Protein AF-0000000073406165 (afdb_homodimer)

InterPro domains:
  IPR007404 YdjM inner membrane [PF04307] (1-106)

Foldseek 3Di:
DDLLLLLLLQLLVQCVPPVDLLLSNLLSLLLLPQQLQVQPLVDDLQVCQAVLRGLEVCLADVNLVVVCQQPVSSSNSNPSNSVVQLQEAQASHAHQHHPPVLVVAWAAQAFLVRDGDPPDLDEHEPAVDPLVRNQVRYDPSNRHPDRTRDRGRHHPHYVPPPVSVCSNVVSVVSLQVVCCVPVRNVVSVVVNCCSCCPVLNQLNLLSCQQVVLSVCVVPHPDDSVVSVVSNVSSVVSNCVVSNVNGDGDDCVVCVVVVVVVVCVVVVVVVVVVVCCVPVVHHYD/DDLLLLLLLQLLVQCVPPVDNLLSNLLSLLLLPLQLQVQPLVDDLVVCQAVLCRLEVCLADVNLVVVCQQPVSSSNSNPSNSVVQLQEAQASHAHQHHPPVLVVAWAEQAAPVRDGDDPDLDEHEYHFDVLVRNQVGYDPSNRHPDGTGDRGRHHPHYVPPPVSVCSNVVSVVSLQVVCCVPVRSVVSVVVNCCSCCPVLNQLNLLSCQQVVLSVCVVPHPDDSVVSVVSNVSSVVSNCVVSNVNGDGDDCVVCVVVVVVVVCVVVVVVVVVVVCCVPVVHHYD

Secondary structure (DSSP, 8-state):
--HHHHHHHHHHHHHHHH--HHHHHHHHHHHHSGGGGG--TTS-HHHHHHHT-TTTSSSSHHHHHHHHHHBHHHHHHHHHHHHHHHHB-TTT--B-TTTTGGGG--EEEE-TTSPBP---SS-EEE----HHHHHHHS-GGG--SS-----SBB-SBTT-HHHHHHHHHHHHHHHHHHHHHHT-HHHHHHHHHHIIIIITHHHHHHHHHHHHHHHHHHHS---HHHHHHHHHHHHHHHHHHHHTT-BPPPGGGTHHHHHHHHHHHHHHHHHHHHHHHHHS--B-/--HHHHHHHHHHHHHHHH--HHHHHHHHHHHHSGGGGG--TTS-HHHHHHHT-TTTTTSSHHHHHHHHHHBHHHHHHHHHHHHHHHHB-TTT--B-TTTTGGGG--EESB-TT--B----SS-EE-SB--HHHHHHHS-GGG--SS--B--SBB-SBTT-HHHHHHHHHHHHHHHHHHHHHHT-HHHHHHHHHHIIIIITHHHHHHHHHHHHHHHHHHHS---HHHHHHHHHHHHHHHHHHHHTT-BPPPGGGHHHHHHHHHHHHHHHHHHHHHHHHHHS--B-

Structure (mmCIF, N/CA/C/O backbone):
data_AF-0000000073406165-model_v1
#
loop_
_entity.id
_entity.type
_entity.pdbx_description
1 polymer 'Conserved membrane protein'
#
loop_
_atom_site.group_PDB
_atom_site.id
_atom_site.type_symbol
_atom_site.label_atom_id
_atom_site.label_alt_id
_atom_site.label_comp_id
_atom_site.label_asym_id
_atom_site.label_entity_id
_atom_site.label_seq_id
_atom_site.pdbx_PDB_ins_code
_atom_site.Cartn_x
_atom_site.Cartn_y
_atom_site.Cartn_z
_atom_site.occupancy
_atom_site.B_iso_or_equiv
_atom_site.auth_seq_id
_atom_site.auth_comp_id
_atom_site.auth_asym_id
_atom_site.auth_atom_id
_atom_site.pdbx_PDB_model_num
ATOM 1 N N . MET A 1 1 ? 14.305 7.582 0.751 1 77 1 MET A N 1
ATOM 2 C CA . MET A 1 1 ? 15.07 6.445 1.259 1 77 1 MET A CA 1
ATOM 3 C C . MET A 1 1 ? 16.266 6.156 0.364 1 77 1 MET A C 1
ATOM 5 O O . MET A 1 1 ? 16.312 6.602 -0.784 1 77 1 MET A O 1
ATOM 9 N N . ASN A 1 2 ? 17.125 5.363 1.019 1 84.56 2 ASN A N 1
ATOM 10 C CA . ASN A 1 2 ? 18.344 5.055 0.265 1 84.56 2 ASN A CA 1
ATOM 11 C C . ASN A 1 2 ? 18.078 4.012 -0.816 1 84.56 2 ASN A C 1
ATOM 13 O O . ASN A 1 2 ? 17.344 3.047 -0.59 1 84.56 2 ASN A O 1
ATOM 17 N N . LEU A 1 3 ? 18.656 4.258 -1.895 1 89.75 3 LEU A N 1
ATOM 18 C CA . LEU A 1 3 ? 18.5 3.373 -3.043 1 89.75 3 LEU A CA 1
ATOM 19 C C . LEU A 1 3 ? 18.953 1.956 -2.703 1 89.75 3 LEU A C 1
ATOM 21 O O . LEU A 1 3 ? 18.297 0.982 -3.098 1 89.75 3 LEU A O 1
ATOM 25 N N . ASN A 1 4 ? 19.984 1.859 -1.912 1 93 4 ASN A N 1
ATOM 26 C CA . ASN A 1 4 ? 20.516 0.549 -1.549 1 93 4 ASN A CA 1
ATOM 27 C C . ASN A 1 4 ? 19.516 -0.261 -0.744 1 93 4 ASN A C 1
ATOM 29 O O . ASN A 1 4 ? 19.438 -1.485 -0.873 1 93 4 ASN A O 1
ATOM 33 N N . SER A 1 5 ? 18.781 0.373 0.037 1 93.81 5 SER A N 1
ATOM 34 C CA . SER A 1 5 ? 17.75 -0.31 0.814 1 93.81 5 SER A CA 1
ATOM 35 C C . SER A 1 5 ? 16.656 -0.871 -0.088 1 93.81 5 SER A C 1
ATOM 37 O O . SER A 1 5 ? 16.203 -2.004 0.099 1 93.81 5 SER A O 1
ATOM 39 N N . HIS A 1 6 ? 16.25 -0.107 -1.062 1 95.25 6 HIS A N 1
ATOM 40 C CA . HIS A 1 6 ? 15.258 -0.573 -2.023 1 95.25 6 HIS A CA 1
ATOM 41 C C . HIS A 1 6 ? 15.75 -1.807 -2.771 1 95.25 6 HIS A C 1
ATOM 43 O O . HIS A 1 6 ? 15.023 -2.793 -2.902 1 95.25 6 HIS A O 1
ATOM 49 N N . ILE A 1 7 ? 16.953 -1.722 -3.232 1 96.88 7 ILE A N 1
ATOM 50 C CA . ILE A 1 7 ? 17.516 -2.793 -4.047 1 96.88 7 ILE A CA 1
ATOM 51 C C . ILE A 1 7 ? 17.672 -4.059 -3.205 1 96.88 7 ILE A C 1
ATOM 53 O O . ILE A 1 7 ? 17.281 -5.148 -3.643 1 96.88 7 ILE A O 1
ATOM 57 N N . LEU A 1 8 ? 18.203 -3.902 -2.018 1 97.38 8 LEU A N 1
ATOM 58 C CA . LEU A 1 8 ? 18.422 -5.062 -1.158 1 97.38 8 LEU A CA 1
ATOM 59 C C . LEU A 1 8 ? 17.094 -5.703 -0.772 1 97.38 8 LEU A C 1
ATOM 61 O O . LEU A 1 8 ? 16.984 -6.93 -0.718 1 97.38 8 LEU A O 1
ATOM 65 N N . LEU A 1 9 ? 16.141 -4.863 -0.473 1 96.81 9 LEU A N 1
ATOM 66 C CA . LEU A 1 9 ? 14.812 -5.387 -0.158 1 96.81 9 LEU A CA 1
ATOM 67 C C . LEU A 1 9 ? 14.227 -6.148 -1.345 1 96.81 9 LEU A C 1
ATOM 69 O O . LEU A 1 9 ? 13.664 -7.23 -1.175 1 96.81 9 LEU A O 1
ATOM 73 N N . ALA A 1 10 ? 14.336 -5.59 -2.461 1 97.88 10 ALA A N 1
ATOM 74 C CA . ALA A 1 10 ? 13.828 -6.223 -3.676 1 97.88 10 ALA A CA 1
ATOM 75 C C . ALA A 1 10 ? 14.539 -7.543 -3.949 1 97.88 10 ALA A C 1
ATOM 77 O O . ALA A 1 10 ? 13.914 -8.523 -4.355 1 97.88 10 ALA A O 1
ATOM 78 N N . LEU A 1 11 ? 15.859 -7.547 -3.754 1 97.31 11 LEU A N 1
ATOM 79 C CA . LEU A 1 11 ? 16.625 -8.773 -3.912 1 97.31 11 LEU A CA 1
ATOM 80 C C . LEU A 1 11 ? 16.141 -9.852 -2.951 1 97.31 11 LEU A C 1
ATOM 82 O O . LEU A 1 11 ? 15.922 -11 -3.354 1 97.31 11 LEU A O 1
ATOM 86 N N . ALA A 1 12 ? 15.945 -9.523 -1.74 1 96 12 ALA A N 1
ATOM 87 C CA . ALA A 1 12 ? 15.445 -10.453 -0.734 1 96 12 ALA A CA 1
ATOM 88 C C . ALA A 1 12 ? 14.07 -10.984 -1.11 1 96 12 ALA A C 1
ATOM 90 O O . ALA A 1 12 ? 13.805 -12.188 -1.002 1 96 12 ALA A O 1
ATOM 91 N N . LEU A 1 13 ? 13.266 -10.062 -1.538 1 93.5 13 LEU A N 1
ATOM 92 C CA . LEU A 1 13 ? 11.93 -10.453 -1.957 1 93.5 13 LEU A CA 1
ATOM 93 C C . LEU A 1 13 ? 11.984 -11.391 -3.154 1 93.5 13 LEU A C 1
ATOM 95 O O . LEU A 1 13 ? 11.258 -12.383 -3.203 1 93.5 13 LEU A O 1
ATOM 99 N N . GLY A 1 14 ? 12.781 -11.047 -4.102 1 93.75 14 GLY A N 1
ATOM 100 C CA . GLY A 1 14 ? 12.953 -11.898 -5.262 1 93.75 14 GLY A CA 1
ATOM 101 C C . GLY A 1 14 ? 13.422 -13.297 -4.902 1 93.75 14 GLY A C 1
ATOM 102 O O . GLY A 1 14 ? 12.93 -14.289 -5.457 1 93.75 14 GLY A O 1
ATOM 103 N N . LEU A 1 15 ? 14.328 -13.359 -3.967 1 93.19 15 LEU A N 1
ATOM 104 C CA . LEU A 1 15 ? 14.828 -14.656 -3.527 1 93.19 15 LEU A CA 1
ATOM 105 C C . LEU A 1 15 ? 13.742 -15.43 -2.787 1 93.19 15 LEU A C 1
ATOM 107 O O . LEU A 1 15 ? 13.625 -16.656 -2.943 1 93.19 15 LEU A O 1
ATOM 111 N N . ALA A 1 16 ? 13.008 -14.75 -2.039 1 88.19 16 ALA A N 1
ATOM 112 C CA . ALA A 1 16 ? 11.938 -15.391 -1.278 1 88.19 16 ALA A CA 1
ATOM 113 C C . ALA A 1 16 ? 10.844 -15.922 -2.205 1 88.19 16 ALA A C 1
ATOM 115 O O . ALA A 1 16 ? 10.281 -16.984 -1.963 1 88.19 16 ALA A O 1
ATOM 116 N N . LEU A 1 17 ? 10.594 -15.25 -3.266 1 85.69 17 LEU A N 1
ATOM 117 C CA . LEU A 1 17 ? 9.469 -15.578 -4.129 1 85.69 17 LEU A CA 1
ATOM 118 C C . LEU A 1 17 ? 9.875 -16.594 -5.199 1 85.69 17 LEU A C 1
ATOM 120 O O . LEU A 1 17 ? 9.094 -17.469 -5.57 1 85.69 17 LEU A O 1
ATOM 124 N N . PHE A 1 18 ? 11.094 -16.422 -5.703 1 89.38 18 PHE A N 1
ATOM 125 C CA . PHE A 1 18 ? 11.391 -17.156 -6.934 1 89.38 18 PHE A CA 1
ATOM 126 C C . PHE A 1 18 ? 12.516 -18.156 -6.711 1 89.38 18 PHE A C 1
ATOM 128 O O . PHE A 1 18 ? 12.766 -19.016 -7.555 1 89.38 18 PHE A O 1
ATOM 135 N N . HIS A 1 19 ? 13.312 -18.016 -5.699 1 89.31 19 HIS A N 1
ATOM 136 C CA . HIS A 1 19 ? 14.367 -18.953 -5.328 1 89.31 19 HIS A CA 1
ATOM 137 C C . HIS A 1 19 ? 15.398 -19.094 -6.441 1 89.31 19 HIS A C 1
ATOM 139 O O . HIS A 1 19 ? 15.93 -20.188 -6.668 1 89.31 19 HIS A O 1
ATOM 145 N N . ARG A 1 20 ? 15.508 -18.094 -7.246 1 94.31 20 ARG A N 1
ATOM 146 C CA . ARG A 1 20 ? 16.5 -18 -8.32 1 94.31 20 ARG A CA 1
ATOM 147 C C . ARG A 1 20 ? 17.25 -16.688 -8.258 1 94.31 20 ARG A C 1
ATOM 149 O O . ARG A 1 20 ? 16.641 -15.617 -8.18 1 94.31 20 ARG A O 1
ATOM 156 N N . VAL A 1 21 ? 18.5 -16.766 -8.367 1 96.12 21 VAL A N 1
ATOM 157 C CA . VAL A 1 21 ? 19.359 -15.602 -8.188 1 96.12 21 VAL A CA 1
ATOM 158 C C . VAL A 1 21 ? 19.156 -14.633 -9.352 1 96.12 21 VAL A C 1
ATOM 160 O O . VAL A 1 21 ? 19.094 -13.414 -9.148 1 96.12 21 VAL A O 1
ATOM 163 N N . ASP A 1 22 ? 19.078 -15.086 -10.586 1 96.31 22 ASP A N 1
ATOM 164 C CA . ASP A 1 22 ? 18.969 -14.219 -11.75 1 96.31 22 ASP A CA 1
ATOM 165 C C . ASP A 1 22 ? 17.641 -13.445 -11.727 1 96.31 22 ASP A C 1
ATOM 167 O O . ASP A 1 22 ? 17.609 -12.258 -12.047 1 96.31 22 ASP A O 1
ATOM 171 N N . LEU A 1 23 ? 16.625 -14.102 -11.32 1 96.38 23 LEU A N 1
ATOM 172 C CA . LEU A 1 23 ? 15.336 -13.43 -11.227 1 96.38 23 LEU A CA 1
ATOM 173 C C . LEU A 1 23 ? 15.336 -12.414 -10.086 1 96.38 23 LEU A C 1
ATOM 175 O O . LEU A 1 23 ? 14.766 -11.328 -10.219 1 96.38 23 LEU A O 1
ATOM 179 N N . ALA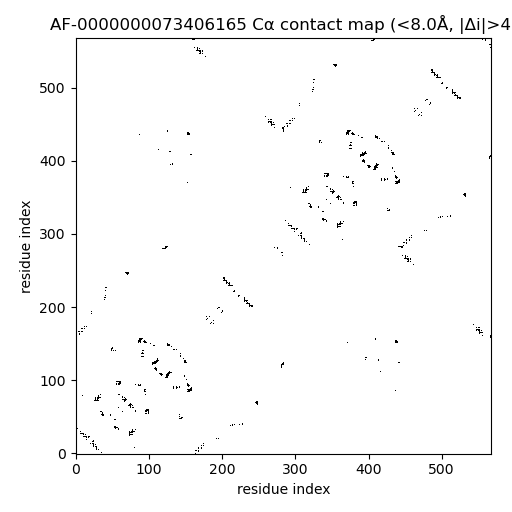 A 1 24 ? 15.961 -12.789 -9 1 97.31 24 ALA A N 1
ATOM 180 C CA . ALA A 1 24 ? 16.078 -11.859 -7.879 1 97.31 24 ALA A CA 1
ATOM 181 C C . ALA A 1 24 ? 16.844 -10.602 -8.281 1 97.31 24 ALA A C 1
ATOM 183 O O . ALA A 1 24 ? 16.484 -9.492 -7.875 1 97.31 24 ALA A O 1
ATOM 184 N N . VAL A 1 25 ? 17.844 -10.781 -9.039 1 97.75 25 VAL A N 1
ATOM 185 C CA . VAL A 1 25 ? 18.625 -9.648 -9.508 1 97.75 25 VAL A CA 1
ATOM 186 C C . VAL A 1 25 ? 17.781 -8.766 -10.414 1 97.75 25 VAL A C 1
ATOM 188 O O . VAL A 1 25 ? 17.859 -7.535 -10.352 1 97.75 25 VAL A O 1
ATOM 191 N N . LEU A 1 26 ? 16.953 -9.367 -11.211 1 97.56 26 LEU A N 1
ATOM 192 C CA . LEU A 1 26 ? 16.047 -8.586 -12.055 1 97.56 26 LEU A CA 1
ATOM 193 C C . LEU A 1 26 ? 15.086 -7.77 -11.195 1 97.56 26 LEU A C 1
ATOM 195 O O . LEU A 1 26 ? 14.812 -6.605 -11.508 1 97.56 26 LEU A O 1
ATOM 199 N N . VAL A 1 27 ? 14.609 -8.359 -10.156 1 97.5 27 VAL A N 1
ATOM 200 C CA . VAL A 1 27 ? 13.766 -7.633 -9.211 1 97.5 27 VAL A CA 1
ATOM 201 C C . VAL A 1 27 ? 14.547 -6.469 -8.609 1 97.5 27 VAL A C 1
ATOM 203 O O . VAL A 1 27 ? 14.023 -5.359 -8.484 1 97.5 27 VAL A O 1
ATOM 206 N N . GLY A 1 28 ? 15.781 -6.738 -8.289 1 97.62 28 GLY A N 1
ATOM 207 C CA . GLY A 1 28 ? 16.656 -5.688 -7.781 1 97.62 28 GLY A CA 1
ATOM 208 C C . GLY A 1 28 ? 16.859 -4.562 -8.773 1 97.62 28 GLY A C 1
ATOM 209 O O . GLY A 1 28 ? 16.828 -3.385 -8.406 1 97.62 28 GLY A O 1
ATOM 210 N N . ILE A 1 29 ? 17.062 -4.891 -9.984 1 96.81 29 ILE A N 1
ATOM 211 C CA . ILE A 1 29 ? 17.219 -3.904 -11.047 1 96.81 29 ILE A CA 1
ATOM 212 C C . ILE A 1 29 ? 15.93 -3.08 -11.164 1 96.81 29 ILE A C 1
ATOM 214 O O . ILE A 1 29 ? 15.984 -1.853 -11.273 1 96.81 29 ILE A O 1
ATOM 218 N N . GLY A 1 30 ? 14.836 -3.738 -11.117 1 97.19 30 GLY A N 1
ATOM 219 C CA . GLY A 1 30 ? 13.555 -3.047 -11.164 1 97.19 30 GLY A CA 1
ATOM 220 C C . GLY A 1 30 ? 13.391 -2.023 -10.055 1 97.19 30 GLY A C 1
ATOM 221 O O . GLY A 1 30 ? 12.797 -0.963 -10.266 1 97.19 30 GLY A O 1
ATOM 222 N N . ALA A 1 31 ? 13.922 -2.309 -8.922 1 97.75 31 ALA A N 1
ATOM 223 C CA . ALA A 1 31 ? 13.789 -1.432 -7.758 1 97.75 31 ALA A CA 1
ATOM 224 C C . ALA A 1 31 ? 14.641 -0.174 -7.922 1 97.75 31 ALA A C 1
ATOM 226 O O . ALA A 1 31 ? 14.438 0.815 -7.215 1 97.75 31 ALA A O 1
ATOM 227 N N . ALA A 1 32 ? 15.57 -0.194 -8.828 1 95.94 32 ALA A N 1
ATOM 228 C CA . ALA A 1 32 ? 16.438 0.965 -9.039 1 95.94 32 ALA A CA 1
ATOM 229 C C . ALA A 1 32 ? 15.797 1.95 -10.016 1 95.94 32 ALA A C 1
ATOM 231 O O . ALA A 1 32 ? 16.219 3.104 -10.117 1 95.94 32 ALA A O 1
ATOM 232 N N . ILE A 1 33 ? 14.75 1.593 -10.648 1 93.88 33 ILE A N 1
ATOM 233 C CA . ILE A 1 33 ? 14.281 2.32 -11.82 1 93.88 33 ILE A CA 1
ATOM 234 C C . ILE A 1 33 ? 13.461 3.529 -11.383 1 93.88 33 ILE A C 1
ATOM 236 O O . ILE A 1 33 ? 13.625 4.629 -11.914 1 93.88 33 ILE A O 1
ATOM 240 N N . PRO A 1 34 ? 12.688 3.414 -10.359 1 93.31 34 PRO A N 1
ATOM 241 C CA . PRO A 1 34 ? 11.82 4.551 -10.031 1 93.31 34 PRO A CA 1
ATOM 242 C C . PRO A 1 34 ? 12.609 5.789 -9.609 1 93.31 34 PRO A C 1
ATOM 244 O O . PRO A 1 34 ? 12.234 6.914 -9.953 1 93.31 34 PRO A O 1
ATOM 247 N N . ASP A 1 35 ? 13.688 5.66 -9.023 1 90.75 35 ASP A N 1
ATOM 248 C CA . ASP A 1 35 ? 14.453 6.793 -8.508 1 90.75 35 ASP A CA 1
ATOM 249 C C . ASP A 1 35 ? 15.188 7.52 -9.633 1 90.75 35 ASP A C 1
ATOM 251 O O . ASP A 1 35 ? 15.82 8.555 -9.406 1 90.75 35 ASP A O 1
ATOM 255 N N . LEU A 1 36 ? 15.062 7.066 -10.758 1 86.62 36 LEU A N 1
ATOM 256 C CA . LEU A 1 36 ? 15.594 7.82 -11.891 1 86.62 36 LEU A CA 1
ATOM 257 C C . LEU A 1 36 ? 14.938 9.195 -11.984 1 86.62 36 LEU A C 1
ATOM 259 O O . LEU A 1 36 ? 15.508 10.125 -12.555 1 86.62 36 LEU A O 1
ATOM 263 N N . ASP A 1 37 ? 13.812 9.359 -11.328 1 84.31 37 ASP A N 1
ATOM 264 C CA . ASP A 1 37 ? 13.109 10.633 -11.406 1 84.31 37 ASP A CA 1
ATOM 265 C C . ASP A 1 37 ? 13.703 11.648 -10.43 1 84.31 37 ASP A C 1
ATOM 267 O O . ASP A 1 37 ? 13.305 12.812 -10.422 1 84.31 37 ASP A O 1
ATOM 271 N N . ARG A 1 38 ? 14.539 11.164 -9.625 1 78.56 38 ARG A N 1
ATOM 272 C CA . ARG A 1 38 ? 15.195 12.086 -8.711 1 78.56 38 ARG A CA 1
ATOM 273 C C . ARG A 1 38 ? 16.219 12.953 -9.438 1 78.56 38 ARG A C 1
ATOM 275 O O . ARG A 1 38 ? 16.547 14.055 -8.992 1 78.56 38 ARG A O 1
ATOM 282 N N . GLU A 1 39 ? 16.703 12.352 -10.508 1 73.06 39 GLU A N 1
ATOM 283 C CA . GLU A 1 39 ? 17.844 12.984 -11.18 1 73.06 39 GLU A CA 1
ATOM 284 C C . GLU A 1 39 ? 17.359 13.906 -12.305 1 73.06 39 GLU A C 1
ATOM 286 O O . GLU A 1 39 ? 17.031 13.43 -13.398 1 73.06 39 GLU A O 1
ATOM 291 N N . TYR A 1 40 ? 17.078 15.117 -11.977 1 65.81 40 TYR A N 1
ATOM 292 C CA . TYR A 1 40 ? 16.5 16.125 -12.867 1 65.81 40 TYR A CA 1
ATOM 293 C C . TYR A 1 40 ? 17.594 17.016 -13.438 1 65.81 40 TYR A C 1
ATOM 295 O O . TYR A 1 40 ? 17.438 18.25 -13.484 1 65.81 40 TYR A O 1
ATOM 303 N N . THR A 1 41 ? 18.469 16.438 -13.93 1 66.44 41 THR A N 1
ATOM 304 C CA . THR A 1 41 ? 19.516 17.312 -14.445 1 66.44 41 THR A CA 1
ATOM 305 C C . THR A 1 41 ? 19.062 18.031 -15.703 1 66.44 41 THR A C 1
ATOM 307 O O . THR A 1 41 ? 19.562 19.109 -16.031 1 66.44 41 THR A O 1
ATOM 310 N N . LEU A 1 42 ? 18.094 17.359 -16.281 1 67.56 42 LEU A N 1
ATOM 311 C CA . LEU A 1 42 ? 17.625 17.953 -17.516 1 67.56 42 LEU A CA 1
ATOM 312 C C . LEU A 1 42 ? 16.594 19.047 -17.234 1 67.56 42 LEU A C 1
ATOM 314 O O . LEU A 1 42 ? 16.281 19.859 -18.125 1 67.56 42 LEU A O 1
ATOM 318 N N . LEU A 1 43 ? 16.188 19.047 -15.984 1 69.19 43 LEU A N 1
ATOM 319 C CA . LEU A 1 43 ? 15.172 20.031 -15.633 1 69.19 43 LEU A CA 1
ATOM 320 C C . LEU A 1 43 ? 15.742 21.078 -14.672 1 69.19 43 LEU A C 1
ATOM 322 O O . LEU A 1 43 ? 16.672 20.781 -13.922 1 69.19 43 LEU A O 1
ATOM 326 N N . LYS A 1 44 ? 15.227 22.266 -14.898 1 69.56 44 LYS A N 1
ATOM 327 C CA . LYS A 1 44 ? 15.562 23.281 -13.898 1 69.56 44 LYS A CA 1
ATOM 328 C C . LYS A 1 44 ? 15.047 22.875 -12.516 1 69.56 44 LYS A C 1
ATOM 330 O O . LYS A 1 44 ? 13.945 22.328 -12.391 1 69.56 44 LYS A O 1
ATOM 335 N N . ARG A 1 45 ? 15.859 22.984 -11.641 1 69.75 45 ARG A N 1
ATOM 336 C CA . ARG A 1 45 ? 15.555 22.641 -10.258 1 69.75 45 ARG A CA 1
ATOM 337 C C . ARG A 1 45 ? 14.242 23.266 -9.812 1 69.75 45 ARG A C 1
ATOM 339 O O . ARG A 1 45 ? 13.453 22.641 -9.102 1 69.75 45 ARG A O 1
ATOM 346 N N . ASP A 1 46 ? 14.023 24.422 -10.328 1 72.56 46 ASP A N 1
ATOM 347 C CA . ASP A 1 46 ? 12.82 25.156 -9.93 1 72.56 46 ASP A CA 1
ATOM 348 C C . ASP A 1 46 ? 11.562 24.484 -10.484 1 72.56 46 ASP A C 1
ATOM 350 O O . ASP A 1 46 ? 10.539 24.422 -9.805 1 72.56 46 ASP A O 1
ATOM 354 N N . ILE A 1 47 ? 11.789 24.031 -11.672 1 74.62 47 ILE A N 1
ATOM 355 C CA . ILE A 1 47 ? 10.648 23.359 -12.273 1 74.62 47 ILE A CA 1
ATOM 356 C C . ILE A 1 47 ? 10.391 22.031 -11.555 1 74.62 47 ILE A C 1
ATOM 358 O O . ILE A 1 47 ? 9.242 21.688 -11.266 1 74.62 47 ILE A O 1
ATOM 362 N N . PHE A 1 48 ? 11.438 21.391 -11.188 1 75.12 48 PHE A N 1
ATOM 363 C CA . PHE A 1 48 ? 11.352 20.109 -10.5 1 75.12 48 PHE A CA 1
ATOM 364 C C . PHE A 1 48 ? 10.695 20.266 -9.133 1 75.12 48 PHE A C 1
ATOM 366 O O . PHE A 1 48 ? 9.805 19.5 -8.766 1 75.12 48 PHE A O 1
ATOM 373 N N . ARG A 1 49 ? 11.039 21.328 -8.516 1 73.69 49 ARG A N 1
ATOM 374 C CA . ARG A 1 49 ? 10.492 21.625 -7.199 1 73.69 49 ARG A CA 1
ATOM 375 C C . ARG A 1 49 ? 9.039 22.062 -7.297 1 73.69 49 ARG A C 1
ATOM 377 O O . ARG A 1 49 ? 8.188 21.594 -6.531 1 73.69 49 ARG A O 1
ATOM 384 N N . ARG A 1 50 ? 8.836 22.875 -8.281 1 74.19 50 ARG A N 1
ATOM 385 C CA . ARG A 1 50 ? 7.496 23.438 -8.445 1 74.19 50 ARG A CA 1
ATOM 386 C C . ARG A 1 50 ? 6.496 22.344 -8.828 1 74.19 50 ARG A C 1
ATOM 388 O O . ARG A 1 50 ? 5.375 22.328 -8.32 1 74.19 50 ARG A O 1
ATOM 395 N N . MET A 1 51 ? 7.012 21.516 -9.641 1 77.94 51 MET A N 1
ATOM 396 C CA . MET A 1 51 ? 6.109 20.484 -10.141 1 77.94 51 MET A CA 1
ATOM 397 C C . MET A 1 51 ? 6.156 19.234 -9.258 1 77.94 51 MET A C 1
ATOM 399 O O . MET A 1 51 ? 5.367 18.312 -9.438 1 77.94 51 MET A O 1
ATOM 403 N N . GLN A 1 52 ? 7.043 19.234 -8.312 1 79.75 52 GLN A N 1
ATOM 404 C CA . GLN A 1 52 ? 7.18 18.125 -7.367 1 79.75 52 GLN A CA 1
ATOM 405 C C . GLN A 1 52 ? 7.23 16.781 -8.094 1 79.75 52 GLN A C 1
ATOM 407 O O . GLN A 1 52 ? 6.457 15.875 -7.785 1 79.75 52 GLN A O 1
ATOM 412 N N . LEU A 1 53 ? 8.18 16.625 -8.883 1 83.38 53 LEU A N 1
ATOM 413 C CA . LEU A 1 53 ? 8.211 15.5 -9.797 1 83.38 53 LEU A CA 1
ATOM 414 C C . LEU A 1 53 ? 8.906 14.297 -9.156 1 83.38 53 LEU A C 1
ATOM 416 O O . LEU A 1 53 ? 8.766 13.172 -9.625 1 83.38 53 LEU A O 1
ATOM 420 N N . HIS A 1 54 ? 9.688 14.562 -8.086 1 82.88 54 HIS A N 1
ATOM 421 C CA . HIS A 1 54 ? 10.281 13.445 -7.359 1 82.88 54 HIS A CA 1
ATOM 422 C C . HIS A 1 54 ? 9.203 12.609 -6.672 1 82.88 54 HIS A C 1
ATOM 424 O O . HIS A 1 54 ? 8.305 13.148 -6.035 1 82.88 54 HIS A O 1
ATOM 430 N N . ARG A 1 55 ? 9.266 11.336 -6.859 1 88.56 55 ARG A N 1
ATOM 431 C CA . ARG A 1 55 ? 8.305 10.383 -6.312 1 88.56 55 ARG A CA 1
ATOM 432 C C . ARG A 1 55 ? 6.922 10.578 -6.918 1 88.56 55 ARG A C 1
ATOM 434 O O . ARG A 1 55 ? 5.906 10.406 -6.238 1 88.56 55 ARG A O 1
ATOM 441 N N . ALA A 1 56 ? 6.953 11.094 -8.156 1 88.81 56 ALA A N 1
ATOM 442 C CA . ALA A 1 56 ? 5.727 11.227 -8.93 1 88.81 56 ALA A CA 1
ATOM 443 C C . ALA A 1 56 ? 5.902 10.656 -10.336 1 88.81 56 ALA A C 1
ATOM 445 O O . ALA A 1 56 ? 5.207 9.711 -10.719 1 88.81 56 ALA A O 1
ATOM 446 N N . LEU A 1 57 ? 6.922 10.945 -11.031 1 89.94 57 LEU A N 1
ATOM 447 C CA . LEU A 1 57 ? 7.098 10.625 -12.438 1 89.94 57 LEU A CA 1
ATOM 448 C C . LEU A 1 57 ? 7.199 9.117 -12.648 1 89.94 57 LEU A C 1
ATOM 450 O O . LEU A 1 57 ? 6.52 8.555 -13.508 1 89.94 57 LEU A O 1
ATOM 454 N N . PHE A 1 58 ? 8.031 8.531 -11.789 1 92.81 58 PHE A N 1
ATOM 455 C CA . PHE A 1 58 ? 8.258 7.102 -11.992 1 92.81 58 PHE A CA 1
ATOM 456 C C . PHE A 1 58 ? 7.793 6.305 -10.773 1 92.81 58 PHE A C 1
ATOM 458 O O . PHE A 1 58 ? 8.109 5.121 -10.641 1 92.81 58 PHE A O 1
ATOM 465 N N . HIS A 1 59 ? 7.07 7.004 -9.867 1 93.81 59 HIS A N 1
ATOM 466 C CA . HIS A 1 59 ? 6.523 6.359 -8.68 1 93.81 59 HIS A CA 1
ATOM 467 C C . HIS A 1 59 ? 5 6.289 -8.742 1 93.81 59 HIS A C 1
ATOM 469 O O . HIS A 1 59 ? 4.316 6.629 -7.773 1 93.81 59 HIS A O 1
ATOM 475 N N . ASN A 1 60 ? 4.523 5.836 -9.836 1 92.62 60 ASN A N 1
ATOM 476 C CA . ASN A 1 60 ? 3.074 5.777 -9.977 1 92.62 60 ASN A CA 1
ATOM 477 C C . ASN A 1 60 ? 2.617 4.445 -10.555 1 92.62 60 ASN A C 1
ATOM 479 O O . ASN A 1 60 ? 3.426 3.691 -11.102 1 92.62 60 ASN A O 1
ATOM 483 N N . ILE A 1 61 ? 1.345 4.219 -10.477 1 88.5 61 ILE A N 1
ATOM 484 C CA . ILE A 1 61 ? 0.79 2.912 -10.812 1 88.5 61 ILE A CA 1
ATOM 485 C C . ILE A 1 61 ? 0.92 2.666 -12.312 1 88.5 61 ILE A C 1
ATOM 487 O O . ILE A 1 61 ? 1.147 1.534 -12.742 1 88.5 61 ILE A O 1
ATOM 491 N N . PHE A 1 62 ? 0.781 3.637 -13.148 1 88.81 62 PHE A N 1
ATOM 492 C CA . PHE A 1 62 ? 0.856 3.48 -14.594 1 88.81 62 PHE A CA 1
ATOM 493 C C . PHE A 1 62 ? 2.258 3.064 -15.023 1 88.81 62 PHE A C 1
ATOM 495 O O . PHE A 1 62 ? 2.42 2.178 -15.867 1 88.81 62 PHE A O 1
ATOM 502 N N . PHE A 1 63 ? 3.252 3.652 -14.445 1 92.5 63 PHE A N 1
ATOM 503 C CA . PHE A 1 63 ? 4.633 3.291 -14.734 1 92.5 63 PHE A CA 1
ATOM 504 C C . PHE A 1 63 ? 4.93 1.872 -14.258 1 92.5 63 PHE A C 1
ATOM 506 O O . PHE A 1 63 ? 5.578 1.098 -14.969 1 92.5 63 PHE A O 1
ATOM 513 N N . ILE A 1 64 ? 4.441 1.53 -13.117 1 93.25 64 ILE A N 1
ATOM 514 C CA . ILE A 1 64 ? 4.629 0.193 -12.562 1 93.25 64 ILE A CA 1
ATOM 515 C C . ILE A 1 64 ? 3.979 -0.84 -13.484 1 93.25 64 ILE A C 1
ATOM 517 O O . ILE A 1 64 ? 4.582 -1.867 -13.797 1 93.25 64 ILE A O 1
ATOM 521 N N . ILE A 1 65 ? 2.797 -0.56 -13.898 1 86.56 65 ILE A N 1
ATOM 522 C CA . ILE A 1 65 ? 2.088 -1.465 -14.797 1 86.56 65 ILE A CA 1
ATOM 523 C C . ILE A 1 65 ? 2.871 -1.621 -16.094 1 86.56 65 ILE A C 1
ATOM 525 O O . ILE A 1 65 ? 3.023 -2.732 -16.609 1 86.56 65 ILE A O 1
ATOM 529 N N . ALA A 1 66 ? 3.344 -0.557 -16.625 1 89.5 66 ALA A N 1
ATOM 530 C CA . ALA A 1 66 ? 4.152 -0.614 -17.844 1 89.5 66 ALA A CA 1
ATOM 531 C C . ALA A 1 66 ? 5.359 -1.526 -17.656 1 89.5 66 ALA A C 1
ATOM 533 O O . ALA A 1 66 ? 5.684 -2.328 -18.531 1 89.5 66 ALA A O 1
ATOM 534 N N . LEU A 1 67 ? 6.016 -1.441 -16.547 1 91.56 67 LEU A N 1
ATOM 535 C CA . LEU A 1 67 ? 7.18 -2.279 -16.281 1 91.56 67 LEU A CA 1
ATOM 536 C C . LEU A 1 67 ? 6.777 -3.74 -16.125 1 91.56 67 LEU A C 1
ATOM 538 O O . LEU A 1 67 ? 7.508 -4.641 -16.547 1 91.56 67 LEU A O 1
ATOM 542 N N . PHE A 1 68 ? 5.574 -3.947 -15.547 1 87.75 68 PHE A N 1
ATOM 543 C CA . PHE A 1 68 ? 5.059 -5.305 -15.43 1 87.75 68 PHE A CA 1
ATOM 544 C C . PHE A 1 68 ? 4.797 -5.906 -16.812 1 87.75 68 PHE A C 1
ATOM 546 O O . PHE A 1 68 ? 5.062 -7.086 -17.031 1 87.75 68 PHE A O 1
ATOM 553 N N . LEU A 1 69 ? 4.262 -5.086 -17.609 1 84.75 69 LEU A N 1
ATOM 554 C CA . LEU A 1 69 ? 3.977 -5.547 -18.969 1 84.75 69 LEU A CA 1
ATOM 555 C C . LEU A 1 69 ? 5.266 -5.781 -19.734 1 84.75 69 LEU A C 1
ATOM 557 O O . LEU A 1 69 ? 5.301 -6.602 -20.656 1 84.75 69 LEU A O 1
ATOM 561 N N . PHE A 1 70 ? 6.285 -5.086 -19.375 1 90 70 PHE A N 1
ATOM 562 C CA . PHE A 1 70 ? 7.594 -5.242 -20 1 90 70 PHE A CA 1
ATOM 563 C C . PHE A 1 70 ? 8.297 -6.488 -19.484 1 90 70 PHE A C 1
ATOM 565 O O . PHE A 1 70 ? 8.797 -7.297 -20.281 1 90 70 PHE A O 1
ATOM 572 N N . ASN A 1 71 ? 8.375 -6.652 -18.25 1 93.31 71 ASN A N 1
ATOM 573 C CA . ASN A 1 71 ? 8.992 -7.766 -17.531 1 93.31 71 ASN A CA 1
ATOM 574 C C . ASN A 1 71 ? 8.477 -7.871 -16.109 1 93.31 71 ASN A C 1
ATOM 576 O O . ASN A 1 71 ? 8.703 -6.973 -15.289 1 93.31 71 ASN A O 1
ATOM 580 N N . LYS A 1 72 ? 7.84 -8.906 -15.82 1 90.94 72 LYS A N 1
ATOM 581 C CA . LYS A 1 72 ? 7.133 -9.047 -14.547 1 90.94 72 LYS A CA 1
ATOM 582 C C . LYS A 1 72 ? 8.094 -8.922 -13.367 1 90.94 72 LYS A C 1
ATOM 584 O O . LYS A 1 72 ? 7.723 -8.406 -12.312 1 90.94 72 LYS A O 1
ATOM 589 N N . TYR A 1 73 ? 9.336 -9.383 -13.461 1 94.62 73 TYR A N 1
ATOM 590 C CA . TYR A 1 73 ? 10.297 -9.32 -12.367 1 94.62 73 TYR A CA 1
ATOM 591 C C . TYR A 1 73 ? 10.758 -7.891 -12.125 1 94.62 73 TYR A C 1
ATOM 593 O O . TYR A 1 73 ? 10.836 -7.441 -10.977 1 94.62 73 TYR A O 1
ATOM 601 N N . ILE A 1 74 ? 10.969 -7.141 -13.188 1 96 74 ILE A N 1
ATOM 602 C CA . ILE A 1 74 ? 11.32 -5.727 -13.094 1 96 74 ILE A CA 1
ATOM 603 C C . ILE A 1 74 ? 10.156 -4.945 -12.492 1 96 74 ILE A C 1
ATOM 605 O O . ILE A 1 74 ? 10.359 -4.078 -11.641 1 96 74 ILE A O 1
ATOM 609 N N . GLY A 1 75 ? 9 -5.316 -12.914 1 94.5 75 GLY A N 1
ATOM 610 C CA . GLY A 1 75 ? 7.809 -4.691 -12.367 1 94.5 75 GLY A CA 1
ATOM 611 C C . GLY A 1 75 ? 7.652 -4.902 -10.875 1 94.5 75 GLY A C 1
ATOM 612 O O . GLY A 1 75 ? 7.297 -3.975 -10.148 1 94.5 75 GLY A O 1
ATOM 613 N N . ILE A 1 76 ? 7.949 -6.066 -10.398 1 94.25 76 ILE A N 1
ATOM 614 C CA . ILE A 1 76 ? 7.867 -6.379 -8.977 1 94.25 76 ILE A CA 1
ATOM 615 C C . ILE A 1 76 ? 8.875 -5.523 -8.203 1 94.25 76 ILE A C 1
ATOM 617 O O . ILE A 1 76 ? 8.555 -4.996 -7.137 1 94.25 76 ILE A O 1
ATOM 621 N N . GLY A 1 77 ? 10 -5.414 -8.758 1 97.62 77 GLY A N 1
ATOM 622 C CA . GLY A 1 77 ? 11.008 -4.566 -8.133 1 97.62 77 GLY A CA 1
ATOM 623 C C . GLY A 1 77 ? 10.562 -3.121 -8 1 97.62 77 GLY A C 1
ATOM 624 O O . GLY A 1 77 ? 10.688 -2.525 -6.93 1 97.62 77 GLY A O 1
ATOM 625 N N . ALA A 1 78 ? 10.047 -2.605 -9.047 1 97 78 ALA A N 1
ATOM 626 C CA . ALA A 1 78 ? 9.57 -1.224 -9.047 1 97 78 ALA A CA 1
ATOM 627 C C . ALA A 1 78 ? 8.414 -1.041 -8.062 1 97 78 ALA A C 1
ATOM 629 O O . ALA A 1 78 ? 8.367 -0.05 -7.332 1 97 78 ALA A O 1
ATOM 630 N N . LEU A 1 79 ? 7.547 -1.964 -8.062 1 95.25 79 LEU A N 1
ATOM 631 C CA . LEU A 1 79 ? 6.426 -1.923 -7.133 1 95.25 79 LEU A CA 1
ATOM 632 C C . LEU A 1 79 ? 6.914 -1.915 -5.688 1 95.25 79 LEU A C 1
ATOM 634 O O . LEU A 1 79 ? 6.434 -1.127 -4.871 1 95.25 79 LEU A O 1
ATOM 638 N N . THR A 1 80 ? 7.832 -2.762 -5.414 1 95.44 80 THR A N 1
ATOM 639 C CA . THR A 1 80 ? 8.391 -2.848 -4.07 1 95.44 80 THR A CA 1
ATOM 640 C C . THR A 1 80 ? 9.016 -1.515 -3.658 1 95.44 80 THR A C 1
ATOM 642 O O . THR A 1 80 ? 8.789 -1.042 -2.541 1 95.44 80 THR A O 1
ATOM 645 N N . HIS A 1 81 ? 9.695 -0.941 -4.516 1 95.38 81 HIS A N 1
ATOM 646 C CA . HIS A 1 81 ? 10.312 0.362 -4.289 1 95.38 81 HIS A CA 1
ATOM 647 C C . HIS A 1 81 ? 9.258 1.415 -3.953 1 95.38 81 HIS A C 1
ATOM 649 O O . HIS A 1 81 ? 9.383 2.121 -2.949 1 95.38 81 HIS A O 1
ATOM 655 N N . VAL A 1 82 ? 8.273 1.457 -4.699 1 93.25 82 VAL A N 1
ATOM 656 C CA . VAL A 1 82 ? 7.262 2.5 -4.574 1 93.25 82 VAL A CA 1
ATOM 657 C C . VAL A 1 82 ? 6.457 2.291 -3.293 1 93.25 82 VAL A C 1
ATOM 659 O O . VAL A 1 82 ? 6.148 3.25 -2.584 1 93.25 82 VAL A O 1
ATOM 662 N N . ILE A 1 83 ? 6.168 1.098 -3.016 1 89.38 83 ILE A N 1
ATOM 663 C CA . ILE A 1 83 ? 5.441 0.795 -1.788 1 89.38 83 ILE A CA 1
ATOM 664 C C . ILE A 1 83 ? 6.262 1.234 -0.578 1 89.38 83 ILE A C 1
ATOM 666 O O . ILE A 1 83 ? 5.734 1.858 0.345 1 89.38 83 ILE A O 1
ATOM 670 N N . PHE A 1 84 ? 7.461 0.944 -0.645 1 89.75 84 PHE A N 1
ATOM 671 C CA . PHE A 1 84 ? 8.312 1.295 0.485 1 89.75 84 PHE A CA 1
ATOM 672 C C . PHE A 1 84 ? 8.445 2.807 0.615 1 89.75 84 PHE A C 1
ATOM 674 O O . PHE A 1 84 ? 8.453 3.342 1.727 1 89.75 84 PHE A O 1
ATOM 681 N N . ASP A 1 85 ? 8.578 3.479 -0.476 1 89.69 85 ASP A N 1
ATOM 682 C CA . ASP A 1 85 ? 8.625 4.938 -0.449 1 89.69 85 ASP A CA 1
ATOM 683 C C . ASP A 1 85 ? 7.312 5.523 0.064 1 89.69 85 ASP A C 1
ATOM 685 O O . ASP A 1 85 ? 7.301 6.582 0.692 1 89.69 85 ASP A O 1
ATOM 689 N N . ALA A 1 86 ? 6.242 4.891 -0.18 1 85.56 86 ALA A N 1
ATOM 690 C CA . ALA A 1 86 ? 4.945 5.363 0.293 1 85.56 86 ALA A CA 1
ATOM 691 C C . ALA A 1 86 ? 4.859 5.301 1.815 1 85.56 86 ALA A C 1
ATOM 693 O O . ALA A 1 86 ? 4.102 6.051 2.434 1 85.56 86 ALA A O 1
ATOM 694 N N . PHE A 1 87 ? 5.703 4.484 2.359 1 81.88 87 PHE A N 1
ATOM 695 C CA . PHE A 1 87 ? 5.676 4.332 3.809 1 81.88 87 PHE A CA 1
ATOM 696 C C . PHE A 1 87 ? 6.594 5.348 4.477 1 81.88 87 PHE A C 1
ATOM 698 O O . PHE A 1 87 ? 6.504 5.574 5.684 1 81.88 87 PHE A O 1
ATOM 705 N N . THR A 1 88 ? 7.426 6.016 3.625 1 76.38 88 THR A N 1
ATOM 706 C CA . THR A 1 88 ? 8.359 6.992 4.176 1 76.38 88 THR A CA 1
ATOM 707 C C . THR A 1 88 ? 8.078 8.383 3.615 1 76.38 88 THR A C 1
ATOM 709 O O . THR A 1 88 ? 7.762 8.531 2.434 1 76.38 88 THR A O 1
ATOM 712 N N . SER A 1 89 ? 7.715 9.516 4.258 1 64.62 89 SER A N 1
ATOM 713 C CA . SER A 1 89 ? 7.113 10.719 3.684 1 64.62 89 SER A CA 1
ATOM 714 C C . SER A 1 89 ? 7.945 11.953 3.994 1 64.62 89 SER A C 1
ATOM 716 O O . SER A 1 89 ? 8.047 12.867 3.168 1 64.62 89 SER A O 1
ATOM 718 N N . PRO A 1 90 ? 8.438 12.383 5.188 1 59.06 90 PRO A N 1
ATOM 719 C CA . PRO A 1 90 ? 8.641 13.812 5.438 1 59.06 90 PRO A CA 1
ATOM 720 C C . PRO A 1 90 ? 9.633 14.445 4.469 1 59.06 90 PRO A C 1
ATOM 722 O O . PRO A 1 90 ? 9.328 15.469 3.85 1 59.06 90 PRO A O 1
ATOM 725 N N . SER A 1 91 ? 10.859 13.914 4.234 1 61.06 91 SER A N 1
ATOM 726 C CA . SER A 1 91 ? 11.914 14.617 3.508 1 61.06 91 SER A CA 1
ATOM 727 C C . SER A 1 91 ? 11.641 14.617 2.006 1 61.06 91 SER A C 1
ATOM 729 O O . SER A 1 91 ? 11.961 15.586 1.311 1 61.06 91 SER A O 1
ATOM 731 N N . ASP A 1 92 ? 11.086 13.508 1.582 1 63.5 92 ASP A N 1
ATOM 732 C CA . ASP A 1 92 ? 10.938 13.344 0.14 1 63.5 92 ASP A CA 1
ATOM 733 C C . ASP A 1 92 ? 9.469 13.438 -0.272 1 63.5 92 ASP A C 1
ATOM 735 O O . ASP A 1 92 ? 9.109 13.094 -1.402 1 63.5 92 ASP A O 1
ATOM 739 N N . ARG A 1 93 ? 8.859 13.852 0.631 1 71.25 93 ARG A N 1
ATOM 740 C CA . ARG A 1 93 ? 7.426 13.969 0.372 1 71.25 93 ARG A CA 1
ATOM 741 C C . ARG A 1 93 ? 6.812 12.602 0.084 1 71.25 93 ARG A C 1
ATOM 743 O O . ARG A 1 93 ? 7.527 11.602 -0.01 1 71.25 93 ARG A O 1
ATOM 750 N N . GLY A 1 94 ? 5.66 12.273 0.226 1 78.75 94 GLY A N 1
ATOM 751 C CA . GLY A 1 94 ? 4.938 11.047 -0.07 1 78.75 94 GLY A CA 1
ATOM 752 C C . GLY A 1 94 ? 4.961 10.688 -1.543 1 78.75 94 GLY A C 1
ATOM 753 O O . GLY A 1 94 ? 5.656 11.32 -2.336 1 78.75 94 GLY A O 1
ATOM 754 N N . VAL A 1 95 ? 4.457 9.711 -1.89 1 87.44 95 VAL A N 1
ATOM 755 C CA . VAL A 1 95 ? 4.418 9.211 -3.26 1 87.44 95 VAL A CA 1
ATOM 756 C C . VAL A 1 95 ? 3.109 9.633 -3.928 1 87.44 95 VAL A C 1
ATOM 758 O O . VAL A 1 95 ? 2.041 9.555 -3.316 1 87.44 95 VAL A O 1
ATOM 761 N N . GLU A 1 96 ? 3.236 10.125 -5.121 1 88.19 96 GLU A N 1
ATOM 762 C CA . GLU A 1 96 ? 2.045 10.43 -5.906 1 88.19 96 GLU A CA 1
ATOM 763 C C . GLU A 1 96 ? 1.669 9.266 -6.812 1 88.19 96 GLU A C 1
ATOM 765 O O . GLU A 1 96 ? 1.931 9.297 -8.016 1 88.19 96 GLU A O 1
ATOM 770 N N . LEU A 1 97 ? 0.95 8.414 -6.309 1 88.62 97 LEU A N 1
ATOM 771 C CA . LEU A 1 97 ? 0.712 7.098 -6.887 1 88.62 97 LEU A CA 1
ATOM 772 C C . LEU A 1 97 ? -0.108 7.203 -8.164 1 88.62 97 LEU A C 1
ATOM 774 O O . LEU A 1 97 ? -0.003 6.348 -9.047 1 88.62 97 LEU A O 1
ATOM 778 N N . PHE A 1 98 ? -0.899 8.227 -8.328 1 87.69 98 PHE A N 1
ATOM 779 C CA . PHE A 1 98 ? -1.796 8.312 -9.477 1 87.69 98 PHE A CA 1
ATOM 780 C C . PHE A 1 98 ? -1.392 9.453 -10.398 1 87.69 98 PHE A C 1
ATOM 782 O O . PHE A 1 98 ? -2.229 10 -11.117 1 87.69 98 PHE A O 1
ATOM 789 N N . PHE A 1 99 ? -0.156 9.828 -10.219 1 90 99 PHE A N 1
ATOM 790 C CA . PHE A 1 99 ? 0.39 10.75 -11.211 1 90 99 PHE A CA 1
ATOM 791 C C . PHE A 1 99 ? 0.273 10.164 -12.617 1 90 99 PHE A C 1
ATOM 793 O O . PHE A 1 99 ? 0.489 8.969 -12.812 1 90 99 PHE A O 1
ATOM 800 N N . PRO A 1 100 ? -0.115 10.859 -13.609 1 88.62 100 PRO A N 1
ATOM 801 C CA . PRO A 1 100 ? -0.371 12.305 -13.641 1 88.62 100 PRO A CA 1
ATOM 802 C C . PRO A 1 100 ? -1.845 12.648 -13.438 1 88.62 100 PRO A C 1
ATOM 804 O O . PRO A 1 100 ? -2.219 13.82 -13.461 1 88.62 100 PRO A O 1
ATOM 807 N N . LEU A 1 101 ? -2.715 11.727 -13.164 1 83.81 101 LEU A N 1
ATOM 808 C CA . LEU A 1 101 ? -4.156 11.953 -13.109 1 83.81 101 LEU A CA 1
ATOM 809 C C . LEU A 1 101 ? -4.504 12.93 -11.992 1 83.81 101 LEU A C 1
ATOM 811 O O . LEU A 1 101 ? -5.449 13.711 -12.109 1 83.81 101 LEU A O 1
ATOM 815 N N . THR A 1 102 ? -3.768 12.891 -10.977 1 83.06 102 THR A N 1
ATOM 816 C CA . THR A 1 102 ? -4.043 13.742 -9.828 1 83.06 102 THR A CA 1
ATOM 817 C C . THR A 1 102 ? -3.857 15.219 -10.195 1 83.06 102 THR A C 1
ATOM 819 O O . THR A 1 102 ? -4.371 16.094 -9.508 1 83.06 102 THR A O 1
ATOM 822 N N . ARG A 1 103 ? -3.143 15.391 -11.258 1 84.44 103 ARG A N 1
ATOM 823 C CA . ARG A 1 103 ? -2.854 16.766 -11.656 1 84.44 103 ARG A CA 1
ATOM 824 C C . ARG A 1 103 ? -4.035 17.375 -12.398 1 84.44 103 ARG A C 1
ATOM 826 O O . ARG A 1 103 ? -4.086 18.594 -12.602 1 84.44 103 ARG A O 1
ATOM 833 N N . LEU A 1 104 ? -4.941 16.578 -12.719 1 82.81 104 LEU A N 1
ATOM 834 C CA . LEU A 1 104 ? -6.137 17.078 -13.391 1 82.81 104 LEU A CA 1
ATOM 835 C C . LEU A 1 104 ? -6.996 17.906 -12.445 1 82.81 104 LEU A C 1
ATOM 837 O O . LEU A 1 104 ? -7.711 18.812 -12.875 1 82.81 104 LEU A O 1
ATOM 841 N N . ILE A 1 105 ? -6.855 17.562 -11.203 1 77.75 105 ILE A N 1
ATOM 842 C CA . ILE A 1 105 ? -7.637 18.281 -10.195 1 77.75 105 ILE A CA 1
ATOM 843 C C . ILE A 1 105 ? -6.746 19.281 -9.477 1 77.75 105 ILE A C 1
ATOM 845 O O . ILE A 1 105 ? -5.793 18.906 -8.789 1 77.75 105 ILE A O 1
ATOM 849 N N . LYS A 1 106 ? -7.09 20.438 -9.609 1 75.31 106 LYS A N 1
ATOM 850 C CA . LYS A 1 106 ? -6.227 21.484 -9.07 1 75.31 106 LYS A CA 1
ATOM 851 C C . LYS A 1 106 ? -6.875 22.156 -7.859 1 75.31 106 LYS A C 1
ATOM 853 O O . LYS A 1 106 ? -6.199 22.828 -7.078 1 75.31 106 LYS A O 1
ATOM 858 N N . GLU A 1 107 ? -8.164 21.906 -7.68 1 75.06 107 GLU A N 1
ATOM 859 C CA . GLU A 1 107 ? -8.891 22.578 -6.605 1 75.06 107 GLU A CA 1
ATOM 860 C C . GLU A 1 107 ? -8.836 21.781 -5.312 1 75.06 107 GLU A C 1
ATOM 862 O O . GLU A 1 107 ? -8.758 20.547 -5.344 1 75.06 107 GLU A O 1
ATOM 867 N N . TYR A 1 108 ? -8.727 22.531 -4.258 1 72 108 TYR A N 1
ATOM 868 C CA . TYR A 1 108 ? -8.836 21.859 -2.969 1 72 108 TYR A CA 1
ATOM 869 C C . TYR A 1 108 ? -10 22.422 -2.164 1 72 108 TYR A C 1
ATOM 871 O O . TYR A 1 108 ? -10.344 23.594 -2.281 1 72 108 TYR A O 1
ATOM 879 N N . LYS A 1 109 ? -10.664 21.547 -1.516 1 70.69 109 LYS A N 1
ATOM 880 C CA . LYS A 1 109 ? -11.812 21.938 -0.69 1 70.69 109 LYS A CA 1
ATOM 881 C C . LYS A 1 109 ? -11.352 22.578 0.618 1 70.69 109 LYS A C 1
ATOM 883 O O . LYS A 1 109 ? -11.867 23.609 1.021 1 70.69 109 LYS A O 1
ATOM 888 N N . LEU A 1 110 ? -10.453 21.969 1.32 1 64.5 110 LEU A N 1
ATOM 889 C CA . LEU A 1 110 ? -9.922 22.484 2.578 1 64.5 110 LEU A CA 1
ATOM 890 C C . LEU A 1 110 ? -8.43 22.766 2.469 1 64.5 110 LEU A C 1
ATOM 892 O O . LEU A 1 110 ? -7.691 21.969 1.888 1 64.5 110 LEU A O 1
ATOM 896 N N . ASN A 1 111 ? -8.219 24.016 2.793 1 57.84 111 ASN A N 1
ATOM 897 C CA . ASN A 1 111 ? -6.789 24.312 2.82 1 57.84 111 ASN A CA 1
ATOM 898 C C . ASN A 1 111 ? -6.121 23.734 4.066 1 57.84 111 ASN A C 1
ATOM 900 O O . ASN A 1 111 ? -6.762 23.031 4.855 1 57.84 111 ASN A O 1
ATOM 904 N N . TYR A 1 112 ? -4.906 24.047 4.211 1 53.94 112 TYR A N 1
ATOM 905 C CA . TYR A 1 112 ? -4.066 23.516 5.277 1 53.94 112 TYR A CA 1
ATOM 906 C C . TYR A 1 112 ? -4.59 23.953 6.645 1 53.94 112 TYR A C 1
ATOM 908 O O . TYR A 1 112 ? -4.367 23.266 7.645 1 53.94 112 TYR A O 1
ATOM 916 N N . GLU A 1 113 ? -5.266 25 6.625 1 54.5 113 GLU A N 1
ATOM 917 C CA . GLU A 1 113 ? -5.785 25.578 7.859 1 54.5 113 GLU A CA 1
ATOM 918 C C . GLU A 1 113 ? -7.211 25.109 8.133 1 54.5 113 GLU A C 1
ATOM 920 O O . GLU A 1 113 ? -7.797 25.453 9.164 1 54.5 113 GLU A O 1
ATOM 925 N N . GLY A 1 114 ? -7.598 24.125 7.305 1 57.38 114 GLY A N 1
ATOM 926 C CA . GLY A 1 114 ? -8.969 23.672 7.469 1 57.38 114 GLY A CA 1
ATOM 927 C C . GLY A 1 114 ? -9.992 24.656 6.91 1 57.38 114 GLY A C 1
ATOM 928 O O . GLY A 1 114 ? -11.188 24.531 7.191 1 57.38 114 GLY A O 1
ATOM 929 N N . LYS A 1 115 ? -9.383 25.656 6.363 1 61.5 115 LYS A N 1
ATOM 930 C CA . LYS A 1 115 ? -10.305 26.641 5.805 1 61.5 115 LYS A CA 1
ATOM 931 C C . LYS A 1 115 ? -10.82 26.203 4.438 1 61.5 115 LYS A C 1
ATOM 933 O O . LYS A 1 115 ? -10.062 25.688 3.621 1 61.5 115 LYS A O 1
ATOM 938 N N . GLU A 1 116 ? -12.078 26.031 4.297 1 65.12 116 GLU A N 1
ATOM 939 C CA . GLU A 1 116 ? -12.773 25.625 3.082 1 65.12 116 GLU A CA 1
ATOM 940 C C . GLU A 1 116 ? -12.461 26.562 1.923 1 65.12 116 GLU A C 1
ATOM 942 O O . GLU A 1 116 ? -12.438 27.781 2.096 1 65.12 116 GLU A O 1
ATOM 947 N N . SER A 1 117 ? -11.867 25.875 0.928 1 62.84 117 SER A N 1
ATOM 948 C CA . SER A 1 117 ? -11.805 26.672 -0.296 1 62.84 117 SER A CA 1
ATOM 949 C C . SER A 1 117 ? -13.156 26.688 -1.009 1 62.84 117 SER A C 1
ATOM 951 O O . SER A 1 117 ? -13.953 25.75 -0.867 1 62.84 117 SER A O 1
ATOM 953 N N . GLY A 1 118 ? -13.805 27.781 -1.347 1 58.06 118 GLY A N 1
ATOM 954 C CA . GLY A 1 118 ? -15.109 28.047 -1.947 1 58.06 118 GLY A CA 1
ATOM 955 C C . GLY A 1 118 ? -15.727 26.812 -2.58 1 58.06 118 GLY A C 1
ATOM 956 O O . GLY A 1 118 ? -15.047 25.812 -2.805 1 58.06 118 GLY A O 1
ATOM 957 N N . ARG A 1 119 ? -17.125 26.547 -2.365 1 60.22 119 ARG A N 1
ATOM 958 C CA . ARG A 1 119 ? -18 25.562 -3.004 1 60.22 119 ARG A CA 1
ATOM 959 C C . ARG A 1 119 ? -17.812 25.578 -4.52 1 60.22 119 ARG A C 1
ATOM 961 O O . ARG A 1 119 ? -18.125 26.562 -5.18 1 60.22 119 ARG A O 1
ATOM 968 N N . GLY A 1 120 ? -16.734 24.812 -5.027 1 63.16 120 GLY A N 1
ATOM 969 C CA . GLY A 1 120 ? -16.562 24.875 -6.469 1 63.16 120 GLY A CA 1
ATOM 970 C C . GLY A 1 120 ? -17.312 23.797 -7.223 1 63.16 120 GLY A C 1
ATOM 971 O O . GLY A 1 120 ? -17.797 22.844 -6.621 1 63.16 120 GLY A O 1
ATOM 972 N N . ARG A 1 121 ? -17.797 24.047 -8.414 1 70.81 121 ARG A N 1
ATOM 973 C CA . ARG A 1 121 ? -18.453 23.156 -9.367 1 70.81 121 ARG A CA 1
ATOM 974 C C . ARG A 1 121 ? -17.5 22.078 -9.867 1 70.81 121 ARG A C 1
ATOM 976 O O . ARG A 1 121 ? -17.922 21.047 -10.383 1 70.81 121 ARG A O 1
ATOM 983 N N . ARG A 1 122 ? -16.219 22.234 -9.516 1 78.31 122 ARG A N 1
ATOM 984 C CA . ARG A 1 122 ? -15.219 21.312 -10.016 1 78.31 122 ARG A CA 1
ATOM 985 C C . ARG A 1 122 ? -14.758 20.344 -8.922 1 78.31 122 ARG A C 1
ATOM 987 O O . ARG A 1 122 ? -14.844 20.672 -7.734 1 78.31 122 ARG A O 1
ATOM 994 N N . PRO A 1 123 ? -14.391 19.156 -9.367 1 78.12 123 PRO A N 1
ATOM 995 C CA . PRO A 1 123 ? -13.836 18.234 -8.375 1 78.12 123 PRO A CA 1
ATOM 996 C C . PRO A 1 123 ? -12.672 18.828 -7.594 1 78.12 123 PRO A C 1
ATOM 998 O O . PRO A 1 123 ? -11.859 19.562 -8.156 1 78.12 123 PRO A O 1
ATOM 1001 N N . ALA A 1 124 ? -12.617 18.594 -6.328 1 75.5 124 ALA A N 1
ATOM 1002 C CA . ALA A 1 124 ? -11.594 19.156 -5.457 1 75.5 124 ALA A CA 1
ATOM 1003 C C . ALA A 1 124 ? -10.984 18.078 -4.555 1 75.5 124 ALA A C 1
ATOM 1005 O O . ALA A 1 124 ? -11.625 17.062 -4.277 1 75.5 124 ALA A O 1
ATOM 1006 N N . TRP A 1 125 ? -9.742 18.328 -4.258 1 71.56 125 TRP A N 1
ATOM 1007 C CA . TRP A 1 125 ? -9.094 17.469 -3.273 1 71.56 125 TRP A CA 1
ATOM 1008 C C . TRP A 1 125 ? -9.227 18.047 -1.871 1 71.56 125 TRP A C 1
ATOM 1010 O O . TRP A 1 125 ? -9.383 19.266 -1.711 1 71.56 125 TRP A O 1
ATOM 1020 N N . TYR A 1 126 ? -9.211 17.172 -0.85 1 59.75 126 TYR A N 1
ATOM 1021 C CA . TYR A 1 126 ? -9.039 17.688 0.509 1 59.75 126 TYR A CA 1
ATOM 1022 C C . TYR A 1 126 ? -7.586 18.047 0.777 1 59.75 126 TYR A C 1
ATOM 1024 O O . TYR A 1 126 ? -6.672 17.359 0.301 1 59.75 126 TYR A O 1
ATOM 1032 N N . LEU A 1 127 ? -7.094 19.234 0.733 1 52.41 127 LEU A N 1
ATOM 1033 C CA . LEU A 1 127 ? -5.695 19.641 0.814 1 52.41 127 LEU A CA 1
ATOM 1034 C C . LEU A 1 127 ? -5.117 19.328 2.189 1 52.41 127 LEU A C 1
ATOM 1036 O O . LEU A 1 127 ? -4.035 19.812 2.539 1 52.41 127 LEU A O 1
ATOM 1040 N N . GLU A 1 128 ? -5.48 18.703 3.195 1 49.84 128 GLU A N 1
ATOM 1041 C CA . GLU A 1 128 ? -4.625 19.094 4.312 1 49.84 128 GLU A CA 1
ATOM 1042 C C . GLU A 1 128 ? -3.227 18.484 4.168 1 49.84 128 GLU A C 1
ATOM 1044 O O . GLU A 1 128 ? -3.029 17.297 4.402 1 49.84 128 GLU A O 1
ATOM 1049 N N . ASP A 1 129 ? -2.324 19.016 3.266 1 53.31 129 ASP A N 1
ATOM 1050 C CA . ASP A 1 129 ? -0.937 18.578 3.338 1 53.31 129 ASP A CA 1
ATOM 1051 C C . ASP A 1 129 ? -0.285 19.016 4.648 1 53.31 129 ASP A C 1
ATOM 1053 O O . ASP A 1 129 ? -0.581 20.094 5.16 1 53.31 129 ASP A O 1
ATOM 1057 N N . PRO A 1 130 ? 0.365 18.062 5.316 1 56.78 130 PRO A N 1
ATOM 1058 C CA . PRO A 1 130 ? 1.163 18.562 6.441 1 56.78 130 PRO A CA 1
ATOM 1059 C C . PRO A 1 130 ? 2.24 19.547 6.016 1 56.78 130 PRO A C 1
ATOM 1061 O O . PRO A 1 130 ? 3.43 19.312 6.234 1 56.78 130 PRO A O 1
ATOM 1064 N N . THR A 1 131 ? 1.803 20.562 5.352 1 59.41 131 THR A N 1
ATOM 1065 C CA . THR A 1 131 ? 2.707 21.516 4.699 1 59.41 131 THR A CA 1
ATOM 1066 C C . THR A 1 131 ? 3.791 21.984 5.664 1 59.41 131 THR A C 1
ATOM 1068 O O . THR A 1 131 ? 4.961 22.094 5.285 1 59.41 131 THR A O 1
ATOM 1071 N N . ARG A 1 132 ? 3.314 22.266 6.855 1 59.12 132 ARG A N 1
ATOM 1072 C CA . ARG A 1 132 ? 4.297 22.797 7.797 1 59.12 132 ARG A CA 1
ATOM 1073 C C . ARG A 1 132 ? 5.391 21.766 8.078 1 59.12 132 ARG A C 1
ATOM 1075 O O . ARG A 1 132 ? 6.57 22.125 8.18 1 59.12 132 ARG A O 1
ATOM 1082 N N . LEU A 1 133 ? 4.953 20.594 8.117 1 61.78 133 LEU A N 1
ATOM 1083 C CA . LEU A 1 133 ? 5.949 19.547 8.367 1 61.78 133 LEU A CA 1
ATOM 1084 C C . LEU A 1 133 ? 6.863 19.375 7.16 1 61.78 133 LEU A C 1
ATOM 1086 O O . LEU A 1 133 ? 8.078 19.25 7.312 1 61.78 133 LEU A O 1
ATOM 1090 N N . VAL A 1 134 ? 6.309 19.391 6.055 1 63.53 134 VAL A N 1
ATOM 1091 C CA . VAL A 1 134 ? 7.078 19.234 4.828 1 63.53 134 VAL A CA 1
ATOM 1092 C C . VAL A 1 134 ? 8.078 20.375 4.684 1 63.53 134 VAL A C 1
ATOM 1094 O O . VAL A 1 134 ? 9.234 20.156 4.324 1 63.53 134 VAL A O 1
ATOM 1097 N N . GLU A 1 135 ? 7.641 21.5 5.02 1 66.5 135 GLU A N 1
ATOM 1098 C CA . GLU A 1 135 ? 8.508 22.656 4.883 1 66.5 135 GLU A CA 1
ATOM 1099 C C . GLU A 1 135 ? 9.703 22.578 5.824 1 66.5 135 GLU A C 1
ATOM 1101 O O . GLU A 1 135 ? 10.797 23.031 5.496 1 66.5 135 GLU A O 1
ATOM 1106 N N . ARG A 1 136 ? 9.523 21.859 6.859 1 66.69 136 ARG A N 1
ATOM 1107 C CA . ARG A 1 136 ? 10.586 21.812 7.859 1 66.69 136 ARG A CA 1
ATOM 1108 C C . ARG A 1 136 ? 11.484 20.594 7.633 1 66.69 136 ARG A C 1
ATOM 1110 O O . ARG A 1 136 ? 12.656 20.609 8.016 1 66.69 136 ARG A O 1
ATOM 1117 N N . THR A 1 137 ? 10.906 19.578 7.023 1 65.38 137 THR A N 1
ATOM 1118 C CA . THR A 1 137 ? 11.656 18.328 7.016 1 65.38 137 THR A CA 1
ATOM 1119 C C . THR A 1 137 ? 12.117 17.984 5.602 1 65.38 137 THR A C 1
ATOM 1121 O O . THR A 1 137 ? 13.047 17.188 5.422 1 65.38 137 THR A O 1
ATOM 1124 N N . ALA A 1 138 ? 11.414 18.516 4.645 1 66.31 138 ALA A N 1
ATOM 1125 C CA . ALA A 1 138 ? 11.75 18.172 3.264 1 66.31 138 ALA A CA 1
ATOM 1126 C C . ALA A 1 138 ? 13.078 18.797 2.854 1 66.31 138 ALA A C 1
ATOM 1128 O O . ALA A 1 138 ? 13.461 19.859 3.354 1 66.31 138 ALA A O 1
ATOM 1129 N N . ASP A 1 139 ? 13.703 18.047 2.012 1 66.38 139 ASP A N 1
ATOM 1130 C CA . ASP A 1 139 ? 14.883 18.625 1.376 1 66.38 139 ASP A CA 1
ATOM 1131 C C . ASP A 1 139 ? 14.547 19.953 0.703 1 66.38 139 ASP A C 1
ATOM 1133 O O . ASP A 1 139 ? 13.438 20.141 0.197 1 66.38 139 ASP A O 1
ATOM 1137 N N . LYS A 1 140 ? 15.461 20.844 0.804 1 65.5 140 LYS A N 1
ATOM 1138 C CA . LYS A 1 140 ? 15.258 22.219 0.322 1 65.5 140 LYS A CA 1
ATOM 1139 C C . LYS A 1 140 ? 14.672 22.219 -1.088 1 65.5 140 LYS A C 1
ATOM 1141 O O . LYS A 1 140 ? 13.789 23.016 -1.4 1 65.5 140 LYS A O 1
ATOM 1146 N N . ASP A 1 141 ? 15.117 21.219 -1.829 1 65.12 141 ASP A N 1
ATOM 1147 C CA . ASP A 1 141 ? 14.719 21.203 -3.234 1 65.12 141 ASP A CA 1
ATOM 1148 C C . ASP A 1 141 ? 13.336 20.578 -3.404 1 65.12 141 ASP A C 1
ATOM 1150 O O . ASP A 1 141 ? 12.766 20.609 -4.496 1 65.12 141 ASP A O 1
ATOM 1154 N N . LEU A 1 142 ? 12.797 20.156 -2.232 1 68.06 142 LEU A N 1
ATOM 1155 C CA . LEU A 1 142 ? 11.5 19.484 -2.307 1 68.06 142 LEU A CA 1
ATOM 1156 C C . LEU A 1 142 ? 10.438 20.25 -1.526 1 68.06 142 LEU A C 1
ATOM 1158 O O . LEU A 1 142 ? 9.305 19.797 -1.403 1 68.06 142 LEU A O 1
ATOM 1162 N N . ARG A 1 143 ? 10.883 21.375 -1.057 1 67.06 143 ARG A N 1
ATOM 1163 C CA . ARG A 1 143 ? 9.93 22.203 -0.31 1 67.06 143 ARG A CA 1
ATOM 1164 C C . ARG A 1 143 ? 8.906 22.828 -1.241 1 67.06 143 ARG A C 1
ATOM 1166 O O . ARG A 1 143 ? 9.227 23.203 -2.371 1 67.06 143 ARG A O 1
ATOM 1173 N N . GLU A 1 144 ? 7.637 22.844 -0.753 1 65.06 144 GLU A N 1
ATOM 1174 C CA . GLU A 1 144 ? 6.527 23.328 -1.567 1 65.06 144 GLU A CA 1
ATOM 1175 C C . GLU A 1 144 ? 6.527 24.859 -1.642 1 65.06 144 GLU A C 1
ATOM 1177 O O . GLU A 1 144 ? 6.457 25.531 -0.613 1 65.06 144 GLU A O 1
ATOM 1182 N N . PRO A 1 145 ? 6.727 25.359 -2.883 1 62.38 145 PRO A N 1
ATOM 1183 C CA . PRO A 1 145 ? 6.676 26.812 -2.977 1 62.38 145 PRO A CA 1
ATOM 1184 C C . PRO A 1 145 ? 5.27 27.375 -2.775 1 62.38 145 PRO A C 1
ATOM 1186 O O . PRO A 1 145 ? 5.109 28.531 -2.369 1 62.38 145 PRO A O 1
ATOM 1189 N N . LYS A 1 146 ? 4.223 26.531 -3.227 1 63.88 146 LYS A N 1
ATOM 1190 C CA . LYS A 1 146 ? 2.834 26.969 -3.139 1 63.88 146 LYS A CA 1
ATOM 1191 C C . LYS A 1 146 ? 1.957 25.906 -2.486 1 63.88 146 LYS A C 1
ATOM 1193 O O . LYS A 1 146 ? 2.355 24.734 -2.387 1 63.88 146 LYS A O 1
ATOM 1198 N N . LYS A 1 147 ? 0.94 26.422 -1.979 1 63.31 147 LYS A N 1
ATOM 1199 C CA . LYS A 1 147 ? -0.072 25.531 -1.416 1 63.31 147 LYS A CA 1
ATOM 1200 C C . LYS A 1 147 ? -0.651 24.609 -2.486 1 63.31 147 LYS A C 1
ATOM 1202 O O . LYS A 1 147 ? -1.129 25.078 -3.521 1 63.31 147 LYS A O 1
ATOM 1207 N N . GLU A 1 148 ? -0.37 23.344 -2.426 1 67 148 GLU A N 1
ATOM 1208 C CA . GLU A 1 148 ? -0.869 22.375 -3.389 1 67 148 GLU A CA 1
ATOM 1209 C C . GLU A 1 148 ? -1.827 21.391 -2.729 1 67 148 GLU A C 1
ATOM 1211 O O . GLU A 1 148 ? -1.733 21.125 -1.526 1 67 148 GLU A O 1
ATOM 1216 N N . PRO A 1 149 ? -2.773 20.953 -3.617 1 67.94 149 PRO A N 1
ATOM 1217 C CA . PRO A 1 149 ? -3.662 19.922 -3.088 1 67.94 149 PRO A CA 1
ATOM 1218 C C . PRO A 1 149 ? -2.91 18.656 -2.65 1 67.94 149 PRO A C 1
ATOM 1220 O O . PRO A 1 149 ? -1.818 18.391 -3.154 1 67.94 149 PRO A O 1
ATOM 1223 N N . TRP A 1 150 ? -3.553 17.938 -1.73 1 70.19 150 TRP A N 1
ATOM 1224 C CA . TRP A 1 150 ? -2.971 16.688 -1.241 1 70.19 150 TRP A CA 1
ATOM 1225 C C . TRP A 1 150 ? -3.102 15.586 -2.283 1 70.19 150 TRP A C 1
ATOM 1227 O O . TRP A 1 150 ? -4.195 15.055 -2.5 1 70.19 150 TRP A O 1
ATOM 1237 N N . ARG A 1 151 ? -2.068 15.234 -2.887 1 77.69 151 ARG A N 1
ATOM 1238 C CA . ARG A 1 151 ? -2.084 14.273 -3.98 1 77.69 151 ARG A CA 1
ATOM 1239 C C . ARG A 1 151 ? -1.232 13.055 -3.648 1 77.69 151 ARG A C 1
ATOM 1241 O O . ARG A 1 151 ? -1.198 12.086 -4.41 1 77.69 151 ARG A O 1
ATOM 1248 N N . ARG A 1 152 ? -0.647 13.039 -2.48 1 79.62 152 ARG A N 1
ATOM 1249 C CA . ARG A 1 152 ? 0.381 12.039 -2.213 1 79.62 152 ARG A CA 1
ATOM 1250 C C . ARG A 1 152 ? -0.019 11.133 -1.05 1 79.62 152 ARG A C 1
ATOM 1252 O O . ARG A 1 152 ? -0.899 11.484 -0.26 1 79.62 152 ARG A O 1
ATOM 1259 N N . ILE A 1 153 ? 0.543 9.992 -1.089 1 78.19 153 ILE A N 1
ATOM 1260 C CA . ILE A 1 153 ? 0.428 9.062 0.027 1 78.19 153 ILE A CA 1
ATOM 1261 C C . ILE A 1 153 ? 1.554 9.32 1.028 1 78.19 153 ILE A C 1
ATOM 1263 O O . ILE A 1 153 ? 2.729 9.344 0.656 1 78.19 153 ILE A O 1
ATOM 1267 N N . TYR A 1 154 ? 1.056 9.516 2.281 1 77.06 154 TYR A N 1
ATOM 1268 C CA . TYR A 1 154 ? 2.023 9.734 3.35 1 77.06 154 TYR A CA 1
ATOM 1269 C C . TYR A 1 154 ? 2.029 8.57 4.328 1 77.06 154 TYR A C 1
ATOM 1271 O O . TYR A 1 154 ? 0.998 8.242 4.922 1 77.06 154 TYR A O 1
ATOM 1279 N N . GLY A 1 155 ? 3.148 7.973 4.438 1 76.75 155 GLY A N 1
ATOM 1280 C CA . GLY A 1 155 ? 3.299 6.859 5.359 1 76.75 155 GLY A CA 1
ATOM 1281 C C . GLY A 1 155 ? 3.633 7.293 6.773 1 76.75 155 GLY A C 1
ATOM 1282 O O . GLY A 1 155 ? 3.838 8.484 7.031 1 76.75 155 GLY A O 1
ATOM 1283 N N . PRO A 1 156 ? 3.633 6.41 7.688 1 73.81 156 PRO A N 1
ATOM 1284 C CA . PRO A 1 156 ? 3.836 6.758 9.094 1 73.81 156 PRO A CA 1
ATOM 1285 C C . PRO A 1 156 ? 5.297 7.047 9.43 1 73.81 156 PRO A C 1
ATOM 1287 O O . PRO A 1 156 ? 5.59 7.66 10.461 1 73.81 156 PRO A O 1
ATOM 1290 N N . PHE A 1 157 ? 6.18 6.586 8.578 1 76.88 157 PHE A N 1
ATOM 1291 C CA . PHE A 1 157 ? 7.594 6.73 8.906 1 76.88 157 PHE A CA 1
ATOM 1292 C C . PHE A 1 157 ? 8.203 7.914 8.164 1 76.88 157 PHE A C 1
ATOM 1294 O O . PHE A 1 157 ? 8.625 7.781 7.012 1 76.88 157 PHE A O 1
ATOM 1301 N N . LYS A 1 158 ? 8.156 8.945 8.82 1 63.84 158 LYS A N 1
ATOM 1302 C CA . LYS A 1 158 ? 8.625 10.188 8.203 1 63.84 158 LYS A CA 1
ATOM 1303 C C . LYS A 1 158 ? 10.133 10.344 8.359 1 63.84 158 LYS A C 1
ATOM 1305 O O . LYS A 1 158 ? 10.617 10.664 9.445 1 63.84 158 LYS A O 1
ATOM 1310 N N . ASN A 1 159 ? 10.789 10.258 7.227 1 58.06 159 ASN A N 1
ATOM 1311 C CA . ASN A 1 159 ? 12.234 10.352 7.133 1 58.06 159 ASN A CA 1
ATOM 1312 C C . ASN A 1 159 ? 12.93 9.453 8.156 1 58.06 159 ASN A C 1
ATOM 1314 O O . ASN A 1 159 ? 13.844 9.891 8.852 1 58.06 159 ASN A O 1
ATOM 1318 N N . SER A 1 160 ? 12.391 8.398 8.305 1 68.81 160 SER A N 1
ATOM 1319 C CA . SER A 1 160 ? 12.914 7.555 9.375 1 68.81 160 SER A CA 1
ATOM 1320 C C . SER A 1 160 ? 14.156 6.793 8.922 1 68.81 160 SER A C 1
ATOM 1322 O O . SER A 1 160 ? 14.055 5.852 8.133 1 68.81 160 SER A O 1
ATOM 1324 N N . MET A 1 161 ? 15.242 7.293 9.383 1 79.69 161 MET A N 1
ATOM 1325 C CA . MET A 1 161 ? 16.5 6.594 9.18 1 79.69 161 MET A CA 1
ATOM 1326 C C . MET A 1 161 ? 16.469 5.195 9.781 1 79.69 161 MET A C 1
ATOM 1328 O O . MET A 1 161 ? 17.062 4.262 9.242 1 79.69 161 MET A O 1
ATOM 1332 N N . LEU A 1 162 ? 15.719 5.156 10.773 1 83.94 162 LEU A N 1
ATOM 1333 C CA . LEU A 1 162 ? 15.617 3.855 11.422 1 83.94 162 LEU A CA 1
ATOM 1334 C C . LEU A 1 162 ? 14.984 2.826 10.492 1 83.94 162 LEU A C 1
ATOM 1336 O O . LEU A 1 162 ? 15.492 1.714 10.352 1 83.94 162 LEU A O 1
ATOM 1340 N N . VAL A 1 163 ? 13.852 3.203 9.914 1 85.88 163 VAL A N 1
ATOM 1341 C CA . VAL A 1 163 ? 13.148 2.271 9.039 1 85.88 163 VAL A CA 1
ATOM 1342 C C . VAL A 1 163 ? 14.016 1.949 7.824 1 85.88 163 VAL A C 1
ATOM 1344 O O . VAL A 1 163 ? 14.086 0.797 7.391 1 85.88 163 VAL A O 1
ATOM 1347 N N . ASP A 1 164 ? 14.609 2.885 7.301 1 88.69 164 ASP A N 1
ATOM 1348 C CA . ASP A 1 164 ? 15.492 2.699 6.152 1 88.69 164 ASP A CA 1
ATOM 1349 C C . ASP A 1 164 ? 16.594 1.694 6.469 1 88.69 164 ASP A C 1
ATOM 1351 O O . ASP A 1 164 ? 16.75 0.694 5.766 1 88.69 164 ASP A O 1
ATOM 1355 N N . TRP A 1 165 ? 17.266 1.929 7.531 1 91.69 165 TRP A N 1
ATOM 1356 C CA . TRP A 1 165 ? 18.375 1.058 7.91 1 91.69 165 TRP A CA 1
ATOM 1357 C C . TRP A 1 165 ? 17.859 -0.297 8.391 1 91.69 165 TRP A C 1
ATOM 1359 O O . TRP A 1 165 ? 18.531 -1.321 8.188 1 91.69 165 TRP A O 1
ATOM 1369 N N . ALA A 1 166 ? 16.766 -0.303 9.039 1 92 166 ALA A N 1
ATOM 1370 C CA . ALA A 1 166 ? 16.172 -1.578 9.438 1 92 166 ALA A CA 1
ATOM 1371 C C . ALA A 1 166 ? 15.898 -2.463 8.227 1 92 166 ALA A C 1
ATOM 1373 O O . ALA A 1 166 ? 16.188 -3.66 8.242 1 92 166 ALA A O 1
ATOM 1374 N N . VAL A 1 167 ? 15.32 -1.838 7.207 1 92.62 167 VAL A N 1
ATOM 1375 C CA . VAL A 1 167 ? 15.039 -2.582 5.98 1 92.62 167 VAL A CA 1
ATOM 1376 C C . VAL A 1 167 ? 16.344 -3.045 5.344 1 92.62 167 VAL A C 1
ATOM 1378 O O . VAL A 1 167 ? 16.453 -4.184 4.887 1 92.62 167 VAL A O 1
ATOM 1381 N N . PHE A 1 168 ? 17.328 -2.234 5.336 1 95.56 168 PHE A N 1
ATOM 1382 C CA . PHE A 1 168 ? 18.625 -2.568 4.777 1 95.56 168 PHE A CA 1
ATOM 1383 C C . PHE A 1 168 ? 19.234 -3.775 5.484 1 95.56 168 PHE A C 1
ATOM 1385 O O . PHE A 1 168 ? 19.547 -4.781 4.848 1 95.56 168 PHE A O 1
ATOM 1392 N N . TYR A 1 169 ? 19.297 -3.689 6.766 1 96.81 169 TYR A N 1
ATOM 1393 C CA . TYR A 1 169 ? 19.938 -4.75 7.539 1 96.81 169 TYR A CA 1
ATOM 1394 C C . TYR A 1 169 ? 19.094 -6.02 7.523 1 96.81 169 TYR A C 1
ATOM 1396 O O . TYR A 1 169 ? 19.609 -7.121 7.367 1 96.81 169 TYR A O 1
ATOM 1404 N N . ALA A 1 170 ? 17.844 -5.883 7.703 1 95.56 170 ALA A N 1
ATOM 1405 C CA . ALA A 1 170 ? 16.969 -7.055 7.707 1 95.56 170 ALA A CA 1
ATOM 1406 C C . ALA A 1 170 ? 17.047 -7.801 6.379 1 95.56 170 ALA A C 1
ATOM 1408 O O . ALA A 1 170 ? 17.094 -9.031 6.355 1 95.56 170 ALA A O 1
ATOM 1409 N N . SER A 1 171 ? 17.016 -7.078 5.32 1 96.44 171 SER A N 1
ATOM 1410 C CA . SER A 1 171 ? 17.109 -7.695 4 1 96.44 171 SER A CA 1
ATOM 1411 C C . SER A 1 171 ? 18.438 -8.422 3.824 1 96.44 171 SER A C 1
ATOM 1413 O O . SER A 1 171 ? 18.469 -9.547 3.314 1 96.44 171 SER A O 1
ATOM 1415 N N . GLY A 1 172 ? 19.516 -7.73 4.238 1 97.25 172 GLY A N 1
ATOM 1416 C CA . GLY A 1 172 ? 20.812 -8.375 4.164 1 97.25 172 GLY A CA 1
ATOM 1417 C C . GLY A 1 172 ? 20.891 -9.656 4.977 1 97.25 172 GLY A C 1
ATOM 1418 O O . GLY A 1 172 ? 21.375 -10.68 4.488 1 97.25 172 GLY A O 1
ATOM 1419 N N . ILE A 1 173 ? 20.375 -9.625 6.137 1 96.5 173 ILE A N 1
ATOM 1420 C CA . ILE A 1 173 ? 20.391 -10.781 7.023 1 96.5 173 ILE A CA 1
ATOM 1421 C C . ILE A 1 173 ? 19.516 -11.898 6.438 1 96.5 173 ILE A C 1
ATOM 1423 O O . ILE A 1 173 ? 19.906 -13.07 6.473 1 96.5 173 ILE A O 1
ATOM 1427 N N . TYR A 1 174 ? 18.375 -11.531 5.949 1 95.25 174 TYR A N 1
ATOM 1428 C CA . TYR A 1 174 ? 17.516 -12.523 5.328 1 95.25 174 TYR A CA 1
ATOM 1429 C C . TYR A 1 174 ? 18.234 -13.25 4.195 1 95.25 174 TYR A C 1
ATOM 1431 O O . TYR A 1 174 ? 18.156 -14.477 4.086 1 95.25 174 TYR A O 1
ATOM 1439 N N . ILE A 1 175 ? 18.844 -12.492 3.348 1 96.06 175 ILE A N 1
ATOM 1440 C CA . ILE A 1 175 ? 19.562 -13.07 2.213 1 96.06 175 ILE A CA 1
ATOM 1441 C C . ILE A 1 175 ? 20.641 -14.039 2.713 1 96.06 175 ILE A C 1
ATOM 1443 O O . ILE A 1 175 ? 20.734 -15.164 2.229 1 96.06 175 ILE A O 1
ATOM 1447 N N . ILE A 1 176 ? 21.375 -13.633 3.678 1 96.25 176 ILE A N 1
ATOM 1448 C CA . ILE A 1 176 ? 22.438 -14.461 4.227 1 96.25 176 ILE A CA 1
ATOM 1449 C C . ILE A 1 176 ? 21.859 -15.758 4.789 1 96.25 176 ILE A C 1
ATOM 1451 O O . ILE A 1 176 ? 22.312 -16.844 4.449 1 96.25 176 ILE A O 1
ATOM 1455 N N . LEU A 1 177 ? 20.844 -15.703 5.57 1 94.06 177 LEU A N 1
ATOM 1456 C CA . LEU A 1 177 ? 20.25 -16.859 6.23 1 94.06 177 LEU A CA 1
ATOM 1457 C C . LEU A 1 177 ? 19.562 -17.781 5.223 1 94.06 177 LEU A C 1
ATOM 1459 O O . LEU A 1 177 ? 19.766 -19 5.246 1 94.06 177 LEU A O 1
ATOM 1463 N N . ASN A 1 178 ? 18.781 -17.125 4.371 1 91.56 178 ASN A N 1
ATOM 1464 C CA . ASN A 1 178 ? 18.047 -17.906 3.375 1 91.56 178 ASN A CA 1
ATOM 1465 C C . ASN A 1 178 ? 18.984 -18.672 2.451 1 91.56 178 ASN A C 1
ATOM 1467 O O . ASN A 1 178 ? 18.781 -19.859 2.184 1 91.56 178 ASN A O 1
ATOM 1471 N N . GLU A 1 179 ? 19.953 -18.016 2.016 1 93.62 179 GLU A N 1
ATOM 1472 C CA . GLU A 1 179 ? 20.844 -18.625 1.031 1 93.62 179 GLU A CA 1
ATOM 1473 C C . GLU A 1 179 ? 21.812 -19.578 1.696 1 93.62 179 GLU A C 1
ATOM 1475 O O . GLU A 1 179 ? 22.234 -20.562 1.085 1 93.62 179 GLU A O 1
ATOM 1480 N N . GLN A 1 180 ? 22.141 -19.344 2.904 1 93.38 180 GLN A N 1
ATOM 1481 C CA . GLN A 1 180 ? 22.938 -20.312 3.643 1 93.38 180 GLN A CA 1
ATOM 1482 C C . GLN A 1 180 ? 22.219 -21.656 3.76 1 93.38 180 GLN A C 1
ATOM 1484 O O . GLN A 1 180 ? 22.844 -22.719 3.699 1 93.38 180 GLN A O 1
ATOM 1489 N N . LEU A 1 181 ? 20.953 -21.625 3.855 1 89.44 181 LEU A N 1
ATOM 1490 C CA . LEU A 1 181 ? 20.141 -22.812 4.027 1 89.44 181 LEU A CA 1
ATOM 1491 C C . LEU A 1 181 ? 19.844 -23.469 2.684 1 89.44 181 LEU A C 1
ATOM 1493 O O . LEU A 1 181 ? 19.469 -24.641 2.629 1 89.44 181 LEU A O 1
ATOM 1497 N N . THR A 1 182 ? 20.016 -22.703 1.666 1 88.88 182 THR A N 1
ATOM 1498 C CA . THR A 1 182 ? 19.625 -23.234 0.362 1 88.88 182 THR A CA 1
ATOM 1499 C C . THR A 1 182 ? 20.859 -23.688 -0.418 1 88.88 182 THR A C 1
ATOM 1501 O O . THR A 1 182 ? 21.203 -24.875 -0.438 1 88.88 182 THR A O 1
ATOM 1504 N N . ILE A 1 183 ? 21.75 -22.844 -0.899 1 93.25 183 ILE A N 1
ATOM 1505 C CA . ILE A 1 183 ? 22.859 -23.219 -1.769 1 93.25 183 ILE A CA 1
ATOM 1506 C C . ILE A 1 183 ? 24.188 -22.828 -1.104 1 93.25 183 ILE A C 1
ATOM 1508 O O . ILE A 1 183 ? 25.266 -23.109 -1.64 1 93.25 183 ILE A O 1
ATOM 1512 N N . GLY A 1 184 ? 24.109 -22.344 0.137 1 95.5 184 GLY A N 1
ATOM 1513 C CA . GLY A 1 184 ? 25.297 -21.781 0.754 1 95.5 184 GLY A CA 1
ATOM 1514 C C . GLY A 1 184 ? 25.547 -20.344 0.371 1 95.5 184 GLY A C 1
ATOM 1515 O O . GLY A 1 184 ? 25.5 -19.984 -0.809 1 95.5 184 GLY A O 1
ATOM 1516 N N . PHE A 1 185 ? 25.812 -19.5 1.269 1 95.94 185 PHE A N 1
ATOM 1517 C CA . PHE A 1 185 ? 25.906 -18.062 1.045 1 95.94 185 PHE A CA 1
ATOM 1518 C C . PHE A 1 185 ? 27.031 -17.734 0.075 1 95.94 185 PHE A C 1
ATOM 1520 O O . PHE A 1 185 ? 26.891 -16.859 -0.788 1 95.94 185 PHE A O 1
ATOM 1527 N N . LEU A 1 186 ? 28.188 -18.391 0.225 1 96.69 186 LEU A N 1
ATOM 1528 C CA . LEU A 1 186 ? 29.312 -18.125 -0.66 1 96.69 186 LEU A CA 1
ATOM 1529 C C . LEU A 1 186 ? 28.969 -18.469 -2.105 1 96.69 186 LEU A C 1
ATOM 1531 O O . LEU A 1 186 ? 29.328 -17.719 -3.025 1 96.69 186 LEU A O 1
ATOM 1535 N N . ASN A 1 187 ? 28.312 -19.562 -2.297 1 96.88 187 ASN A N 1
ATOM 1536 C CA . ASN A 1 187 ? 27.875 -19.922 -3.637 1 96.88 187 ASN A CA 1
ATOM 1537 C C . ASN A 1 187 ? 26.875 -18.922 -4.199 1 96.88 187 ASN A C 1
ATOM 1539 O O . ASN A 1 187 ? 26.922 -18.578 -5.379 1 96.88 187 ASN A O 1
ATOM 1543 N N . TRP A 1 188 ? 25.984 -18.469 -3.373 1 96.19 188 TRP A N 1
ATOM 1544 C CA . TRP A 1 188 ? 25.031 -17.453 -3.783 1 96.19 188 TRP A CA 1
ATOM 1545 C C . TRP A 1 188 ? 25.766 -16.172 -4.207 1 96.19 188 TRP A C 1
ATOM 1547 O O . TRP A 1 188 ? 25.422 -15.562 -5.223 1 96.19 188 TRP A O 1
ATOM 1557 N N . LEU A 1 189 ? 26.766 -15.828 -3.357 1 97.06 189 LEU A N 1
ATOM 1558 C CA . LEU A 1 189 ? 27.516 -14.602 -3.633 1 97.06 189 LEU A CA 1
ATOM 1559 C C . LEU A 1 189 ? 28.219 -14.688 -4.984 1 97.06 189 LEU A C 1
ATOM 1561 O O . LEU A 1 189 ? 28.219 -13.711 -5.742 1 97.06 189 LEU A O 1
ATOM 1565 N N . ILE A 1 190 ? 28.766 -15.812 -5.301 1 97.38 190 ILE A N 1
ATOM 1566 C CA . ILE A 1 190 ? 29.438 -16.016 -6.574 1 97.38 190 ILE A CA 1
ATOM 1567 C C . ILE A 1 190 ? 28.438 -15.906 -7.719 1 97.38 190 ILE A C 1
ATOM 1569 O O . ILE A 1 190 ? 28.703 -15.227 -8.711 1 97.38 190 ILE A O 1
ATOM 1573 N N . GLN A 1 191 ? 27.344 -16.516 -7.555 1 97.62 191 GLN A N 1
ATOM 1574 C CA . GLN A 1 191 ? 26.297 -16.453 -8.578 1 97.62 191 GLN A CA 1
ATOM 1575 C C . GLN A 1 191 ? 25.766 -15.039 -8.742 1 97.62 191 GLN A C 1
ATOM 1577 O O . GLN A 1 191 ? 25.547 -14.578 -9.867 1 97.62 191 GLN A O 1
ATOM 1582 N N . PHE A 1 192 ? 25.547 -14.469 -7.633 1 97.38 192 PHE A N 1
ATOM 1583 C CA . PHE A 1 192 ? 25.062 -13.102 -7.633 1 97.38 192 PHE A CA 1
ATOM 1584 C C . PHE A 1 192 ? 26.016 -12.188 -8.398 1 97.38 192 PHE A C 1
ATOM 1586 O O . PHE A 1 192 ? 25.578 -11.414 -9.258 1 97.38 192 PHE A O 1
ATOM 1593 N N . LEU A 1 193 ? 27.281 -12.258 -8.094 1 97.38 193 LEU A N 1
ATOM 1594 C CA . LEU A 1 193 ? 28.297 -11.43 -8.75 1 97.38 193 LEU A CA 1
ATOM 1595 C C . LEU A 1 193 ? 28.359 -11.75 -10.242 1 97.38 193 LEU A C 1
ATOM 1597 O O . LEU A 1 193 ? 28.516 -10.852 -11.07 1 97.38 193 LEU A O 1
ATOM 1601 N N . TYR A 1 194 ? 28.219 -12.977 -10.594 1 97.75 194 TYR A N 1
ATOM 1602 C CA . TYR A 1 194 ? 28.203 -13.375 -12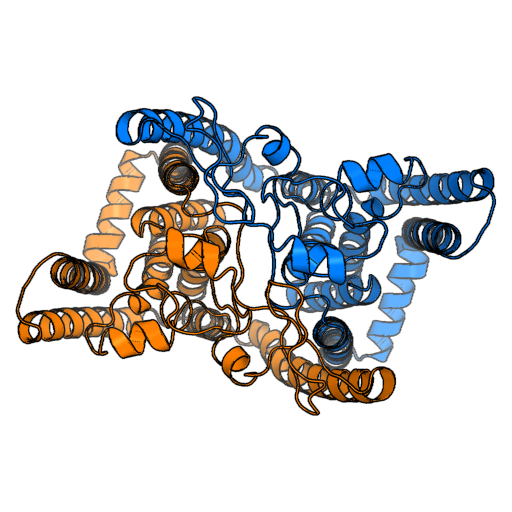 1 97.75 194 TYR A CA 1
ATOM 1603 C C . TYR A 1 194 ? 27.031 -12.75 -12.734 1 97.75 194 TYR A C 1
ATOM 1605 O O . TYR A 1 194 ? 27.188 -12.203 -13.828 1 97.75 194 TYR A O 1
ATOM 1613 N N . VAL A 1 195 ? 25.906 -12.805 -12.109 1 97.5 195 VAL A N 1
ATOM 1614 C CA . VAL A 1 195 ? 24.688 -12.305 -12.766 1 97.5 195 VAL A CA 1
ATOM 1615 C C . VAL A 1 195 ? 24.766 -10.789 -12.922 1 97.5 195 VAL A C 1
ATOM 1617 O O . VAL A 1 195 ? 24.484 -10.258 -13.992 1 97.5 195 VAL A O 1
ATOM 1620 N N . VAL A 1 196 ? 25.25 -10.109 -11.914 1 96.56 196 VAL A N 1
ATOM 1621 C CA . VAL A 1 196 ? 25.281 -8.648 -11.914 1 96.56 196 VAL A CA 1
ATOM 1622 C C . VAL A 1 196 ? 26.391 -8.156 -12.836 1 96.56 196 VAL A C 1
ATOM 1624 O O . VAL A 1 196 ? 26.203 -7.223 -13.617 1 96.56 196 VAL A O 1
ATOM 1627 N N . PHE A 1 197 ? 27.562 -8.875 -12.836 1 95.94 197 PHE A N 1
ATOM 1628 C CA . PHE A 1 197 ? 28.734 -8.297 -13.461 1 95.94 197 PHE A CA 1
ATOM 1629 C C . PHE A 1 197 ? 29.062 -9.008 -14.766 1 95.94 197 PHE A C 1
ATOM 1631 O O . PHE A 1 197 ? 29.969 -8.594 -15.5 1 95.94 197 PHE A O 1
ATOM 1638 N N . VAL A 1 198 ? 28.359 -10.031 -15.117 1 96.38 198 VAL A N 1
ATOM 1639 C CA . VAL A 1 198 ? 28.594 -10.703 -16.391 1 96.38 198 VAL A CA 1
ATOM 1640 C C . VAL A 1 198 ? 27.297 -10.758 -17.188 1 96.38 198 VAL A C 1
ATOM 1642 O O . VAL A 1 198 ? 27.203 -10.188 -18.281 1 96.38 198 VAL A O 1
ATOM 1645 N N . LYS A 1 199 ? 26.297 -11.312 -16.641 1 96.38 199 LYS A N 1
ATOM 1646 C CA . LYS A 1 199 ? 25.047 -11.508 -17.359 1 96.38 199 LYS A CA 1
ATOM 1647 C C . LYS A 1 199 ? 24.359 -10.172 -17.625 1 96.38 199 LYS A C 1
ATOM 1649 O O . LYS A 1 199 ? 23.859 -9.93 -18.719 1 96.38 199 LYS A O 1
ATOM 1654 N N . TYR A 1 200 ? 24.359 -9.305 -16.562 1 96.75 200 TYR A N 1
ATOM 1655 C CA . TYR A 1 200 ? 23.641 -8.039 -16.688 1 96.75 200 TYR A CA 1
ATOM 1656 C C . TYR A 1 200 ? 24.578 -6.859 -16.516 1 96.75 200 TYR A C 1
ATOM 1658 O O . TYR A 1 200 ? 24.219 -5.836 -15.938 1 96.75 200 TYR A O 1
ATOM 1666 N N . ILE A 1 201 ? 25.781 -6.977 -16.984 1 96.25 201 ILE A N 1
ATOM 1667 C CA . ILE A 1 201 ? 26.844 -6.004 -16.75 1 96.25 201 ILE A CA 1
ATOM 1668 C C . ILE A 1 201 ? 26.469 -4.676 -17.406 1 96.25 201 ILE A C 1
ATOM 1670 O O . ILE A 1 201 ? 26.734 -3.607 -16.844 1 96.25 201 ILE A O 1
ATOM 1674 N N . ILE A 1 202 ? 25.906 -4.648 -18.547 1 97.19 202 ILE A N 1
ATOM 1675 C CA . ILE A 1 202 ? 25.656 -3.426 -19.297 1 97.19 202 ILE A CA 1
ATOM 1676 C C . ILE A 1 202 ? 24.609 -2.574 -18.578 1 97.19 202 ILE A C 1
ATOM 1678 O O . ILE A 1 202 ? 24.828 -1.382 -18.344 1 97.19 202 ILE A O 1
ATOM 1682 N N . ILE A 1 203 ? 23.578 -3.172 -18.156 1 96.44 203 ILE A N 1
ATOM 1683 C CA . ILE A 1 203 ? 22.531 -2.428 -17.453 1 96.44 203 ILE A CA 1
ATOM 1684 C C . ILE A 1 203 ? 23.047 -2.016 -16.078 1 96.44 203 ILE A C 1
ATOM 1686 O O . ILE A 1 203 ? 22.719 -0.933 -15.586 1 96.44 203 ILE A O 1
ATOM 1690 N N . SER A 1 204 ? 23.859 -2.857 -15.43 1 96.19 204 SER A N 1
ATOM 1691 C CA . SER A 1 204 ? 24.422 -2.529 -14.125 1 96.19 204 SER A CA 1
ATOM 1692 C C . SER A 1 204 ? 25.328 -1.308 -14.211 1 96.19 204 SER A C 1
ATOM 1694 O O . SER A 1 204 ? 25.219 -0.397 -13.383 1 96.19 204 SER A O 1
ATOM 1696 N N . ILE A 1 205 ? 26.141 -1.269 -15.172 1 96.5 205 ILE A N 1
ATOM 1697 C CA . ILE A 1 205 ? 27.016 -0.118 -15.383 1 96.5 205 ILE A CA 1
ATOM 1698 C C . ILE A 1 205 ? 26.172 1.124 -15.664 1 96.5 205 ILE A C 1
ATOM 1700 O O . ILE A 1 205 ? 26.469 2.207 -15.148 1 96.5 205 ILE A O 1
ATOM 1704 N N . GLY A 1 206 ? 25.188 0.956 -16.469 1 95.88 206 GLY A N 1
ATOM 1705 C CA . GLY A 1 206 ? 24.312 2.07 -16.781 1 95.88 206 GLY A CA 1
ATOM 1706 C C . GLY A 1 206 ? 23.656 2.674 -15.547 1 95.88 206 GLY A C 1
ATOM 1707 O O . GLY A 1 206 ? 23.641 3.896 -15.383 1 95.88 206 GLY A O 1
ATOM 1708 N N . ILE A 1 207 ? 23.172 1.819 -14.695 1 93.69 207 ILE A N 1
ATOM 1709 C CA . ILE A 1 207 ? 22.516 2.252 -13.461 1 93.69 207 ILE A CA 1
ATOM 1710 C C . ILE A 1 207 ? 23.516 2.99 -12.578 1 93.69 207 ILE A C 1
ATOM 1712 O O . ILE A 1 207 ? 23.234 4.09 -12.094 1 93.69 207 ILE A O 1
ATOM 1716 N N . VAL A 1 208 ? 24.656 2.424 -12.414 1 93.81 208 VAL A N 1
ATOM 1717 C CA . VAL A 1 208 ? 25.688 3.018 -11.555 1 93.81 208 VAL A CA 1
ATOM 1718 C C . VAL A 1 208 ? 26.109 4.371 -12.125 1 93.81 208 VAL A C 1
ATOM 1720 O O . VAL A 1 208 ? 26.219 5.355 -11.383 1 93.81 208 VAL A O 1
ATOM 1723 N N . MET A 1 209 ? 26.312 4.465 -13.383 1 94.56 209 MET A N 1
ATOM 1724 C CA . MET A 1 209 ? 26.719 5.707 -14.031 1 94.56 209 MET A CA 1
ATOM 1725 C C . MET A 1 209 ? 25.656 6.781 -13.859 1 94.56 209 MET A C 1
ATOM 1727 O O . MET A 1 209 ? 25.969 7.926 -13.523 1 94.56 209 MET A O 1
ATOM 1731 N N . PHE A 1 210 ? 24.5 6.398 -14.086 1 92.88 210 PHE A N 1
ATOM 1732 C CA . PHE A 1 210 ? 23.391 7.344 -14.016 1 92.88 210 PHE A CA 1
ATOM 1733 C C . PHE A 1 210 ? 23.266 7.918 -12.609 1 92.88 210 PHE A C 1
ATOM 1735 O O . PHE A 1 210 ? 23.219 9.133 -12.43 1 92.88 210 PHE A O 1
ATOM 1742 N N . TYR A 1 211 ? 23.266 7.078 -11.594 1 91.56 211 TYR A N 1
ATOM 1743 C CA . TYR A 1 211 ? 23.062 7.516 -10.219 1 91.56 211 TYR A CA 1
ATOM 1744 C C . TYR A 1 211 ? 24.312 8.227 -9.695 1 91.56 211 TYR A C 1
ATOM 1746 O O . TYR A 1 211 ? 24.203 9.188 -8.93 1 91.56 211 TYR A O 1
ATOM 1754 N N . ALA A 1 212 ? 25.484 7.742 -10.055 1 91.06 212 ALA A N 1
ATOM 1755 C CA . ALA A 1 212 ? 26.719 8.398 -9.625 1 91.06 212 ALA A CA 1
ATOM 1756 C C . ALA A 1 212 ? 26.797 9.828 -10.164 1 91.06 212 ALA A C 1
ATOM 1758 O O . ALA A 1 212 ? 27.156 10.75 -9.438 1 91.06 212 ALA A O 1
ATOM 1759 N N . ALA A 1 213 ? 26.422 9.992 -11.414 1 90.5 213 ALA A N 1
ATOM 1760 C CA . ALA A 1 213 ? 26.406 11.32 -12.016 1 90.5 213 ALA A CA 1
ATOM 1761 C C . ALA A 1 213 ? 25.406 12.234 -11.312 1 90.5 213 ALA A C 1
ATOM 1763 O O . ALA A 1 213 ? 25.688 13.406 -11.062 1 90.5 213 ALA A O 1
ATOM 1764 N N . GLY A 1 214 ? 24.266 11.703 -11.016 1 85.31 214 GLY A N 1
ATOM 1765 C CA . GLY A 1 214 ? 23.266 12.461 -10.289 1 85.31 214 GLY A CA 1
ATOM 1766 C C . GLY A 1 214 ? 23.75 12.906 -8.914 1 85.31 214 GLY A C 1
ATOM 1767 O O . GLY A 1 214 ? 23.5 14.047 -8.516 1 85.31 214 GLY A O 1
ATOM 1768 N N . GLU A 1 215 ? 24.422 12.039 -8.258 1 84 215 GLU A N 1
ATOM 1769 C CA . GLU A 1 215 ? 24.953 12.359 -6.934 1 84 215 GLU A CA 1
ATOM 1770 C C . GLU A 1 215 ? 26.016 13.453 -7.02 1 84 215 GLU A C 1
ATOM 1772 O O . GLU A 1 215 ? 26.031 14.367 -6.188 1 84 215 GLU A O 1
ATOM 1777 N N . VAL A 1 216 ? 26.828 13.344 -7.992 1 85.25 216 VAL A N 1
ATOM 1778 C CA . VAL A 1 216 ? 27.859 14.352 -8.195 1 85.25 216 VAL A CA 1
ATOM 1779 C C . VAL A 1 216 ? 27.219 15.703 -8.492 1 85.25 216 VAL A C 1
ATOM 1781 O O . VAL A 1 216 ? 27.641 16.734 -7.969 1 85.25 216 VAL A O 1
ATOM 1784 N N . TRP A 1 217 ? 26.188 15.68 -9.258 1 82.19 217 TRP A N 1
ATOM 1785 C CA . TRP A 1 217 ? 25.469 16.906 -9.609 1 82.19 217 TRP A CA 1
ATOM 1786 C C . TRP A 1 217 ? 24.875 17.562 -8.375 1 82.19 217 TRP A C 1
ATOM 1788 O O . TRP A 1 217 ? 24.922 18.781 -8.227 1 82.19 217 TRP A O 1
ATOM 1798 N N . ARG A 1 218 ? 24.359 16.875 -7.445 1 77.19 218 ARG A N 1
ATOM 1799 C CA . ARG A 1 218 ? 23.672 17.391 -6.27 1 77.19 218 ARG A CA 1
ATOM 1800 C C . ARG A 1 218 ? 24.672 17.859 -5.219 1 77.19 218 ARG A C 1
ATOM 1802 O O . ARG A 1 218 ? 24.391 18.812 -4.473 1 77.19 218 ARG A O 1
ATOM 1809 N N . ARG A 1 219 ? 25.781 17.25 -5.262 1 77.88 219 ARG A N 1
ATOM 1810 C CA . ARG A 1 219 ? 26.703 17.531 -4.164 1 77.88 219 ARG A CA 1
ATOM 1811 C C . ARG A 1 219 ? 27.797 18.5 -4.605 1 77.88 219 ARG A C 1
ATOM 1813 O O . ARG A 1 219 ? 28.359 19.234 -3.781 1 77.88 219 ARG A O 1
ATOM 1820 N N . ARG A 1 220 ? 28.062 18.297 -5.906 1 76.25 220 ARG A N 1
ATOM 1821 C CA . ARG A 1 220 ? 29.25 19.047 -6.324 1 76.25 220 ARG A CA 1
ATOM 1822 C C . ARG A 1 220 ? 28.875 20.125 -7.336 1 76.25 220 ARG A C 1
ATOM 1824 O O . ARG A 1 220 ? 27.797 20.094 -7.918 1 76.25 220 ARG A O 1
ATOM 1831 N N . ASN A 1 221 ? 29.594 21.141 -7.348 1 73.25 221 ASN A N 1
ATOM 1832 C CA . ASN A 1 221 ? 29.438 22.219 -8.32 1 73.25 221 ASN A CA 1
ATOM 1833 C C . ASN A 1 221 ? 30.125 21.891 -9.641 1 73.25 221 ASN A C 1
ATOM 1835 O O . ASN A 1 221 ? 31.109 22.547 -10.008 1 73.25 221 ASN A O 1
ATOM 1839 N N . VAL A 1 222 ? 29.75 20.828 -10.195 1 78.94 222 VAL A N 1
ATOM 1840 C CA . VAL A 1 222 ? 30.297 20.453 -11.492 1 78.94 222 VAL A CA 1
ATOM 1841 C C . VAL A 1 222 ? 29.406 20.984 -12.617 1 78.94 222 VAL A C 1
ATOM 1843 O O . VAL A 1 222 ? 28.219 21.234 -12.406 1 78.94 222 VAL A O 1
ATOM 1846 N N . GLY A 1 223 ? 30.094 21.234 -13.781 1 80.19 223 GLY A N 1
ATOM 1847 C CA . GLY A 1 223 ? 29.328 21.719 -14.93 1 80.19 223 GLY A CA 1
ATOM 1848 C C . GLY A 1 223 ? 28.219 20.781 -15.352 1 80.19 223 GLY A C 1
ATOM 1849 O O . GLY A 1 223 ? 28.375 19.547 -15.266 1 80.19 223 GLY A O 1
ATOM 1850 N N . ARG A 1 224 ? 27.281 21.234 -15.844 1 83.44 224 ARG A N 1
ATOM 1851 C CA . ARG A 1 224 ? 26.062 20.5 -16.188 1 83.44 224 ARG A CA 1
ATOM 1852 C C . ARG A 1 224 ? 26.297 19.594 -17.391 1 83.44 224 ARG A C 1
ATOM 1854 O O . ARG A 1 224 ? 25.703 18.516 -17.469 1 83.44 224 ARG A O 1
ATOM 1861 N N . ARG A 1 225 ? 27.141 20.031 -18.25 1 88.06 225 ARG A N 1
ATOM 1862 C CA . ARG A 1 225 ? 27.281 19.328 -19.531 1 88.06 225 ARG A CA 1
ATOM 1863 C C . ARG A 1 225 ? 27.859 17.922 -19.312 1 88.06 225 ARG A C 1
ATOM 1865 O O . ARG A 1 225 ? 27.281 16.938 -19.766 1 88.06 225 ARG A O 1
ATOM 1872 N N . PRO A 1 226 ? 28.938 17.766 -18.594 1 89.62 226 PRO A N 1
ATOM 1873 C CA . PRO A 1 226 ? 29.469 16.422 -18.359 1 89.62 226 PRO A CA 1
ATOM 1874 C C . PRO A 1 226 ? 28.484 15.516 -17.609 1 89.62 226 PRO A C 1
ATOM 1876 O O . PRO A 1 226 ? 28.469 14.305 -17.844 1 89.62 226 PRO A O 1
ATOM 1879 N N . ILE A 1 227 ? 27.75 16.031 -16.844 1 90 227 ILE A N 1
ATOM 1880 C CA . ILE A 1 227 ? 26.781 15.273 -16.062 1 90 227 ILE A CA 1
ATOM 1881 C C . ILE A 1 227 ? 25.688 14.734 -16.984 1 90 227 ILE A C 1
ATOM 1883 O O . ILE A 1 227 ? 25.359 13.547 -16.938 1 90 227 ILE A O 1
ATOM 1887 N N . ILE A 1 228 ? 25.25 15.555 -17.828 1 89.69 228 ILE A N 1
ATOM 1888 C CA . ILE A 1 228 ? 24.188 15.164 -18.75 1 89.69 228 ILE A CA 1
ATOM 1889 C C . ILE A 1 228 ? 24.688 14.07 -19.672 1 89.69 228 ILE A C 1
ATOM 1891 O O . ILE A 1 228 ? 23.969 13.102 -19.938 1 89.69 228 ILE A O 1
ATOM 1895 N N . VAL A 1 229 ? 25.844 14.297 -20.141 1 92.81 229 VAL A N 1
ATOM 1896 C CA . VAL A 1 229 ? 26.422 13.32 -21.062 1 92.81 229 VAL A CA 1
ATOM 1897 C C . VAL A 1 229 ? 26.562 11.969 -20.359 1 92.81 229 VAL A C 1
ATOM 1899 O O . VAL A 1 229 ? 26.188 10.938 -20.906 1 92.81 229 VAL A O 1
ATOM 1902 N N . THR A 1 230 ? 27.094 11.992 -19.156 1 92.94 230 THR A N 1
ATOM 1903 C CA . THR A 1 230 ? 27.281 10.766 -18.406 1 92.94 230 THR A CA 1
ATOM 1904 C C . THR A 1 230 ? 25.938 10.094 -18.109 1 92.94 230 THR A C 1
ATOM 1906 O O . THR A 1 230 ? 25.797 8.883 -18.25 1 92.94 230 THR A O 1
ATOM 1909 N N . MET A 1 231 ? 24.984 10.797 -17.766 1 91.94 231 MET A N 1
ATOM 1910 C CA . MET A 1 231 ? 23.656 10.273 -17.484 1 91.94 231 MET A CA 1
ATOM 1911 C C . MET A 1 231 ? 23.016 9.695 -18.734 1 91.94 231 MET A C 1
ATOM 1913 O O . MET A 1 231 ? 22.359 8.656 -18.688 1 91.94 231 MET A O 1
ATOM 1917 N N . ALA A 1 232 ? 23.234 10.414 -19.844 1 92.88 232 ALA A N 1
ATOM 1918 C CA . ALA A 1 232 ? 22.688 9.938 -21.109 1 92.88 232 ALA A CA 1
ATOM 1919 C C . ALA A 1 232 ? 23.312 8.602 -21.516 1 92.88 232 ALA A C 1
ATOM 1921 O O . ALA A 1 232 ? 22.609 7.691 -21.953 1 92.88 232 ALA A O 1
ATOM 1922 N N . ILE A 1 233 ? 24.609 8.523 -21.375 1 95.38 233 ILE A N 1
ATOM 1923 C CA . ILE A 1 233 ? 25.297 7.27 -21.672 1 95.38 233 ILE A CA 1
ATOM 1924 C C . ILE A 1 233 ? 24.766 6.16 -20.766 1 95.38 233 ILE A C 1
ATOM 1926 O O . ILE A 1 233 ? 24.438 5.062 -21.234 1 95.38 233 ILE A O 1
ATOM 1930 N N . GLY A 1 234 ? 24.656 6.465 -19.484 1 94.31 234 GLY A N 1
ATOM 1931 C CA . GLY A 1 234 ? 24.078 5.5 -18.562 1 94.31 234 GLY A CA 1
ATOM 1932 C C . GLY A 1 234 ? 22.688 5.055 -18.953 1 94.31 234 GLY A C 1
ATOM 1933 O O . GLY A 1 234 ? 22.375 3.859 -18.938 1 94.31 234 GLY A O 1
ATOM 1934 N N . PHE A 1 235 ? 21.938 5.938 -19.344 1 93.12 235 PHE A N 1
ATOM 1935 C CA . PHE A 1 235 ? 20.547 5.656 -19.734 1 93.12 235 PHE A CA 1
ATOM 1936 C C . PHE A 1 235 ? 20.516 4.797 -20.984 1 93.12 235 PHE A C 1
ATOM 1938 O O . PHE A 1 235 ? 19.703 3.875 -21.094 1 93.12 235 PHE A O 1
ATOM 1945 N N . ILE A 1 236 ? 21.328 5.09 -21.922 1 95.12 236 ILE A N 1
ATOM 1946 C CA . ILE A 1 236 ? 21.406 4.324 -23.156 1 95.12 236 ILE A CA 1
ATOM 1947 C C . ILE A 1 236 ? 21.797 2.877 -22.844 1 95.12 236 ILE A C 1
ATOM 1949 O O . ILE A 1 236 ? 21.234 1.942 -23.438 1 95.12 236 ILE A O 1
ATOM 1953 N N . LEU A 1 237 ? 22.688 2.672 -21.938 1 95.75 237 LEU A N 1
ATOM 1954 C CA . LEU A 1 237 ? 23.078 1.326 -21.547 1 95.75 237 LEU A CA 1
ATOM 1955 C C . LEU A 1 237 ? 21.922 0.588 -20.891 1 95.75 237 LEU A C 1
ATOM 1957 O O . LEU A 1 237 ? 21.703 -0.599 -21.141 1 95.75 237 LEU A O 1
ATOM 1961 N N . ILE A 1 238 ? 21.188 1.242 -20.078 1 93.62 238 ILE A N 1
ATOM 1962 C CA . ILE A 1 238 ? 20.016 0.669 -19.422 1 93.62 238 ILE A CA 1
ATOM 1963 C C . ILE A 1 238 ? 19 0.239 -20.484 1 93.62 238 ILE A C 1
ATOM 1965 O O . ILE A 1 238 ? 18.484 -0.882 -20.438 1 93.62 238 ILE A O 1
ATOM 1969 N N . LEU A 1 239 ? 18.781 1.098 -21.453 1 93.62 239 LEU A N 1
ATOM 1970 C CA . LEU A 1 239 ? 17.812 0.801 -22.484 1 93.62 239 LEU A CA 1
ATOM 1971 C C . LEU A 1 239 ? 18.281 -0.345 -23.375 1 93.62 239 LEU A C 1
ATOM 1973 O O . LEU A 1 239 ? 17.484 -1.203 -23.766 1 93.62 239 LEU A O 1
ATOM 1977 N N . TYR A 1 240 ? 19.547 -0.305 -23.672 1 94.56 240 TYR A N 1
ATOM 1978 C CA . TYR A 1 240 ? 20.109 -1.326 -24.547 1 94.56 240 TYR A CA 1
ATOM 1979 C C . TYR A 1 240 ? 19.938 -2.717 -23.953 1 94.56 240 TYR A C 1
ATOM 1981 O O . TYR A 1 240 ? 19.297 -3.58 -24.547 1 94.56 240 TYR A O 1
ATOM 1989 N N . GLN A 1 241 ? 20.406 -2.975 -22.797 1 95.19 241 GLN A N 1
ATOM 1990 C CA . GLN A 1 241 ? 20.266 -4.297 -22.188 1 95.19 241 GLN A CA 1
ATOM 1991 C C . GLN A 1 241 ? 18.844 -4.527 -21.703 1 95.19 241 GLN A C 1
ATOM 1993 O O . GLN A 1 241 ? 18.359 -5.66 -21.688 1 95.19 241 GLN A O 1
ATOM 1998 N N . GLY A 1 242 ? 18.156 -3.479 -21.266 1 92.62 242 GLY A N 1
ATOM 1999 C CA . GLY A 1 242 ? 16.75 -3.58 -20.891 1 92.62 242 GLY A CA 1
ATOM 2000 C C . GLY A 1 242 ? 15.875 -4.125 -22 1 92.62 242 GLY A C 1
ATOM 2001 O O . GLY A 1 242 ? 14.961 -4.914 -21.75 1 92.62 242 GLY A O 1
ATOM 2002 N N . SER A 1 243 ? 16.203 -3.705 -23.219 1 92.5 243 SER A N 1
ATOM 2003 C CA . SER A 1 243 ? 15.406 -4.168 -24.344 1 92.5 243 SER A CA 1
ATOM 2004 C C . SER A 1 243 ? 15.531 -5.676 -24.531 1 92.5 243 SER A C 1
ATOM 2006 O O . SER A 1 243 ? 14.617 -6.324 -25.031 1 92.5 243 SER A O 1
ATOM 2008 N N . GLN A 1 244 ? 16.609 -6.242 -24.062 1 93.75 244 GLN A N 1
ATOM 2009 C CA . GLN A 1 244 ? 16.844 -7.676 -24.188 1 93.75 244 GLN A CA 1
ATOM 2010 C C . GLN A 1 244 ? 16.125 -8.453 -23.094 1 93.75 244 GLN A C 1
ATOM 2012 O O . GLN A 1 244 ? 16.016 -9.68 -23.172 1 93.75 244 GLN A O 1
ATOM 2017 N N . LEU A 1 245 ? 15.625 -7.723 -22.172 1 93.19 245 LEU A N 1
ATOM 2018 C CA . LEU A 1 245 ? 14.961 -8.359 -21.047 1 93.19 245 LEU A CA 1
ATOM 2019 C C . LEU A 1 245 ? 13.445 -8.336 -21.234 1 93.19 245 LEU A C 1
ATOM 2021 O O . LEU A 1 245 ? 12.703 -8.664 -20.297 1 93.19 245 LEU A O 1
ATOM 2025 N N . PHE A 1 246 ? 12.992 -7.914 -22.391 1 90.44 246 PHE A N 1
ATOM 2026 C CA . PHE A 1 246 ? 11.562 -7.859 -22.688 1 90.44 246 PHE A CA 1
ATOM 2027 C C . PHE A 1 246 ? 10.938 -9.25 -22.609 1 90.44 246 PHE A C 1
ATOM 2029 O O . PHE A 1 246 ? 11.344 -10.156 -23.328 1 90.44 246 PHE A O 1
ATOM 2036 N N . SER A 1 247 ? 10.094 -9.484 -21.656 1 88.81 247 SER A N 1
ATOM 2037 C CA . SER A 1 247 ? 9.344 -10.711 -21.422 1 88.81 247 SER A CA 1
ATOM 2038 C C . SER A 1 247 ? 7.945 -10.414 -20.891 1 88.81 247 SER A C 1
ATOM 2040 O O . SER A 1 247 ? 7.695 -10.523 -19.688 1 88.81 247 SER A O 1
ATOM 2042 N N . PRO A 1 248 ? 7.105 -10.102 -21.859 1 80.25 248 PRO A N 1
ATOM 2043 C CA . PRO A 1 248 ? 5.777 -9.648 -21.438 1 80.25 248 PRO A CA 1
ATOM 2044 C C . PRO A 1 248 ? 4.945 -10.766 -20.812 1 80.25 248 PRO A C 1
ATOM 2046 O O . PRO A 1 248 ? 5.184 -11.945 -21.094 1 80.25 248 PRO A O 1
ATOM 2049 N N . LEU A 1 249 ? 4.191 -10.406 -19.844 1 72.06 249 LEU A N 1
ATOM 2050 C CA . LEU A 1 249 ? 3.229 -11.336 -19.266 1 72.06 249 LEU A CA 1
ATOM 2051 C C . LEU A 1 249 ? 2.363 -11.977 -20.344 1 72.06 249 LEU A C 1
ATOM 2053 O O . LEU A 1 249 ? 2.016 -11.328 -21.328 1 72.06 249 LEU A O 1
ATOM 2057 N N . SER A 1 250 ? 2.234 -13.32 -20.312 1 64 250 SER A N 1
ATOM 2058 C CA . SER A 1 250 ? 1.396 -14 -21.297 1 64 250 SER A CA 1
ATOM 2059 C C . SER A 1 250 ? -0.022 -13.445 -21.297 1 64 250 SER A C 1
ATOM 2061 O O . SER A 1 250 ? -0.538 -13.047 -20.25 1 64 250 SER A O 1
ATOM 2063 N N . ILE A 1 251 ? -0.588 -13.18 -22.484 1 53.53 251 ILE A N 1
ATOM 2064 C CA . ILE A 1 251 ? -1.87 -12.57 -22.812 1 53.53 251 ILE A CA 1
ATOM 2065 C C . ILE A 1 251 ? -2.98 -13.203 -21.984 1 53.53 251 ILE A C 1
ATOM 2067 O O . ILE A 1 251 ? -3.904 -12.523 -21.547 1 53.53 251 ILE A O 1
ATOM 2071 N N . GLY A 1 252 ? -3.154 -14.539 -21.984 1 53.81 252 GLY A N 1
ATOM 2072 C CA . GLY A 1 252 ? -4.23 -15.133 -21.203 1 53.81 252 GLY A CA 1
ATOM 2073 C C . GLY A 1 252 ? -4.398 -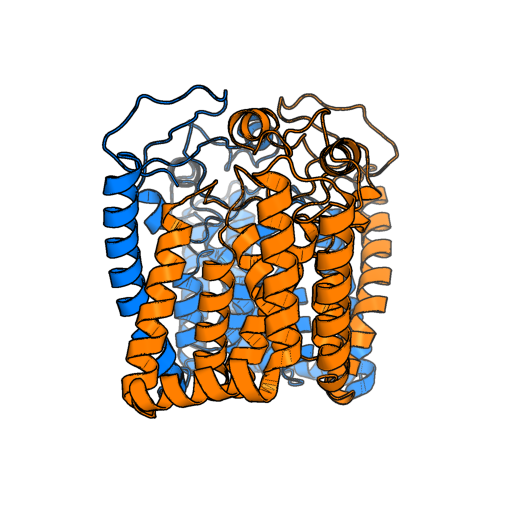14.5 -19.844 1 53.81 252 GLY A C 1
ATOM 2074 O O . GLY A 1 252 ? -5.523 -14.328 -19.359 1 53.81 252 GLY A O 1
ATOM 2075 N N . SER A 1 253 ? -3.359 -14.07 -19.344 1 57.16 253 SER A N 1
ATOM 2076 C CA . SER A 1 253 ? -3.307 -13.422 -18.031 1 57.16 253 SER A CA 1
ATOM 2077 C C . SER A 1 253 ? -3.654 -11.945 -18.125 1 57.16 253 SER A C 1
ATOM 2079 O O . SER A 1 253 ? -4.145 -11.352 -17.172 1 57.16 253 SER A O 1
ATOM 2081 N N . LEU A 1 254 ? -3.627 -11.531 -19.469 1 57.62 254 LEU A N 1
ATOM 2082 C CA . LEU A 1 254 ? -3.812 -10.117 -19.766 1 57.62 254 LEU A CA 1
ATOM 2083 C C . LEU A 1 254 ? -5.289 -9.797 -19.969 1 57.62 254 LEU A C 1
ATOM 2085 O O . LEU A 1 254 ? -5.695 -8.633 -19.859 1 57.62 254 LEU A O 1
ATOM 2089 N N . GLU A 1 255 ? -6.016 -10.875 -20.328 1 64 255 GLU A N 1
ATOM 2090 C CA . GLU A 1 255 ? -7.43 -10.578 -20.516 1 64 255 GLU A CA 1
ATOM 2091 C C . GLU A 1 255 ? -8.031 -9.906 -19.297 1 64 255 GLU A C 1
ATOM 2093 O O . GLU A 1 255 ? -8.805 -8.953 -19.422 1 64 255 GLU A O 1
ATOM 2098 N N . ALA A 1 256 ? -7.547 -10.422 -18.219 1 66.12 256 ALA A N 1
ATOM 2099 C CA . ALA A 1 256 ? -8.023 -9.812 -16.984 1 66.12 256 ALA A CA 1
ATOM 2100 C C . ALA A 1 256 ? -7.605 -8.344 -16.891 1 66.12 256 ALA A C 1
ATOM 2102 O O . ALA A 1 256 ? -8.383 -7.492 -16.453 1 66.12 256 ALA A O 1
ATOM 2103 N N . VAL A 1 257 ? -6.527 -8.078 -17.469 1 67.88 257 VAL A N 1
ATOM 2104 C CA . VAL A 1 257 ? -5.992 -6.723 -17.391 1 67.88 257 VAL A CA 1
ATOM 2105 C C . VAL A 1 257 ? -6.715 -5.816 -18.391 1 67.88 257 VAL A C 1
ATOM 2107 O O . VAL A 1 257 ? -7.004 -4.656 -18.078 1 67.88 257 VAL A O 1
ATOM 2110 N N . TYR A 1 258 ? -7.133 -6.395 -19.469 1 77.88 258 TYR A N 1
ATOM 2111 C CA . TYR A 1 258 ? -7.797 -5.586 -20.484 1 77.88 258 TYR A CA 1
ATOM 2112 C C . TYR A 1 258 ? -9.188 -5.164 -20.031 1 77.88 258 TYR A C 1
ATOM 2114 O O . TYR A 1 258 ? -9.68 -4.098 -20.406 1 77.88 258 TYR A O 1
ATOM 2122 N N . LEU A 1 259 ? -9.773 -5.961 -19.234 1 87.62 259 LEU A N 1
ATOM 2123 C CA . LEU A 1 259 ? -11.125 -5.66 -18.781 1 87.62 259 LEU A CA 1
ATOM 2124 C C . LEU A 1 259 ? -11.102 -4.648 -17.641 1 87.62 259 LEU A C 1
ATOM 2126 O O . LEU A 1 259 ? -12.117 -4.012 -17.359 1 87.62 259 LEU A O 1
ATOM 2130 N N . VAL A 1 260 ? -9.953 -4.465 -17.062 1 85.31 260 VAL A N 1
ATOM 2131 C CA . VAL A 1 260 ? -9.844 -3.564 -15.914 1 85.31 260 VAL A CA 1
ATOM 2132 C C . VAL A 1 260 ? -10.008 -2.119 -16.375 1 85.31 260 VAL A C 1
ATOM 2134 O O . VAL A 1 260 ? -10.703 -1.327 -15.734 1 85.31 260 VAL A O 1
ATOM 2137 N N . ILE A 1 261 ? -9.492 -1.818 -17.547 1 83.31 261 ILE A N 1
ATOM 2138 C CA . ILE A 1 261 ? -9.461 -0.44 -18.031 1 83.31 261 ILE A CA 1
ATOM 2139 C C . ILE A 1 261 ? -10.875 0.032 -18.344 1 83.31 261 ILE A C 1
ATOM 2141 O O . ILE A 1 261 ? -11.344 1.028 -17.781 1 83.31 261 ILE A O 1
ATOM 2145 N N . PRO A 1 262 ? -11.57 -0.688 -19.156 1 89.19 262 PRO A N 1
ATOM 2146 C CA . PRO A 1 262 ? -12.945 -0.236 -19.406 1 89.19 262 PRO A CA 1
ATOM 2147 C C . PRO A 1 262 ? -13.805 -0.282 -18.141 1 89.19 262 PRO A C 1
ATOM 2149 O O . PRO A 1 262 ? -14.695 0.56 -17.969 1 89.19 262 PRO A O 1
ATOM 2152 N N . SER A 1 263 ? -13.633 -1.234 -17.266 1 92.94 263 SER A N 1
ATOM 2153 C CA . SER A 1 263 ? -14.398 -1.312 -16.031 1 92.94 263 SER A CA 1
ATOM 2154 C C . SER A 1 263 ? -14.141 -0.095 -15.141 1 92.94 263 SER A C 1
ATOM 2156 O O . SER A 1 263 ? -15.078 0.464 -14.562 1 92.94 263 SER A O 1
ATOM 2158 N N . LEU A 1 264 ? -12.922 0.317 -15.102 1 90.5 264 LEU A N 1
ATOM 2159 C CA . LEU A 1 264 ? -12.57 1.496 -14.312 1 90.5 264 LEU A CA 1
ATOM 2160 C C . LEU A 1 264 ? -13.172 2.756 -14.93 1 90.5 264 LEU A C 1
ATOM 2162 O O . LEU A 1 264 ? -13.711 3.604 -14.219 1 90.5 264 LEU A O 1
ATOM 2166 N N . ALA A 1 265 ? -13.07 2.855 -16.219 1 90.25 265 ALA A N 1
ATOM 2167 C CA . ALA A 1 265 ? -13.594 4.031 -16.906 1 90.25 265 ALA A CA 1
ATOM 2168 C C . ALA A 1 265 ? -15.094 4.176 -16.688 1 90.25 265 ALA A C 1
ATOM 2170 O O . ALA A 1 265 ? -15.562 5.23 -16.234 1 90.25 265 ALA A O 1
ATOM 2171 N N . VAL A 1 266 ? -15.805 3.096 -16.922 1 94.62 266 VAL A N 1
ATOM 2172 C CA . VAL A 1 266 ? -17.25 3.123 -16.75 1 94.62 266 VAL A CA 1
ATOM 2173 C C . VAL A 1 266 ? -17.609 3.311 -15.281 1 94.62 266 VAL A C 1
ATOM 2175 O O . VAL A 1 266 ? -18.516 4.07 -14.945 1 94.62 266 VAL A O 1
ATOM 2178 N N . GLY A 1 267 ? -16.844 2.643 -14.43 1 94.5 267 GLY A N 1
ATOM 2179 C CA . GLY A 1 267 ? -17.078 2.773 -13 1 94.5 267 GLY A CA 1
ATOM 2180 C C . GLY A 1 267 ? -16.891 4.191 -12.492 1 94.5 267 GLY A C 1
ATOM 2181 O O . GLY A 1 267 ? -17.703 4.684 -11.703 1 94.5 267 GLY A O 1
ATOM 2182 N N . ILE A 1 268 ? -15.922 4.867 -12.93 1 90.56 268 ILE A N 1
ATOM 2183 C CA . ILE A 1 268 ? -15.633 6.234 -12.508 1 90.56 268 ILE A CA 1
ATOM 2184 C C . ILE A 1 268 ? -16.719 7.172 -13.023 1 90.56 268 ILE A C 1
ATOM 2186 O O . ILE A 1 268 ? -17.172 8.07 -12.305 1 90.56 268 ILE A O 1
ATOM 2190 N N . ILE A 1 269 ? -17.172 6.965 -14.227 1 93.56 269 ILE A N 1
ATOM 2191 C CA . ILE A 1 269 ? -18.219 7.793 -14.812 1 93.56 269 ILE A CA 1
ATOM 2192 C C . ILE A 1 269 ? -19.516 7.625 -14.016 1 93.56 269 ILE A C 1
ATOM 2194 O O . ILE A 1 269 ? -20.156 8.609 -13.633 1 93.56 269 ILE A O 1
ATOM 2198 N N . LEU A 1 270 ? -19.859 6.398 -13.711 1 95.88 270 LEU A N 1
ATOM 2199 C CA . LEU A 1 270 ? -21.078 6.133 -12.938 1 95.88 270 LEU A CA 1
ATOM 2200 C C . LEU A 1 270 ? -20.953 6.715 -11.539 1 95.88 270 LEU A C 1
ATOM 2202 O O . LEU A 1 270 ? -21.922 7.289 -11.016 1 95.88 270 LEU A O 1
ATOM 2206 N N . ALA A 1 271 ? -19.812 6.57 -10.977 1 93.19 271 ALA A N 1
ATOM 2207 C CA . ALA A 1 271 ? -19.578 7.113 -9.641 1 93.19 271 ALA A CA 1
ATOM 2208 C C . ALA A 1 271 ? -19.703 8.633 -9.633 1 93.19 271 ALA A C 1
ATOM 2210 O O . ALA A 1 271 ? -20.297 9.211 -8.727 1 93.19 271 ALA A O 1
ATOM 2211 N N . TYR A 1 272 ? -19.141 9.211 -10.617 1 89.62 272 TYR A N 1
ATOM 2212 C CA . TYR A 1 272 ? -19.203 10.664 -10.727 1 89.62 272 TYR A CA 1
ATOM 2213 C C . TYR A 1 272 ? -20.641 11.148 -10.812 1 89.62 272 TYR A C 1
ATOM 2215 O O . TYR A 1 272 ? -21.047 12.07 -10.094 1 89.62 272 TYR A O 1
ATOM 2223 N N . LEU A 1 273 ? -21.406 10.539 -11.703 1 93.56 273 LEU A N 1
ATOM 2224 C CA . LEU A 1 273 ? -22.812 10.891 -11.867 1 93.56 273 LEU A CA 1
ATOM 2225 C C . LEU A 1 273 ? -23.578 10.648 -10.57 1 93.56 273 LEU A C 1
ATOM 2227 O O . LEU A 1 273 ? -24.359 11.508 -10.141 1 93.56 273 LEU A O 1
ATOM 2231 N N . HIS A 1 274 ? -23.297 9.562 -9.969 1 93.62 274 HIS A N 1
ATOM 2232 C CA . HIS A 1 274 ? -23.953 9.188 -8.719 1 93.62 274 HIS A CA 1
ATOM 2233 C C . HIS A 1 274 ? -23.656 10.203 -7.617 1 93.62 274 HIS A C 1
ATOM 2235 O O . HIS A 1 274 ? -24.578 10.688 -6.957 1 93.62 274 HIS A O 1
ATOM 2241 N N . VAL A 1 275 ? -22.406 10.539 -7.43 1 88.75 275 VAL A N 1
ATOM 2242 C CA . VAL A 1 275 ? -22 11.445 -6.359 1 88.75 275 VAL A CA 1
ATOM 2243 C C . VAL A 1 275 ? -22.484 12.859 -6.664 1 88.75 275 VAL A C 1
ATOM 2245 O O . VAL A 1 275 ? -22.953 13.57 -5.77 1 88.75 275 VAL A O 1
ATOM 2248 N N . LYS A 1 276 ? -22.391 13.195 -7.875 1 87.5 276 LYS A N 1
ATOM 2249 C CA . LYS A 1 276 ? -22.844 14.523 -8.258 1 87.5 276 LYS A CA 1
ATOM 2250 C C . LYS A 1 276 ? -24.344 14.68 -8.031 1 87.5 276 LYS A C 1
ATOM 2252 O O . LYS A 1 276 ? -24.812 15.734 -7.598 1 87.5 276 LYS A O 1
ATOM 2257 N N . MET A 1 277 ? -25.047 13.734 -8.32 1 91.19 277 MET A N 1
ATOM 2258 C CA . MET A 1 277 ? -26.5 13.773 -8.148 1 91.19 277 MET A CA 1
ATOM 2259 C C . MET A 1 277 ? -26.875 13.797 -6.668 1 91.19 277 MET A C 1
ATOM 2261 O O . MET A 1 277 ? -27.797 14.508 -6.266 1 91.19 277 MET A O 1
ATOM 2265 N N . ARG A 1 278 ? -26.141 13.164 -5.828 1 88.06 278 ARG A N 1
ATOM 2266 C CA . ARG A 1 278 ? -26.5 13.023 -4.418 1 88.06 278 ARG A CA 1
ATOM 2267 C C . ARG A 1 278 ? -25.922 14.164 -3.59 1 88.06 278 ARG A C 1
ATOM 2269 O O . ARG A 1 278 ? -26.578 14.664 -2.672 1 88.06 278 ARG A O 1
ATOM 2276 N N . LYS A 1 279 ? -24.703 14.578 -3.816 1 82.88 279 LYS A N 1
ATOM 2277 C CA . LYS A 1 279 ? -24.016 15.531 -2.951 1 82.88 279 LYS A CA 1
ATOM 2278 C C . LYS A 1 279 ? -23.797 16.859 -3.66 1 82.88 279 LYS A C 1
ATOM 2280 O O . LYS A 1 279 ? -23.406 17.844 -3.035 1 82.88 279 LYS A O 1
ATOM 2285 N N . LYS A 1 280 ? -23.969 16.891 -4.949 1 81 280 LYS A N 1
ATOM 2286 C CA . LYS A 1 280 ? -23.844 18.094 -5.77 1 81 280 LYS A CA 1
ATOM 2287 C C . LYS A 1 280 ? -22.391 18.516 -5.93 1 81 280 LYS A C 1
ATOM 2289 O O . LYS A 1 280 ? -22.062 19.344 -6.781 1 81 280 LYS A O 1
ATOM 2294 N N . GLU A 1 281 ? -21.562 17.969 -4.973 1 80.88 281 GLU A N 1
ATOM 2295 C CA . GLU A 1 281 ? -20.125 18.234 -5.078 1 80.88 281 GLU A CA 1
ATOM 2296 C C . GLU A 1 281 ? -19.328 16.922 -5.066 1 80.88 281 GLU A C 1
ATOM 2298 O O . GLU A 1 281 ? -19.75 15.945 -4.441 1 80.88 281 GLU A O 1
ATOM 2303 N N . VAL A 1 282 ? -18.234 17.047 -5.844 1 82.19 282 VAL A N 1
ATOM 2304 C CA . VAL A 1 282 ? -17.344 15.898 -5.891 1 82.19 282 VAL A CA 1
ATOM 2305 C C . VAL A 1 282 ? -16.016 16.25 -5.234 1 82.19 282 VAL A C 1
ATOM 2307 O O . VAL A 1 282 ? -15.25 17.062 -5.758 1 82.19 282 VAL A O 1
ATOM 2310 N N . VAL A 1 283 ? -15.797 15.633 -4.117 1 76.5 283 VAL A N 1
ATOM 2311 C CA . VAL A 1 283 ? -14.562 15.852 -3.371 1 76.5 283 VAL A CA 1
ATOM 2312 C C . VAL A 1 283 ? -13.805 14.539 -3.232 1 76.5 283 VAL A C 1
ATOM 2314 O O . VAL A 1 283 ? -14.398 13.492 -2.969 1 76.5 283 VAL A O 1
ATOM 2317 N N . LEU A 1 284 ? -12.492 14.688 -3.428 1 77 284 LEU A N 1
ATOM 2318 C CA . LEU A 1 284 ? -11.617 13.523 -3.33 1 77 284 LEU A CA 1
ATOM 2319 C C . LEU A 1 284 ? -10.742 13.594 -2.084 1 77 284 LEU A C 1
ATOM 2321 O O . LEU A 1 284 ? -10.234 14.664 -1.744 1 77 284 LEU A O 1
ATOM 2325 N N . MET B 1 1 ? -14.695 3.523 4.238 1 77.62 1 MET B N 1
ATOM 2326 C CA . MET B 1 1 ? -15.352 3.1 3.004 1 77.62 1 MET B CA 1
ATOM 2327 C C . MET B 1 1 ? -16.438 2.076 3.287 1 77.62 1 MET B C 1
ATOM 2329 O O . MET B 1 1 ? -16.469 1.474 4.363 1 77.62 1 MET B O 1
ATOM 2333 N N . ASN B 1 2 ? -17.234 1.973 2.219 1 84.62 2 ASN B N 1
ATOM 2334 C CA . ASN B 1 2 ? -18.344 1.04 2.396 1 84.62 2 ASN B CA 1
ATOM 2335 C C . ASN B 1 2 ? -17.875 -0.41 2.311 1 84.62 2 ASN B C 1
ATOM 2337 O O . ASN B 1 2 ? -17.031 -0.746 1.478 1 84.62 2 ASN B O 1
ATOM 2341 N N . LEU B 1 3 ? -18.422 -1.152 3.164 1 89.75 3 LEU B N 1
ATOM 2342 C CA . LEU B 1 3 ? -18.078 -2.566 3.238 1 89.75 3 LEU B CA 1
ATOM 2343 C C . LEU B 1 3 ? -18.359 -3.266 1.912 1 89.75 3 LEU B C 1
ATOM 2345 O O . LEU B 1 3 ? -17.578 -4.098 1.462 1 89.75 3 LEU B O 1
ATOM 2349 N N . ASN B 1 4 ? -19.422 -2.869 1.273 1 93 4 ASN B N 1
ATOM 2350 C CA . ASN B 1 4 ? -19.797 -3.492 0.008 1 93 4 ASN B CA 1
ATOM 2351 C C . ASN B 1 4 ? -18.734 -3.254 -1.067 1 93 4 ASN B C 1
ATOM 2353 O O . ASN B 1 4 ? -18.5 -4.117 -1.913 1 93 4 ASN B O 1
ATOM 2357 N N . SER B 1 5 ? -18.156 -2.152 -1.059 1 93.75 5 SER B N 1
ATOM 2358 C CA . SER B 1 5 ? -17.094 -1.85 -2.018 1 93.75 5 SER B CA 1
ATOM 2359 C C . SER B 1 5 ? -15.883 -2.742 -1.797 1 93.75 5 SER B C 1
ATOM 2361 O O . SER B 1 5 ? -15.305 -3.258 -2.756 1 93.75 5 SER B O 1
ATOM 2363 N N . HIS B 1 6 ? -15.531 -2.945 -0.551 1 95.06 6 HIS B N 1
ATOM 2364 C CA . HIS B 1 6 ? -14.422 -3.838 -0.225 1 95.06 6 HIS B CA 1
ATOM 2365 C C . HIS B 1 6 ? -14.695 -5.258 -0.713 1 95.06 6 HIS B C 1
ATOM 2367 O O . HIS B 1 6 ? -13.836 -5.879 -1.342 1 95.06 6 HIS B O 1
ATOM 2373 N N . ILE B 1 7 ? -15.859 -5.715 -0.434 1 96.88 7 ILE B N 1
ATOM 2374 C CA . ILE B 1 7 ? -16.219 -7.094 -0.756 1 96.88 7 ILE B CA 1
ATOM 2375 C C . ILE B 1 7 ? -16.25 -7.277 -2.271 1 96.88 7 ILE B C 1
ATOM 2377 O O . ILE B 1 7 ? -15.703 -8.25 -2.799 1 96.88 7 ILE B O 1
ATOM 2381 N N . LEU B 1 8 ? -16.875 -6.344 -2.951 1 97.44 8 LEU B N 1
ATOM 2382 C CA . LEU B 1 8 ? -17 -6.457 -4.402 1 97.44 8 LEU B CA 1
ATOM 2383 C C . LEU B 1 8 ? -15.625 -6.383 -5.062 1 97.44 8 LEU B C 1
ATOM 2385 O O . LEU B 1 8 ? -15.359 -7.102 -6.027 1 97.44 8 LEU B O 1
ATOM 2389 N N . LEU B 1 9 ? -14.812 -5.504 -4.555 1 96.81 9 LEU B N 1
ATOM 2390 C CA . LEU B 1 9 ? -13.453 -5.414 -5.078 1 96.81 9 LEU B CA 1
ATOM 2391 C C . LEU B 1 9 ? -12.703 -6.723 -4.863 1 96.81 9 LEU B C 1
ATOM 2393 O O . LEU B 1 9 ? -12.008 -7.203 -5.762 1 96.81 9 LEU B O 1
ATOM 2397 N N . ALA B 1 10 ? -12.812 -7.219 -3.713 1 97.94 10 ALA B N 1
ATOM 2398 C CA . ALA B 1 10 ? -12.141 -8.477 -3.379 1 97.94 10 ALA B CA 1
ATOM 2399 C C . ALA B 1 10 ? -12.656 -9.617 -4.25 1 97.94 10 ALA B C 1
ATOM 2401 O O . ALA B 1 10 ? -11.875 -10.461 -4.699 1 97.94 10 ALA B O 1
ATOM 2402 N N . LEU B 1 11 ? -13.9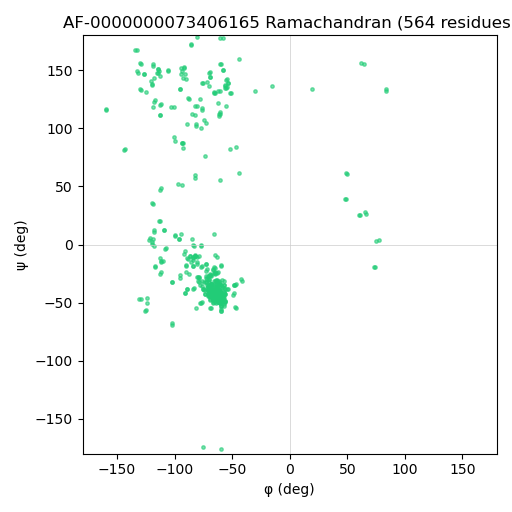53 -9.648 -4.461 1 97.44 11 LEU B N 1
ATOM 2403 C CA . LEU B 1 11 ? -14.547 -10.648 -5.34 1 97.44 11 LEU B CA 1
ATOM 2404 C C . LEU B 1 11 ? -13.977 -10.539 -6.75 1 97.44 11 LEU B C 1
ATOM 2406 O O . LEU B 1 11 ? -13.586 -11.547 -7.348 1 97.44 11 LEU B O 1
ATOM 2410 N N . ALA B 1 12 ? -13.922 -9.383 -7.277 1 96 12 ALA B N 1
ATOM 2411 C CA . ALA B 1 12 ? -13.375 -9.141 -8.609 1 96 12 ALA B CA 1
ATOM 2412 C C . ALA B 1 12 ? -11.914 -9.578 -8.688 1 96 12 ALA B C 1
ATOM 2414 O O . ALA B 1 12 ? -11.5 -10.219 -9.656 1 96 12 ALA B O 1
ATOM 2415 N N . LEU B 1 13 ? -11.227 -9.219 -7.652 1 93.5 13 LEU B N 1
ATOM 2416 C CA . LEU B 1 13 ? -9.812 -9.594 -7.602 1 93.5 13 LEU B CA 1
ATOM 2417 C C . LEU B 1 13 ? -9.664 -11.117 -7.547 1 93.5 13 LEU B C 1
ATOM 2419 O O . LEU B 1 13 ? -8.805 -11.68 -8.227 1 93.5 13 LEU B O 1
ATOM 2423 N N . GLY B 1 14 ? -10.438 -11.719 -6.715 1 93.88 14 GLY B N 1
ATOM 2424 C CA . GLY B 1 14 ? -10.422 -13.172 -6.633 1 93.88 14 GLY B CA 1
ATOM 2425 C C . GLY B 1 14 ? -10.719 -13.852 -7.953 1 93.88 14 GLY B C 1
ATOM 2426 O O . GLY B 1 14 ? -10.062 -14.828 -8.32 1 93.88 14 GLY B O 1
ATOM 2427 N N . LEU B 1 15 ? -11.664 -13.297 -8.656 1 93.25 15 LEU B N 1
ATOM 2428 C CA . LEU B 1 15 ? -12.016 -13.852 -9.961 1 93.25 15 LEU B CA 1
ATOM 2429 C C . LEU B 1 15 ? -10.891 -13.641 -10.969 1 93.25 15 LEU B C 1
ATOM 2431 O O . LEU B 1 15 ? -10.602 -14.516 -11.781 1 93.25 15 LEU B O 1
ATOM 2435 N N . ALA B 1 16 ? -10.297 -12.539 -10.891 1 88.38 16 ALA B N 1
ATOM 2436 C CA . ALA B 1 16 ? -9.195 -12.219 -11.797 1 88.38 16 ALA B CA 1
ATOM 2437 C C . ALA B 1 16 ? -7.992 -13.117 -11.539 1 88.38 16 ALA B C 1
ATOM 2439 O O . ALA B 1 16 ? -7.312 -13.547 -12.477 1 88.38 16 ALA B O 1
ATOM 2440 N N . LEU B 1 17 ? -7.77 -13.461 -10.32 1 85.88 17 LEU B N 1
ATOM 2441 C CA . LEU B 1 17 ? -6.555 -14.172 -9.945 1 85.88 17 LEU B CA 1
ATOM 2442 C C . LEU B 1 17 ? -6.75 -15.68 -10.047 1 85.88 17 LEU B C 1
ATOM 2444 O O . LEU B 1 17 ? -5.828 -16.406 -10.414 1 85.88 17 LEU B O 1
ATOM 2448 N N . PHE B 1 18 ? -7.934 -16.125 -9.672 1 89.44 18 PHE B N 1
ATOM 2449 C CA . PHE B 1 18 ? -8.047 -17.562 -9.453 1 89.44 18 PHE B CA 1
ATOM 2450 C C . PHE B 1 18 ? -9.039 -18.188 -10.43 1 89.44 18 PHE B C 1
ATOM 2452 O O . PHE B 1 18 ? -9.109 -19.406 -10.555 1 89.44 18 PHE B O 1
ATOM 2459 N N . HIS B 1 19 ? -9.891 -17.438 -11.039 1 89.44 19 HIS B N 1
ATOM 2460 C CA . HIS B 1 19 ? -10.828 -17.891 -12.062 1 89.44 19 HIS B CA 1
ATOM 2461 C C . HIS B 1 19 ? -11.758 -18.969 -11.516 1 89.44 19 HIS B C 1
ATOM 2463 O O . HIS B 1 19 ? -12.109 -19.906 -12.227 1 89.44 19 HIS B O 1
ATOM 2469 N N . ARG B 1 20 ? -11.961 -18.953 -10.227 1 94.38 20 ARG B N 1
ATOM 2470 C CA . ARG B 1 20 ? -12.875 -19.844 -9.523 1 94.38 20 ARG B CA 1
ATOM 2471 C C . ARG B 1 20 ? -13.805 -19.062 -8.602 1 94.38 20 ARG B C 1
ATOM 2473 O O . ARG B 1 20 ? -13.352 -18.25 -7.805 1 94.38 20 ARG B O 1
ATOM 2480 N N . VAL B 1 21 ? -15.023 -19.391 -8.672 1 96.19 21 VAL B N 1
ATOM 2481 C CA . VAL B 1 21 ? -16.031 -18.625 -7.949 1 96.19 21 VAL B CA 1
ATOM 2482 C C . VAL B 1 21 ? -15.898 -18.875 -6.449 1 96.19 21 VAL B C 1
ATOM 2484 O O . VAL B 1 21 ? -16 -17.938 -5.652 1 96.19 21 VAL B O 1
ATOM 2487 N N . ASP B 1 22 ? -15.68 -20.094 -5.988 1 96.44 22 ASP B N 1
ATOM 2488 C CA . ASP B 1 22 ? -15.594 -20.422 -4.566 1 96.44 22 ASP B CA 1
ATOM 2489 C C . ASP B 1 22 ? -14.398 -19.734 -3.914 1 96.44 22 ASP B C 1
ATOM 2491 O O . ASP B 1 22 ? -14.508 -19.203 -2.803 1 96.44 22 ASP B O 1
ATOM 2495 N N . LEU B 1 23 ? -13.328 -19.688 -4.617 1 96.44 23 LEU B N 1
ATOM 2496 C CA . LEU B 1 23 ? -12.148 -19.016 -4.086 1 96.44 23 LEU B CA 1
ATOM 2497 C C . LEU B 1 23 ? -12.359 -17.5 -4.047 1 96.44 23 LEU B C 1
ATOM 2499 O O . LEU B 1 23 ? -11.938 -16.844 -3.102 1 96.44 23 LEU B O 1
ATOM 2503 N N . ALA B 1 24 ? -13.008 -17 -5.074 1 97.44 24 ALA B N 1
ATOM 2504 C CA . ALA B 1 24 ? -13.32 -15.57 -5.094 1 97.44 24 ALA B CA 1
ATOM 2505 C C . ALA B 1 24 ? -14.219 -15.188 -3.92 1 97.44 24 ALA B C 1
ATOM 2507 O O . ALA B 1 24 ? -14.039 -14.125 -3.311 1 97.44 24 ALA B O 1
ATOM 2508 N N . VAL B 1 25 ? -15.125 -16.031 -3.635 1 97.88 25 VAL B N 1
ATOM 2509 C CA . VAL B 1 25 ? -16.031 -15.773 -2.514 1 97.88 25 VAL B CA 1
ATOM 2510 C C . VAL B 1 25 ? -15.242 -15.789 -1.206 1 97.88 25 VAL B C 1
ATOM 2512 O O . VAL B 1 25 ? -15.484 -14.969 -0.315 1 97.88 25 VAL B O 1
ATOM 2515 N N . LEU B 1 26 ? -14.289 -16.672 -1.104 1 97.62 26 LEU B N 1
ATOM 2516 C CA . LEU B 1 26 ? -13.445 -16.688 0.084 1 97.62 26 LEU B CA 1
ATOM 2517 C C . LEU B 1 26 ? -12.656 -15.391 0.215 1 97.62 26 LEU B C 1
ATOM 2519 O O . LEU B 1 26 ? -12.523 -14.852 1.315 1 97.62 26 LEU B O 1
ATOM 2523 N N . VAL B 1 27 ? -12.18 -14.906 -0.875 1 97.56 27 VAL B N 1
ATOM 2524 C CA . VAL B 1 27 ? -11.5 -13.609 -0.877 1 97.56 27 VAL B CA 1
ATOM 2525 C C . VAL B 1 27 ? -12.469 -12.516 -0.426 1 97.56 27 VAL B C 1
ATOM 2527 O O . VAL B 1 27 ? -12.109 -11.648 0.373 1 97.56 27 VAL B O 1
ATOM 2530 N N . GLY B 1 28 ? -13.688 -12.609 -0.909 1 97.75 28 GLY B N 1
ATOM 2531 C CA . GLY B 1 28 ? -14.719 -11.68 -0.482 1 97.75 28 GLY B CA 1
ATOM 2532 C C . GLY B 1 28 ? -15.008 -11.75 1.004 1 97.75 28 GLY B C 1
ATOM 2533 O O . GLY B 1 28 ? -15.156 -10.719 1.666 1 97.75 28 GLY B O 1
ATOM 2534 N N . ILE B 1 29 ? -15.086 -12.906 1.508 1 96.94 29 ILE B N 1
ATOM 2535 C CA . ILE B 1 29 ? -15.297 -13.117 2.938 1 96.94 29 ILE B CA 1
ATOM 2536 C C . ILE B 1 29 ? -14.133 -12.508 3.719 1 96.94 29 ILE B C 1
ATOM 2538 O O . ILE B 1 29 ? -14.344 -11.82 4.719 1 96.94 29 ILE B O 1
ATOM 2542 N N . GLY B 1 30 ? -12.953 -12.742 3.264 1 97.31 30 GLY B N 1
ATOM 2543 C CA . GLY B 1 30 ? -11.781 -12.156 3.898 1 97.31 30 GLY B CA 1
ATOM 2544 C C . GLY B 1 30 ? -11.828 -10.648 3.969 1 97.31 30 GLY B C 1
ATOM 2545 O O . GLY B 1 30 ? -11.367 -10.047 4.945 1 97.31 30 GLY B O 1
ATOM 2546 N N . ALA B 1 31 ? -12.391 -10.031 2.982 1 97.81 31 ALA B N 1
ATOM 2547 C CA . ALA B 1 31 ? -12.453 -8.57 2.906 1 97.81 31 ALA B CA 1
ATOM 2548 C C . ALA B 1 31 ? -13.453 -8.016 3.918 1 97.81 31 ALA B C 1
ATOM 2550 O O . ALA B 1 31 ? -13.438 -6.82 4.223 1 97.81 31 ALA B O 1
ATOM 2551 N N . ALA B 1 32 ? -14.312 -8.844 4.43 1 96.12 32 ALA B N 1
ATOM 2552 C CA . ALA B 1 32 ? -15.305 -8.391 5.398 1 96.12 32 ALA B CA 1
ATOM 2553 C C . ALA B 1 32 ? -14.742 -8.422 6.816 1 96.12 32 ALA B C 1
ATOM 2555 O O . ALA B 1 32 ? -15.312 -7.824 7.73 1 96.12 32 ALA B O 1
ATOM 2556 N N . ILE B 1 33 ? -13.617 -8.984 7.016 1 93.94 33 ILE B N 1
ATOM 2557 C CA . ILE B 1 33 ? -13.18 -9.359 8.359 1 93.94 33 ILE B CA 1
ATOM 2558 C C . ILE B 1 33 ? -12.547 -8.148 9.047 1 93.94 33 ILE B C 1
ATOM 2560 O O . ILE B 1 33 ? -12.828 -7.887 10.219 1 93.94 33 ILE B O 1
ATOM 2564 N N . PRO B 1 34 ? -11.828 -7.352 8.352 1 93.25 34 PRO B N 1
ATOM 2565 C CA . PRO B 1 34 ? -11.148 -6.262 9.062 1 93.25 34 PRO B CA 1
ATOM 2566 C C . PRO B 1 34 ? -12.125 -5.27 9.688 1 93.25 34 PRO B C 1
ATOM 2568 O O . PRO B 1 34 ? -11.875 -4.766 10.789 1 93.25 34 PRO B O 1
ATOM 2571 N N . ASP B 1 35 ? -13.227 -5.051 9.141 1 90.62 35 ASP B N 1
ATOM 2572 C CA . ASP B 1 35 ? -14.164 -4.043 9.633 1 90.62 35 ASP B CA 1
ATOM 2573 C C . ASP B 1 35 ? -14.914 -4.539 10.859 1 90.62 35 ASP B C 1
ATOM 2575 O O . ASP B 1 35 ? -15.703 -3.799 11.453 1 90.62 35 ASP B O 1
ATOM 2579 N N . LEU B 1 36 ? -14.656 -5.66 11.25 1 86.56 36 LEU B N 1
ATOM 2580 C CA . LEU B 1 36 ? -15.211 -6.117 12.516 1 86.56 36 LEU B CA 1
ATOM 2581 C C . LEU B 1 36 ? -14.75 -5.223 13.664 1 86.56 36 LEU B C 1
ATOM 2583 O O . LEU B 1 36 ? -15.406 -5.148 14.703 1 86.56 36 LEU B O 1
ATOM 2587 N N . ASP B 1 37 ? -13.703 -4.469 13.445 1 83.62 37 ASP B N 1
ATOM 2588 C CA . ASP B 1 37 ? -13.188 -3.619 14.508 1 83.62 37 ASP B CA 1
ATOM 2589 C C . ASP B 1 37 ? -13.977 -2.314 14.609 1 83.62 37 ASP B C 1
ATOM 2591 O O . ASP B 1 37 ? -13.75 -1.517 15.523 1 83.62 37 ASP B O 1
ATOM 2595 N N . ARG B 1 38 ? -14.773 -2.123 13.672 1 78.06 38 ARG B N 1
ATOM 2596 C CA . ARG B 1 38 ? -15.617 -0.933 13.727 1 78.06 38 ARG B CA 1
ATOM 2597 C C . ARG B 1 38 ? -16.703 -1.077 14.781 1 78.06 38 ARG B C 1
ATOM 2599 O O . ARG B 1 38 ? -17.203 -0.08 15.32 1 78.06 38 ARG B O 1
ATOM 2606 N N . GLU B 1 39 ? -17.047 -2.326 14.969 1 73.06 39 GLU B N 1
ATOM 2607 C CA . GLU B 1 39 ? -18.219 -2.578 15.805 1 73.06 39 GLU B CA 1
ATOM 2608 C C . GLU B 1 39 ? -17.828 -2.799 17.266 1 73.06 39 GLU B C 1
ATOM 2610 O O . GLU B 1 39 ? -17.453 -3.91 17.641 1 73.06 39 GLU B O 1
ATOM 2615 N N . TYR B 1 40 ? -17.641 -1.769 18 1 65.19 40 TYR B N 1
ATOM 2616 C CA . TYR B 1 40 ? -17.156 -1.743 19.375 1 65.19 40 TYR B CA 1
ATOM 2617 C C . TYR B 1 40 ? -18.312 -1.736 20.359 1 65.19 40 TYR B C 1
ATOM 2619 O O . TYR B 1 40 ? -18.297 -0.983 21.328 1 65.19 40 TYR B O 1
ATOM 2627 N N . THR B 1 41 ? -19.094 -2.561 20.172 1 65.56 41 THR B N 1
ATOM 2628 C CA . THR B 1 41 ? -20.219 -2.525 21.109 1 65.56 41 THR B CA 1
ATOM 2629 C C . THR B 1 41 ? -19.781 -2.998 22.5 1 65.56 41 THR B C 1
ATOM 2631 O O . THR B 1 41 ? -20.406 -2.648 23.5 1 65.56 41 THR B O 1
ATOM 2634 N N . LEU B 1 42 ? -18.672 -3.725 22.375 1 65.81 42 LEU B N 1
ATOM 2635 C CA . LEU B 1 42 ? -18.219 -4.258 23.656 1 65.81 42 LEU B CA 1
ATOM 2636 C C . LEU B 1 42 ? -17.375 -3.225 24.406 1 65.81 42 LEU B C 1
ATOM 2638 O O . LEU B 1 42 ? -17.125 -3.379 25.594 1 65.81 42 LEU B O 1
ATOM 2642 N N . LEU B 1 43 ? -17.062 -2.201 23.641 1 67.25 43 LEU B N 1
ATOM 2643 C CA . LEU B 1 43 ? -16.234 -1.171 24.266 1 67.25 43 LEU B CA 1
ATOM 2644 C C . LEU B 1 43 ? -17.016 0.14 24.391 1 67.25 43 LEU B C 1
ATOM 2646 O O . LEU B 1 43 ? -17.938 0.394 23.625 1 67.25 43 LEU B O 1
ATOM 2650 N N . LYS B 1 44 ? -16.641 0.809 25.484 1 68.12 44 LYS B N 1
ATOM 2651 C CA . LYS B 1 44 ? -17.188 2.164 25.578 1 68.12 44 LYS B CA 1
ATOM 2652 C C . LYS B 1 44 ? -16.703 3.025 24.406 1 68.12 44 LYS B C 1
ATOM 2654 O O . LYS B 1 44 ? -15.547 2.932 24 1 68.12 44 LYS B O 1
ATOM 2659 N N . ARG B 1 45 ? -17.578 3.629 23.875 1 68.88 45 ARG B N 1
ATOM 2660 C CA . ARG B 1 45 ? -17.312 4.508 22.734 1 68.88 45 ARG B CA 1
ATOM 2661 C C . ARG B 1 45 ? -16.125 5.43 23.031 1 68.88 45 ARG B C 1
ATOM 2663 O O . ARG B 1 45 ? -15.312 5.68 22.141 1 68.88 45 ARG B O 1
ATOM 2670 N N . ASP B 1 46 ? -16.047 5.805 24.25 1 71.44 46 ASP B N 1
ATOM 2671 C CA . ASP B 1 46 ? -14.984 6.738 24.625 1 71.44 46 ASP B CA 1
ATOM 2672 C C . ASP B 1 46 ? -13.617 6.066 24.547 1 71.44 46 ASP B C 1
ATOM 2674 O O . ASP B 1 46 ? -12.641 6.688 24.141 1 71.44 46 ASP B O 1
ATOM 2678 N N . ILE B 1 47 ? -13.695 4.844 24.969 1 73.38 47 ILE B N 1
ATOM 2679 C CA . ILE B 1 47 ? -12.43 4.121 24.922 1 73.38 47 ILE B CA 1
ATOM 2680 C C . ILE B 1 47 ? -12.031 3.861 23.469 1 73.38 47 ILE B C 1
ATOM 2682 O O . ILE B 1 47 ? -10.867 4.031 23.109 1 73.38 47 ILE B O 1
ATOM 2686 N N . PHE B 1 48 ? -12.984 3.58 22.688 1 74.25 48 PHE B N 1
ATOM 2687 C CA . PHE B 1 48 ? -12.758 3.299 21.266 1 74.25 48 PHE B CA 1
ATOM 2688 C C . PHE B 1 48 ? -12.227 4.531 20.547 1 74.25 48 PHE B C 1
ATOM 2690 O O . PHE B 1 48 ? -11.258 4.445 19.781 1 74.25 48 PHE B O 1
ATOM 2697 N N . ARG B 1 49 ? -12.75 5.613 20.922 1 72.69 49 ARG B N 1
ATOM 2698 C CA . ARG B 1 49 ? -12.336 6.883 20.328 1 72.69 49 ARG B CA 1
ATOM 2699 C C . ARG B 1 49 ? -10.953 7.293 20.828 1 72.69 49 ARG B C 1
ATOM 2701 O O . ARG B 1 49 ? -10.102 7.691 20.031 1 72.69 49 ARG B O 1
ATOM 2708 N N . ARG B 1 50 ? -10.82 7.094 22.094 1 73.5 50 ARG B N 1
ATOM 2709 C CA . ARG B 1 50 ? -9.562 7.516 22.688 1 73.5 50 ARG B CA 1
ATOM 2710 C C . ARG B 1 50 ? -8.398 6.672 22.188 1 73.5 50 ARG B C 1
ATOM 2712 O O . ARG B 1 50 ? -7.316 7.195 21.906 1 73.5 50 ARG B O 1
ATOM 2719 N N . MET B 1 51 ? -8.742 5.453 22.031 1 77.25 51 MET B N 1
ATOM 2720 C CA . MET B 1 51 ? -7.676 4.543 21.625 1 77.25 51 MET B CA 1
ATOM 2721 C C . MET B 1 51 ? -7.605 4.434 20.109 1 77.25 51 MET B C 1
ATOM 2723 O O . MET B 1 51 ? -6.684 3.818 19.562 1 77.25 51 MET B O 1
ATOM 2727 N N . GLN B 1 52 ? -8.555 5.004 19.438 1 79 52 GLN B N 1
ATOM 2728 C CA . GLN B 1 52 ? -8.594 5.008 17.969 1 79 52 GLN B CA 1
ATOM 2729 C C . GLN B 1 52 ? -8.398 3.604 17.406 1 79 52 GLN B C 1
ATOM 2731 O O . GLN B 1 52 ? -7.535 3.387 16.562 1 79 52 GLN B O 1
ATOM 2736 N N . LEU B 1 53 ? -9.266 2.762 17.75 1 82.44 53 LEU B N 1
ATOM 2737 C CA . LEU B 1 53 ? -9.055 1.346 17.453 1 82.44 53 LEU B CA 1
ATOM 2738 C C . LEU B 1 53 ? -9.625 0.981 16.094 1 82.44 53 LEU B C 1
ATOM 2740 O O . LEU B 1 53 ? -9.289 -0.066 15.531 1 82.44 53 LEU B O 1
ATOM 2744 N N . HIS B 1 54 ? -10.523 1.837 15.562 1 82.31 54 HIS B N 1
ATOM 2745 C CA . HIS B 1 54 ? -11 1.588 14.211 1 82.31 54 HIS B CA 1
ATOM 2746 C C . HIS B 1 54 ? -9.883 1.744 13.188 1 82.31 54 HIS B C 1
ATOM 2748 O O . HIS B 1 54 ? -9.117 2.713 13.242 1 82.31 54 HIS B O 1
ATOM 2754 N N . ARG B 1 55 ? -9.742 0.797 12.336 1 88.12 55 ARG B N 1
ATOM 2755 C CA . ARG B 1 55 ? -8.703 0.753 11.312 1 88.12 55 ARG B CA 1
ATOM 2756 C C . ARG B 1 55 ? -7.324 0.612 11.938 1 88.12 55 ARG B C 1
ATOM 2758 O O . ARG B 1 55 ? -6.344 1.154 11.422 1 88.12 55 ARG B O 1
ATOM 2765 N N . ALA B 1 56 ? -7.344 0.015 13.125 1 88.44 56 ALA B N 1
ATOM 2766 C CA . ALA B 1 56 ? -6.094 -0.326 13.797 1 88.44 56 ALA B CA 1
ATOM 2767 C C . ALA B 1 56 ? -6.094 -1.782 14.25 1 88.44 56 ALA B C 1
ATOM 2769 O O . ALA B 1 56 ? -5.254 -2.576 13.82 1 88.44 56 ALA B O 1
ATOM 2770 N N . LEU B 1 57 ? -7.082 -2.271 14.859 1 89.62 57 LEU B N 1
ATOM 2771 C CA . LEU B 1 57 ? -7.117 -3.576 15.516 1 89.62 57 LEU B CA 1
ATOM 2772 C C . LEU B 1 57 ? -7.004 -4.699 14.492 1 89.62 57 LEU B C 1
ATOM 2774 O O . LEU B 1 57 ? -6.188 -5.609 14.648 1 89.62 57 LEU B O 1
ATOM 2778 N N . PHE B 1 58 ? -7.824 -4.543 13.445 1 92.56 58 PHE B N 1
ATOM 2779 C CA . PHE B 1 58 ? -7.84 -5.629 12.477 1 92.56 58 PHE B CA 1
ATOM 2780 C C . PHE B 1 58 ? -7.363 -5.141 11.109 1 92.56 58 PHE B C 1
ATOM 2782 O O . PHE B 1 58 ? -7.539 -5.828 10.102 1 92.56 58 PHE B O 1
ATOM 2789 N N . HIS B 1 59 ? -6.785 -3.926 11.094 1 93.69 59 HIS B N 1
ATOM 2790 C CA . HIS B 1 59 ? -6.242 -3.354 9.867 1 93.69 59 HIS B CA 1
ATOM 2791 C C . HIS B 1 59 ? -4.723 -3.238 9.938 1 93.69 59 HIS B C 1
ATOM 2793 O O . HIS B 1 59 ? -4.156 -2.199 9.594 1 93.69 59 HIS B O 1
ATOM 2799 N N . ASN B 1 60 ? -4.113 -4.285 10.359 1 92.5 60 ASN B N 1
ATOM 2800 C CA . ASN B 1 60 ? -2.662 -4.227 10.484 1 92.5 60 ASN B CA 1
ATOM 2801 C C . ASN B 1 60 ? -1.995 -5.453 9.875 1 92.5 60 ASN B C 1
ATOM 2803 O O . ASN B 1 60 ? -2.658 -6.453 9.602 1 92.5 60 ASN B O 1
ATOM 2807 N N . ILE B 1 61 ? -0.714 -5.355 9.727 1 88.31 61 ILE B N 1
ATOM 2808 C CA . ILE B 1 61 ? 0.03 -6.367 8.984 1 88.31 61 ILE B CA 1
ATOM 2809 C C . ILE B 1 61 ? 0.03 -7.684 9.758 1 88.31 61 ILE B C 1
ATOM 2811 O O . ILE B 1 61 ? -0.017 -8.766 9.164 1 88.31 61 ILE B O 1
ATOM 2815 N N . PHE B 1 62 ? 0.093 -7.688 11.047 1 88.56 62 PHE B N 1
ATOM 2816 C CA . PHE B 1 62 ? 0.13 -8.898 11.852 1 88.56 62 PHE B CA 1
ATOM 2817 C C . PHE B 1 62 ? -1.174 -9.68 11.727 1 88.56 62 PHE B C 1
ATOM 2819 O O . PHE B 1 62 ? -1.161 -10.906 11.578 1 88.56 62 PHE B O 1
ATOM 2826 N N . PHE B 1 63 ? -2.264 -9 11.734 1 92.5 63 PHE B N 1
ATOM 2827 C CA . PHE B 1 63 ? -3.564 -9.633 11.555 1 92.5 63 PHE B CA 1
ATOM 2828 C C . PHE B 1 63 ? -3.693 -10.211 10.148 1 92.5 63 PHE B C 1
ATOM 2830 O O . PHE B 1 63 ? -4.18 -11.328 9.977 1 92.5 63 PHE B O 1
ATOM 2837 N N . ILE B 1 64 ? -3.236 -9.484 9.18 1 93.06 64 ILE B N 1
ATOM 2838 C CA . ILE B 1 64 ? -3.273 -9.938 7.797 1 93.06 64 ILE B CA 1
ATOM 2839 C C . ILE B 1 64 ? -2.434 -11.203 7.645 1 93.06 64 ILE B C 1
ATOM 2841 O O . ILE B 1 64 ? -2.873 -12.18 7.027 1 93.06 64 ILE B O 1
ATOM 2845 N N . ILE B 1 65 ? -1.27 -11.18 8.195 1 86.31 65 ILE B N 1
ATOM 2846 C CA . ILE B 1 65 ? -0.389 -12.336 8.133 1 86.31 65 ILE B CA 1
ATOM 2847 C C . ILE B 1 65 ? -1.06 -13.531 8.805 1 86.31 65 ILE B C 1
ATOM 2849 O O . ILE B 1 65 ? -1.024 -14.648 8.281 1 86.31 65 ILE B O 1
ATOM 2853 N N . ALA B 1 66 ? -1.641 -13.336 9.922 1 89.44 66 ALA B N 1
ATOM 2854 C CA . ALA B 1 66 ? -2.352 -14.406 10.617 1 89.44 66 ALA B CA 1
ATOM 2855 C C . ALA B 1 66 ? -3.438 -15.008 9.727 1 89.44 66 ALA B C 1
ATOM 2857 O O . ALA B 1 66 ? -3.592 -16.234 9.664 1 89.44 66 ALA B O 1
ATOM 2858 N N . LEU B 1 67 ? -4.172 -14.203 9.039 1 91.75 67 LEU B N 1
ATOM 2859 C CA . LEU B 1 67 ? -5.23 -14.688 8.164 1 91.75 67 LEU B CA 1
ATOM 2860 C C . LEU B 1 67 ? -4.641 -15.438 6.969 1 91.75 67 LEU B C 1
ATOM 2862 O O . LEU B 1 67 ? -5.215 -16.438 6.512 1 91.75 67 LEU B O 1
ATOM 2866 N N . PHE B 1 68 ? -3.469 -14.969 6.512 1 87.88 68 PHE B N 1
ATOM 2867 C CA . PHE B 1 68 ? -2.781 -15.672 5.434 1 87.88 68 PHE B CA 1
ATOM 2868 C C . PHE B 1 68 ? -2.354 -17.062 5.883 1 87.88 68 PHE B C 1
ATOM 2870 O O . PHE B 1 68 ? -2.441 -18.031 5.113 1 87.88 68 PHE B O 1
ATOM 2877 N N . LEU B 1 69 ? -1.871 -17.078 7.059 1 84.94 69 LEU B N 1
ATOM 2878 C CA . LEU B 1 69 ? -1.436 -18.359 7.598 1 84.94 69 LEU B CA 1
ATOM 2879 C C . LEU B 1 69 ? -2.627 -19.281 7.848 1 84.94 69 LEU B C 1
ATOM 2881 O O . LEU B 1 69 ? -2.488 -20.5 7.812 1 84.94 69 LEU B O 1
ATOM 2885 N N . PHE B 1 70 ? -3.758 -18.703 8.078 1 90.31 70 PHE B N 1
ATOM 2886 C CA . PHE B 1 70 ? -4.984 -19.453 8.297 1 90.31 70 PHE B CA 1
ATOM 2887 C C . PHE B 1 70 ? -5.555 -19.953 6.969 1 90.31 70 PHE B C 1
ATOM 2889 O O . PHE B 1 70 ? -5.887 -21.125 6.832 1 90.31 70 PHE B O 1
ATOM 2896 N N . ASN B 1 71 ? -5.695 -19.109 6.027 1 93.5 71 ASN B N 1
ATOM 2897 C CA . ASN B 1 71 ? -6.207 -19.359 4.684 1 93.5 71 ASN B CA 1
ATOM 2898 C C . ASN B 1 71 ? -5.777 -18.266 3.711 1 93.5 71 ASN B C 1
ATOM 2900 O O . ASN B 1 71 ? -6.168 -17.109 3.859 1 93.5 71 ASN B O 1
ATOM 2904 N N . LYS B 1 72 ? -5.031 -18.625 2.771 1 91 72 LYS B N 1
ATOM 2905 C CA . LYS B 1 72 ? -4.398 -17.641 1.888 1 91 72 LYS B CA 1
ATOM 2906 C C . LYS B 1 72 ? -5.441 -16.797 1.165 1 91 72 LYS B C 1
ATOM 2908 O O . LYS B 1 72 ? -5.215 -15.617 0.898 1 91 72 LYS B O 1
ATOM 2913 N N . TYR B 1 73 ? -6.605 -17.344 0.797 1 94.88 73 TYR B N 1
ATOM 2914 C CA . TYR B 1 73 ? -7.641 -16.594 0.08 1 94.88 73 TYR B CA 1
ATOM 2915 C C . TYR B 1 73 ? -8.305 -15.57 0.984 1 94.88 73 TYR B C 1
ATOM 2917 O O . TYR B 1 73 ? -8.508 -14.422 0.581 1 94.88 73 TYR B O 1
ATOM 2925 N N . ILE B 1 74 ? -8.531 -15.93 2.227 1 96.19 74 ILE B N 1
ATOM 2926 C CA . ILE B 1 74 ? -9.078 -15.008 3.221 1 96.19 74 ILE B CA 1
ATOM 2927 C C . ILE B 1 74 ? -8.07 -13.898 3.5 1 96.19 74 ILE B C 1
ATOM 2929 O O . ILE B 1 74 ? -8.438 -12.727 3.602 1 96.19 74 ILE B O 1
ATOM 2933 N N . GLY B 1 75 ? -6.855 -14.305 3.553 1 94.62 75 GLY B N 1
ATOM 2934 C CA . GLY B 1 75 ? -5.789 -13.336 3.748 1 94.62 75 GLY B CA 1
ATOM 2935 C C . GLY B 1 75 ? -5.707 -12.305 2.635 1 94.62 75 GLY B C 1
ATOM 2936 O O . GLY B 1 75 ? -5.52 -11.117 2.893 1 94.62 75 GLY B O 1
ATOM 2937 N N . ILE B 1 76 ? -5.895 -12.711 1.419 1 94.5 76 ILE B N 1
ATOM 2938 C CA . ILE B 1 76 ? -5.863 -11.812 0.27 1 94.5 76 ILE B CA 1
ATOM 2939 C C . ILE B 1 76 ? -7.02 -10.82 0.364 1 94.5 76 ILE B C 1
ATOM 2941 O O . ILE B 1 76 ? -6.844 -9.633 0.098 1 94.5 76 ILE B O 1
ATOM 2945 N N . GLY B 1 77 ? -8.117 -11.328 0.737 1 97.75 77 GLY B N 1
ATOM 2946 C CA . GLY B 1 77 ? -9.258 -10.453 0.925 1 97.75 77 GLY B CA 1
ATOM 2947 C C . GLY B 1 77 ? -9.023 -9.375 1.971 1 97.75 77 GLY B C 1
ATOM 2948 O O . GLY B 1 77 ? -9.297 -8.203 1.73 1 97.75 77 GLY B O 1
ATOM 2949 N N . ALA B 1 78 ? -8.5 -9.789 3.062 1 97.12 78 ALA B N 1
ATOM 2950 C CA . ALA B 1 78 ? -8.211 -8.852 4.145 1 97.12 78 ALA B CA 1
ATOM 2951 C C . ALA B 1 78 ? -7.16 -7.828 3.719 1 97.12 78 ALA B C 1
ATOM 2953 O O . ALA B 1 78 ? -7.293 -6.637 4.004 1 97.12 78 ALA B O 1
ATOM 2954 N N . LEU B 1 79 ? -6.184 -8.297 3.062 1 95.38 79 LEU B N 1
ATOM 2955 C CA . LEU B 1 79 ? -5.141 -7.406 2.561 1 95.38 79 LEU B CA 1
ATOM 2956 C C . LEU B 1 79 ? -5.727 -6.363 1.609 1 95.38 79 LEU B C 1
ATOM 2958 O O . LEU B 1 79 ? -5.414 -5.176 1.717 1 95.38 79 LEU B O 1
ATOM 2962 N N . THR B 1 80 ? -6.539 -6.82 0.723 1 95.62 80 THR B N 1
ATOM 2963 C CA . THR B 1 80 ? -7.176 -5.926 -0.238 1 95.62 80 THR B CA 1
ATOM 2964 C C . THR B 1 80 ? -7.988 -4.852 0.478 1 95.62 80 THR B C 1
ATOM 2966 O O . THR B 1 80 ? -7.906 -3.672 0.136 1 95.62 80 THR B O 1
ATOM 2969 N N . HIS B 1 81 ? -8.68 -5.242 1.429 1 95.31 81 HIS B N 1
ATOM 2970 C CA . HIS B 1 81 ? -9.477 -4.328 2.24 1 95.31 81 HIS B CA 1
ATOM 2971 C C . HIS B 1 81 ? -8.602 -3.258 2.885 1 95.31 81 HIS B C 1
ATOM 2973 O O . HIS B 1 81 ? -8.883 -2.064 2.768 1 95.31 81 HIS B O 1
ATOM 2979 N N . VAL B 1 82 ? -7.582 -3.672 3.459 1 93.06 82 VAL B N 1
ATOM 2980 C CA . VAL B 1 82 ? -6.727 -2.773 4.23 1 93.06 82 VAL B CA 1
ATOM 2981 C C . VAL B 1 82 ? -5.996 -1.82 3.291 1 93.06 82 VAL B C 1
ATOM 2983 O O . VAL B 1 82 ? -5.863 -0.629 3.582 1 93.06 82 VAL B O 1
ATOM 2986 N N . ILE B 1 83 ? -5.57 -2.322 2.215 1 89.31 83 ILE B N 1
ATOM 2987 C CA . ILE B 1 83 ? -4.898 -1.482 1.231 1 89.31 83 ILE B CA 1
ATOM 2988 C C . ILE B 1 83 ? -5.852 -0.396 0.74 1 89.31 83 ILE B C 1
ATOM 2990 O O . ILE B 1 83 ? -5.473 0.775 0.647 1 89.31 83 ILE B O 1
ATOM 2994 N N . PHE B 1 84 ? -7.004 -0.791 0.491 1 89.88 84 PHE B N 1
ATOM 2995 C CA . PHE B 1 84 ? -7.969 0.174 -0.02 1 89.88 84 PHE B CA 1
ATOM 2996 C C . PHE B 1 84 ? -8.312 1.214 1.041 1 89.88 84 PHE B C 1
ATOM 2998 O O . PHE B 1 84 ? -8.461 2.396 0.73 1 89.88 84 PHE B O 1
ATOM 3005 N N . ASP B 1 85 ? -8.438 0.792 2.26 1 89.56 85 ASP B N 1
ATOM 3006 C CA . ASP B 1 85 ? -8.688 1.73 3.35 1 89.56 85 ASP B CA 1
ATOM 3007 C C . ASP B 1 85 ? -7.496 2.672 3.539 1 89.56 85 ASP B C 1
ATOM 3009 O O . ASP B 1 85 ? -7.668 3.824 3.941 1 89.56 85 ASP B O 1
ATOM 3013 N N . ALA B 1 86 ? -6.348 2.225 3.273 1 85.75 86 ALA B N 1
ATOM 3014 C CA . ALA B 1 86 ? -5.16 3.064 3.402 1 85.75 86 ALA B CA 1
ATOM 3015 C C . ALA B 1 86 ? -5.172 4.191 2.375 1 85.75 86 ALA B C 1
ATOM 3017 O O . ALA B 1 86 ? -4.57 5.246 2.594 1 85.75 86 ALA B O 1
ATOM 3018 N N . PHE B 1 87 ? -5.918 3.961 1.343 1 81.69 87 PHE B N 1
ATOM 3019 C CA . PHE B 1 87 ? -5.969 4.969 0.291 1 81.69 87 PHE B CA 1
ATOM 3020 C C . PHE B 1 87 ? -7.059 5.996 0.577 1 81.69 87 PHE B C 1
ATOM 3022 O O . PHE B 1 87 ? -7.078 7.07 -0.025 1 81.69 87 PHE B O 1
ATOM 3029 N N . THR B 1 88 ? -7.902 5.629 1.566 1 75.94 88 THR B N 1
ATOM 3030 C CA . THR B 1 88 ? -9 6.535 1.898 1 75.94 88 THR B CA 1
ATOM 3031 C C . THR B 1 88 ? -8.875 7.023 3.338 1 75.94 88 THR B C 1
ATOM 3033 O O . THR B 1 88 ? -8.453 6.277 4.219 1 75.94 88 THR B O 1
ATOM 3036 N N . SER B 1 89 ? -8.797 8.266 3.799 1 63.12 89 SER B N 1
ATOM 3037 C CA . SER B 1 89 ? -8.367 8.703 5.121 1 63.12 89 SER B CA 1
ATOM 3038 C C . SER B 1 89 ? -9.445 9.555 5.793 1 63.12 89 SER B C 1
ATOM 3040 O O . SER B 1 89 ? -9.57 9.547 7.02 1 63.12 89 SER B O 1
ATOM 3042 N N . PRO B 1 90 ? -10.18 10.586 5.289 1 57.25 90 PRO B N 1
ATOM 3043 C CA . PRO B 1 90 ? -10.602 11.695 6.137 1 57.25 90 PRO B CA 1
ATOM 3044 C C . PRO B 1 90 ? -11.477 11.25 7.309 1 57.25 90 PRO B C 1
ATOM 3046 O O . PRO B 1 90 ? -11.172 11.555 8.461 1 57.25 90 PRO B O 1
ATOM 3049 N N . SER B 1 91 ? -12.594 10.555 7.105 1 60.22 91 SER B N 1
ATOM 3050 C CA . SER B 1 91 ? -13.617 10.352 8.125 1 60.22 91 SER B CA 1
ATOM 3051 C C . SER B 1 91 ? -13.195 9.281 9.125 1 60.22 91 SER B C 1
ATOM 3053 O O . SER B 1 91 ? -13.523 9.375 10.312 1 60.22 91 SER B O 1
ATOM 3055 N N . ASP B 1 92 ? -12.484 8.305 8.555 1 62.41 92 ASP B N 1
ATOM 3056 C CA . ASP B 1 92 ? -12.188 7.152 9.406 1 62.41 92 ASP B CA 1
ATOM 3057 C C . ASP B 1 92 ? -10.703 7.117 9.773 1 62.41 92 ASP B C 1
ATOM 3059 O O . ASP B 1 92 ? -10.211 6.109 10.289 1 62.41 92 ASP B O 1
ATOM 3063 N N . ARG B 1 93 ? -10.227 8.125 9.484 1 70.44 93 ARG B N 1
ATOM 3064 C CA . ARG B 1 93 ? -8.797 8.219 9.789 1 70.44 93 ARG B CA 1
ATOM 3065 C C . ARG B 1 93 ? -7.996 7.215 8.969 1 70.44 93 ARG B C 1
ATOM 3067 O O . ARG B 1 93 ? -8.57 6.414 8.227 1 70.44 93 ARG B O 1
ATOM 3074 N N . GLY B 1 94 ? -6.801 7.285 8.648 1 78.38 94 GLY B N 1
ATOM 3075 C CA . GLY B 1 94 ? -5.902 6.375 7.953 1 78.38 94 GLY B CA 1
ATOM 3076 C C . GLY B 1 94 ? -5.777 5.023 8.633 1 78.38 94 GLY B C 1
ATOM 3077 O O . GLY B 1 94 ? -6.5 4.734 9.586 1 78.38 94 GLY B O 1
ATOM 3078 N N . VAL B 1 95 ? -5.117 4.207 8.141 1 87.25 95 VAL B N 1
ATOM 3079 C CA . VAL B 1 95 ? -4.918 2.855 8.656 1 87.25 95 VAL B CA 1
ATOM 3080 C C . VAL B 1 95 ? -3.637 2.803 9.492 1 87.25 95 VAL B C 1
ATOM 3082 O O . VAL B 1 95 ? -2.613 3.371 9.102 1 87.25 95 VAL B O 1
ATOM 3085 N N . GLU B 1 96 ? -3.752 2.197 10.641 1 88.25 96 GLU B N 1
ATOM 3086 C CA . GLU B 1 96 ? -2.561 1.963 11.453 1 88.25 96 GLU B CA 1
ATOM 3087 C C . GLU B 1 96 ? -1.96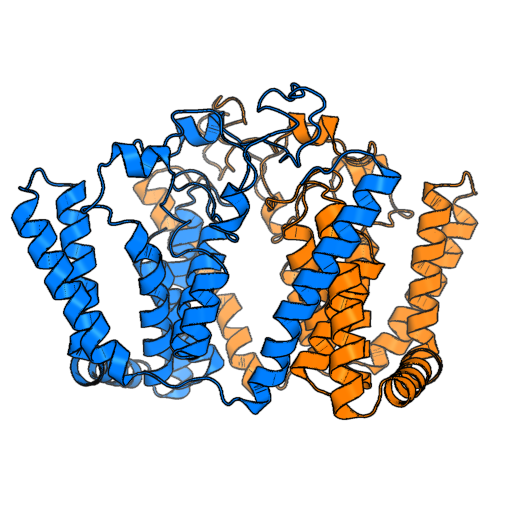7 0.584 11.18 1 88.25 96 GLU B C 1
ATOM 3089 O O . GLU B 1 96 ? -2.131 -0.339 11.977 1 88.25 96 GLU B O 1
ATOM 3094 N N . LEU B 1 97 ? -1.169 0.515 10.25 1 88.81 97 LEU B N 1
ATOM 3095 C CA . LEU B 1 97 ? -0.713 -0.728 9.641 1 88.81 97 LEU B CA 1
ATOM 3096 C C . LEU B 1 97 ? 0.169 -1.518 10.602 1 88.81 97 LEU B C 1
ATOM 3098 O O . LEU B 1 97 ? 0.239 -2.746 10.516 1 88.81 97 LEU B O 1
ATOM 3102 N N . PHE B 1 98 ? 0.829 -0.865 11.523 1 87.31 98 PHE B N 1
ATOM 3103 C CA . PHE B 1 98 ? 1.782 -1.56 12.375 1 87.31 98 PHE B CA 1
ATOM 3104 C C . PHE B 1 98 ? 1.292 -1.591 13.82 1 87.31 98 PHE B C 1
ATOM 3106 O O . PHE B 1 98 ? 2.094 -1.677 14.75 1 87.31 98 PHE B O 1
ATOM 3113 N N . PHE B 1 99 ? 0.004 -1.388 13.906 1 90.12 99 PHE B N 1
ATOM 3114 C CA . PHE B 1 99 ? -0.592 -1.628 15.219 1 90.12 99 PHE B CA 1
ATOM 3115 C C . PHE B 1 99 ? -0.295 -3.045 15.695 1 90.12 99 PHE B C 1
ATOM 3117 O O . PHE B 1 99 ? -0.322 -3.99 14.906 1 90.12 99 PHE B O 1
ATOM 3124 N N . PRO B 1 100 ? 0.054 -3.293 16.906 1 88.62 100 PRO B N 1
ATOM 3125 C CA . PRO B 1 100 ? 0.105 -2.359 18.031 1 88.62 100 PRO B CA 1
ATOM 3126 C C . PRO B 1 100 ? 1.5 -1.78 18.25 1 88.62 100 PRO B C 1
ATOM 3128 O O . PRO B 1 100 ? 1.703 -0.987 19.172 1 88.62 100 PRO B O 1
ATOM 3131 N N . LEU B 1 101 ? 2.475 -2.043 17.438 1 83.69 101 LEU B N 1
ATOM 3132 C CA . LEU B 1 101 ? 3.861 -1.64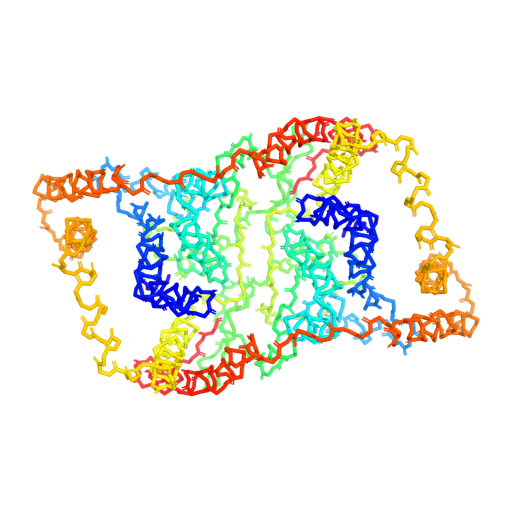6 17.656 1 83.69 101 LEU B CA 1
ATOM 3133 C C . LEU B 1 101 ? 3.99 -0.127 17.703 1 83.69 101 LEU B C 1
ATOM 3135 O O . LEU B 1 101 ? 4.828 0.412 18.422 1 83.69 101 LEU B O 1
ATOM 3139 N N . THR B 1 102 ? 3.199 0.498 16.953 1 82.94 102 THR B N 1
ATOM 3140 C CA . THR B 1 102 ? 3.271 1.952 16.875 1 82.94 102 THR B CA 1
ATOM 3141 C C . THR B 1 102 ? 2.914 2.584 18.219 1 82.94 102 THR B C 1
ATOM 3143 O O . THR B 1 102 ? 3.268 3.736 18.469 1 82.94 102 THR B O 1
ATOM 3146 N N . ARG B 1 103 ? 2.238 1.805 19 1 84.56 103 ARG B N 1
ATOM 3147 C CA . ARG B 1 103 ? 1.792 2.34 20.281 1 84.56 103 ARG B CA 1
ATOM 3148 C C . ARG B 1 103 ? 2.928 2.342 21.297 1 84.56 103 ARG B C 1
ATOM 3150 O O . ARG B 1 103 ? 2.82 2.967 22.359 1 84.56 103 ARG B O 1
ATOM 3157 N N . LEU B 1 104 ? 3.961 1.731 20.953 1 82.75 104 LEU B N 1
ATOM 3158 C CA . LEU B 1 104 ? 5.121 1.714 21.844 1 82.75 104 LEU B CA 1
ATOM 3159 C C . LEU B 1 104 ? 5.793 3.082 21.891 1 82.75 104 LEU B C 1
ATOM 3161 O O . LEU B 1 104 ? 6.426 3.438 22.891 1 82.75 104 LEU B O 1
ATOM 3165 N N . ILE B 1 105 ? 5.609 3.785 20.812 1 78.19 105 ILE B N 1
ATOM 3166 C CA . ILE B 1 105 ? 6.207 5.113 20.734 1 78.19 105 ILE B CA 1
ATOM 3167 C C . ILE B 1 105 ? 5.148 6.176 21.031 1 78.19 105 ILE B C 1
ATOM 3169 O O . ILE B 1 105 ? 4.184 6.32 20.281 1 78.19 105 ILE B O 1
ATOM 3173 N N . LYS B 1 106 ? 5.375 6.867 22.016 1 75.81 106 LYS B N 1
ATOM 3174 C CA . LYS B 1 106 ? 4.355 7.82 22.438 1 75.81 106 LYS B CA 1
ATOM 3175 C C . LYS B 1 106 ? 4.832 9.258 22.25 1 75.81 106 LYS B C 1
ATOM 3177 O O . LYS B 1 106 ? 4.027 10.188 22.266 1 75.81 106 LYS B O 1
ATOM 3182 N N . GLU B 1 107 ? 6.121 9.43 21.984 1 75.62 107 GLU B N 1
ATOM 3183 C CA . GLU B 1 107 ? 6.676 10.773 21.875 1 75.62 107 GLU B CA 1
ATOM 3184 C C . GLU B 1 107 ? 6.664 11.258 20.422 1 75.62 107 GLU B C 1
ATOM 3186 O O . GLU B 1 107 ? 6.73 10.445 19.5 1 75.62 107 GLU B O 1
ATOM 3191 N N . TYR B 1 108 ? 6.41 12.516 20.359 1 73.88 108 TYR B N 1
ATOM 3192 C CA . TYR B 1 108 ? 6.531 13.102 19.016 1 73.88 108 TYR B CA 1
ATOM 3193 C C . TYR B 1 108 ? 7.613 14.172 19 1 73.88 108 TYR B C 1
ATOM 3195 O O . TYR B 1 108 ? 7.832 14.867 19.984 1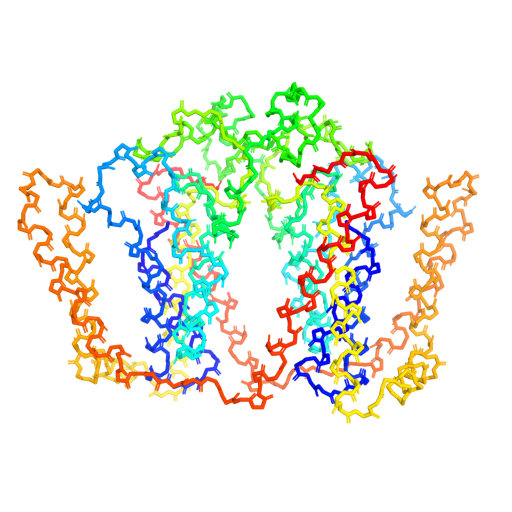 73.88 108 TYR B O 1
ATOM 3203 N N . LYS B 1 109 ? 8.289 14.195 17.922 1 71.75 109 LYS B N 1
ATOM 3204 C CA . LYS B 1 109 ? 9.352 15.18 17.766 1 71.75 109 LYS B CA 1
ATOM 3205 C C . LYS B 1 109 ? 8.789 16.531 17.344 1 71.75 109 LYS B C 1
ATOM 3207 O O . LYS B 1 109 ? 9.125 17.562 17.938 1 71.75 109 LYS B O 1
ATOM 3212 N N . LEU B 1 110 ? 8.008 16.547 16.234 1 67 110 LEU B N 1
ATOM 3213 C CA . LEU B 1 110 ? 7.383 17.766 15.719 1 67 110 LEU B CA 1
ATOM 3214 C C . LEU B 1 110 ? 5.875 17.578 15.586 1 67 110 LEU B C 1
ATOM 3216 O O . LEU B 1 110 ? 5.41 16.516 15.172 1 67 110 LEU B O 1
ATOM 3220 N N . ASN B 1 111 ? 5.301 18.594 16.141 1 61.56 111 ASN B N 1
ATOM 3221 C CA . ASN B 1 111 ? 3.867 18.578 15.867 1 61.56 111 ASN B CA 1
ATOM 3222 C C . ASN B 1 111 ? 3.545 19.125 14.484 1 61.56 111 ASN B C 1
ATOM 3224 O O . ASN B 1 111 ? 4.449 19.484 13.727 1 61.56 111 ASN B O 1
ATOM 3228 N N . TYR B 1 112 ? 2.396 19.156 14.086 1 57.44 112 TYR B N 1
ATOM 3229 C CA . TYR B 1 112 ? 1.989 19.562 12.75 1 57.44 112 TYR B CA 1
ATOM 3230 C C . TYR B 1 112 ? 2.365 21.031 12.5 1 57.44 112 TYR B C 1
ATOM 3232 O O . TYR B 1 112 ? 2.508 21.438 11.352 1 57.44 112 TYR B O 1
ATOM 3240 N N . GLU B 1 113 ? 2.498 21.734 13.594 1 58.38 113 GLU B N 1
ATOM 3241 C CA . GLU B 1 113 ? 2.879 23.141 13.484 1 58.38 113 GLU B CA 1
ATOM 3242 C C . GLU B 1 113 ? 4.395 23.297 13.383 1 58.38 113 GLU B C 1
ATOM 3244 O O . GLU B 1 113 ? 4.898 24.406 13.211 1 58.38 113 GLU B O 1
ATOM 3249 N N . GLY B 1 114 ? 5 22.141 13.32 1 59.16 114 GLY B N 1
ATOM 3250 C CA . GLY B 1 114 ? 6.453 22.203 13.234 1 59.16 114 GLY B CA 1
ATOM 3251 C C . GLY B 1 114 ? 7.117 22.5 14.57 1 59.16 114 GLY B C 1
ATOM 3252 O O . GLY B 1 114 ? 8.305 22.812 14.617 1 59.16 114 GLY B O 1
ATOM 3253 N N . LYS B 1 115 ? 6.242 22.547 15.523 1 62.75 115 LYS B N 1
ATOM 3254 C CA . LYS B 1 115 ? 6.824 22.859 16.828 1 62.75 115 LYS B CA 1
ATOM 3255 C C . LYS B 1 115 ? 7.41 21.625 17.484 1 62.75 115 LYS B C 1
ATOM 3257 O O . LYS B 1 115 ? 6.801 20.547 17.453 1 62.75 115 LYS B O 1
ATOM 3262 N N . GLU B 1 116 ? 8.625 21.609 17.75 1 66.88 116 GLU B N 1
ATOM 3263 C CA . GLU B 1 116 ? 9.398 20.516 18.328 1 66.88 116 GLU B CA 1
ATOM 3264 C C . GLU B 1 116 ? 8.883 20.172 19.734 1 66.88 116 GLU B C 1
ATOM 3266 O O . GLU B 1 116 ? 8.562 21.047 20.516 1 66.88 116 GLU B O 1
ATOM 3271 N N . SER B 1 117 ? 8.5 18.797 19.734 1 63.16 117 SER B N 1
ATOM 3272 C CA . SER B 1 117 ? 8.258 18.328 21.094 1 63.16 117 SER B CA 1
ATOM 3273 C C . SER B 1 117 ? 9.539 17.781 21.719 1 63.16 117 SER B C 1
ATOM 3275 O O . SER B 1 117 ? 10.203 16.922 21.156 1 63.16 117 SER B O 1
ATOM 3277 N N . GLY B 1 118 ? 10.203 18.484 22.609 1 58.5 118 GLY B N 1
ATOM 3278 C CA . GLY B 1 118 ? 11.398 18.297 23.406 1 58.5 118 GLY B CA 1
ATOM 3279 C C . GLY B 1 118 ? 12.312 17.219 22.859 1 58.5 118 GLY B C 1
ATOM 3280 O O . GLY B 1 118 ? 11.898 16.391 22.047 1 58.5 118 GLY B O 1
ATOM 3281 N N . ARG B 1 119 ? 13.703 17.406 22.734 1 60.34 119 ARG B N 1
ATOM 3282 C CA . ARG B 1 119 ? 14.812 16.5 22.453 1 60.34 119 ARG B CA 1
ATOM 3283 C C . ARG B 1 119 ? 14.797 15.305 23.391 1 60.34 119 ARG B C 1
ATOM 3285 O O . ARG B 1 119 ? 14.938 15.469 24.609 1 60.34 119 ARG B O 1
ATOM 3292 N N . GLY B 1 120 ? 13.93 14.211 23.078 1 63.31 120 GLY B N 1
ATOM 3293 C CA . GLY B 1 120 ? 13.883 13.141 24.047 1 63.31 120 GLY B CA 1
ATOM 3294 C C . GLY B 1 120 ? 14.844 12.008 23.75 1 63.31 120 GLY B C 1
ATOM 3295 O O . GLY B 1 120 ? 15.406 11.945 22.656 1 63.31 120 GLY B O 1
ATOM 3296 N N . ARG B 1 121 ? 15.383 11.289 24.719 1 71 121 ARG B N 1
ATOM 3297 C CA . ARG B 1 121 ? 16.203 10.086 24.719 1 71 121 ARG B CA 1
ATOM 3298 C C . ARG B 1 121 ? 15.445 8.906 24.141 1 71 121 ARG B C 1
ATOM 3300 O O . ARG B 1 121 ? 16.047 7.926 23.688 1 71 121 ARG B O 1
ATOM 3307 N N . ARG B 1 122 ? 14.141 9.117 23.953 1 79 122 ARG B N 1
ATOM 3308 C CA . ARG B 1 122 ? 13.297 8.016 23.484 1 79 122 ARG B CA 1
ATOM 3309 C C . ARG B 1 122 ? 12.914 8.211 22.016 1 79 122 ARG B C 1
ATOM 3311 O O . ARG B 1 122 ? 12.898 9.336 21.516 1 79 122 ARG B O 1
ATOM 3318 N N . PRO B 1 123 ? 12.719 7.094 21.359 1 79.88 123 PRO B N 1
ATOM 3319 C CA . PRO B 1 123 ? 12.242 7.211 19.984 1 79.88 123 PRO B CA 1
ATOM 3320 C C . PRO B 1 123 ? 10.977 8.07 19.875 1 79.88 123 PRO B C 1
ATOM 3322 O O . PRO B 1 123 ? 10.109 8.016 20.75 1 79.88 123 PRO B O 1
ATOM 3325 N N . ALA B 1 124 ? 10.914 8.867 18.891 1 77.12 124 ALA B N 1
ATOM 3326 C CA . ALA B 1 124 ? 9.789 9.781 18.688 1 77.12 124 ALA B CA 1
ATOM 3327 C C . ALA B 1 124 ? 9.273 9.703 17.25 1 77.12 124 ALA B C 1
ATOM 3329 O O . ALA B 1 124 ? 10.008 9.32 16.344 1 77.12 124 ALA B O 1
ATOM 3330 N N . TRP B 1 125 ? 8.023 9.914 17.188 1 74.44 125 TRP B N 1
ATOM 3331 C CA . TRP B 1 125 ? 7.43 10.031 15.852 1 74.44 125 TRP B CA 1
ATOM 3332 C C . TRP B 1 125 ? 7.348 11.492 15.422 1 74.44 125 TRP B C 1
ATOM 3334 O O . TRP B 1 125 ? 7.418 12.398 16.25 1 74.44 125 TRP B O 1
ATOM 3344 N N . TYR B 1 126 ? 7.504 11.711 14.148 1 61.38 126 TYR B N 1
ATOM 3345 C CA . TYR B 1 126 ? 7.164 13.062 13.734 1 61.38 126 TYR B CA 1
ATOM 3346 C C . TYR B 1 126 ? 5.707 13.383 14.055 1 61.38 126 TYR B C 1
ATOM 3348 O O . TYR B 1 126 ? 4.922 12.484 14.359 1 61.38 126 TYR B O 1
ATOM 3356 N N . LEU B 1 127 ? 5.113 14.602 13.672 1 55.66 127 LEU B N 1
ATOM 3357 C CA . LEU B 1 127 ? 3.963 15.43 14 1 55.66 127 LEU B CA 1
ATOM 3358 C C . LEU B 1 127 ? 2.701 14.586 14.141 1 55.66 127 LEU B C 1
ATOM 3360 O O . LEU B 1 127 ? 2.604 13.508 13.547 1 55.66 127 LEU B O 1
ATOM 3364 N N . GLU B 1 128 ? 1.736 15.312 14.891 1 55.16 128 GLU B N 1
ATOM 3365 C CA . GLU B 1 128 ? 0.364 14.938 15.219 1 55.16 128 GLU B CA 1
ATOM 3366 C C . GLU B 1 128 ? -0.439 14.641 13.953 1 55.16 128 GLU B C 1
ATOM 3368 O O . GLU B 1 128 ? -0.181 15.219 12.898 1 55.16 128 GLU B O 1
ATOM 3373 N N . ASP B 1 129 ? -1.124 13.633 13.977 1 59.88 129 ASP B N 1
ATOM 3374 C CA . ASP B 1 129 ? -2.17 13.406 12.984 1 59.88 129 ASP B CA 1
ATOM 3375 C C . ASP B 1 129 ? -2.758 14.734 12.5 1 59.88 129 ASP B C 1
ATOM 3377 O O . ASP B 1 129 ? -2.797 15.711 13.25 1 59.88 129 ASP B O 1
ATOM 3381 N N . PRO B 1 130 ? -2.879 14.906 11.195 1 57.28 130 PRO B N 1
ATOM 3382 C CA . PRO B 1 130 ? -3.588 16.109 10.758 1 57.28 130 PRO B CA 1
ATOM 3383 C C . PRO B 1 130 ? -4.863 16.375 11.562 1 57.28 130 PRO B C 1
ATOM 3385 O O . PRO B 1 130 ? -5.965 16.297 11.016 1 57.28 130 PRO B O 1
ATOM 3388 N N . THR B 1 131 ? -4.664 16.562 12.805 1 59.09 131 THR B N 1
ATOM 3389 C CA . THR B 1 131 ? -5.75 16.641 13.773 1 59.09 131 THR B CA 1
ATOM 3390 C C . THR B 1 131 ? -6.836 17.594 13.305 1 59.09 131 THR B C 1
ATOM 3392 O O . THR B 1 131 ? -8.031 17.328 13.461 1 59.09 131 THR B O 1
ATOM 3395 N N . ARG B 1 132 ? -6.34 18.703 12.766 1 57.62 132 ARG B N 1
ATOM 3396 C CA . ARG B 1 132 ? -7.34 19.688 12.352 1 57.62 132 ARG B CA 1
ATOM 3397 C C . ARG B 1 132 ? -8.25 19.125 11.273 1 57.62 132 ARG B C 1
ATOM 3399 O O . ARG B 1 132 ? -9.461 19.344 11.289 1 57.62 132 ARG B O 1
ATOM 3406 N N . LEU B 1 133 ? -7.66 18.422 10.422 1 58.78 133 LEU B N 1
ATOM 3407 C CA . LEU B 1 133 ? -8.477 17.828 9.367 1 58.78 133 LEU B CA 1
ATOM 3408 C C . LEU B 1 133 ? -9.375 16.734 9.93 1 58.78 133 LEU B C 1
ATOM 3410 O O . LEU B 1 133 ? -10.555 16.641 9.578 1 58.78 133 LEU B O 1
ATOM 3414 N N . VAL B 1 134 ? -8.805 15.969 10.727 1 61.78 134 VAL B N 1
ATOM 3415 C CA . VAL B 1 134 ? -9.555 14.867 11.328 1 61.78 134 VAL B CA 1
ATOM 3416 C C . VAL B 1 134 ? -10.719 15.43 12.141 1 61.78 134 VAL B C 1
ATOM 3418 O O . VAL B 1 134 ? -11.836 14.906 12.086 1 61.78 134 VAL B O 1
ATOM 3421 N N . GLU B 1 135 ? -10.438 16.484 12.805 1 64.69 135 GLU B N 1
ATOM 3422 C CA . GLU B 1 135 ? -11.484 17.078 13.641 1 64.69 135 GLU B CA 1
ATOM 3423 C C . GLU B 1 135 ? -12.641 17.594 12.789 1 64.69 135 GLU B C 1
ATOM 3425 O O . GLU B 1 135 ? -13.797 17.547 13.219 1 64.69 135 GLU B O 1
ATOM 3430 N N . ARG B 1 136 ? -12.344 17.891 11.609 1 64.19 136 ARG B N 1
ATOM 3431 C CA . ARG B 1 136 ? -13.375 18.5 10.773 1 64.19 136 ARG B CA 1
ATOM 3432 C C . ARG B 1 136 ? -14.078 17.438 9.93 1 64.19 136 ARG B C 1
ATOM 3434 O O . ARG B 1 136 ? -15.242 17.625 9.547 1 64.19 136 ARG B O 1
ATOM 3441 N N . THR B 1 137 ? -13.328 16.375 9.633 1 64.06 137 THR B N 1
ATOM 3442 C CA . THR B 1 137 ? -13.875 15.477 8.617 1 64.06 137 THR B CA 1
ATOM 3443 C C . THR B 1 137 ? -14.234 14.125 9.227 1 64.06 137 THR B C 1
ATOM 3445 O O . THR B 1 137 ? -15.016 13.367 8.648 1 64.06 137 THR B O 1
ATOM 3448 N N . ALA B 1 138 ? -13.562 13.812 10.312 1 63.91 138 ALA B N 1
ATOM 3449 C CA . ALA B 1 138 ? -13.789 12.492 10.906 1 63.91 138 ALA B CA 1
ATOM 3450 C C . ALA B 1 138 ? -15.188 12.406 11.523 1 63.91 138 ALA B C 1
ATOM 3452 O O . ALA B 1 138 ? -15.734 13.406 11.977 1 63.91 138 ALA B O 1
ATOM 3453 N N . ASP B 1 139 ? -15.641 11.227 11.453 1 64.19 139 ASP B N 1
ATOM 3454 C CA . ASP B 1 139 ? -16.875 10.969 12.203 1 64.19 139 ASP B CA 1
ATOM 3455 C C . ASP B 1 139 ? -16.703 11.352 13.672 1 64.19 139 ASP B C 1
ATOM 3457 O O . ASP B 1 139 ? -15.617 11.227 14.234 1 64.19 139 ASP B O 1
ATOM 3461 N N . LYS B 1 140 ? -17.734 11.906 14.203 1 64.06 140 LYS B N 1
ATOM 3462 C CA . LYS B 1 140 ? -17.719 12.445 15.555 1 64.06 140 LYS B CA 1
ATOM 3463 C C . LYS B 1 140 ? -17.078 11.461 16.531 1 64.06 140 LYS B C 1
ATOM 3465 O O . LYS B 1 140 ? -16.312 11.852 17.422 1 64.06 140 LYS B O 1
ATOM 3470 N N . ASP B 1 141 ? -17.328 10.211 16.219 1 63.88 141 ASP B N 1
ATOM 3471 C CA . ASP B 1 141 ? -16.875 9.188 17.156 1 63.88 141 ASP B CA 1
ATOM 3472 C C . ASP B 1 141 ? -15.406 8.836 16.922 1 63.88 141 ASP B C 1
ATOM 3474 O O . ASP B 1 141 ? -14.812 8.086 17.703 1 63.88 141 ASP B O 1
ATOM 3478 N N . LEU B 1 142 ? -14.852 9.508 15.922 1 65.5 142 LEU B N 1
ATOM 3479 C CA . LEU B 1 142 ? -13.469 9.188 15.586 1 65.5 142 LEU B CA 1
ATOM 3480 C C . LEU B 1 142 ? -12.57 10.414 15.742 1 65.5 142 LEU B C 1
ATOM 3482 O O . LEU B 1 142 ? -11.383 10.367 15.43 1 65.5 142 LEU B O 1
ATOM 3486 N N . ARG B 1 143 ? -13.234 11.453 16.188 1 64.62 143 ARG B N 1
ATOM 3487 C CA . ARG B 1 143 ? -12.461 12.68 16.375 1 64.62 143 ARG B CA 1
ATOM 3488 C C . ARG B 1 143 ? -11.5 12.539 17.547 1 64.62 143 ARG B C 1
ATOM 3490 O O . ARG B 1 143 ? -11.82 11.898 18.547 1 64.62 143 ARG B O 1
ATOM 3497 N N . GLU B 1 144 ? -10.203 13.031 17.312 1 63.09 144 GLU B N 1
ATOM 3498 C CA . GLU B 1 144 ? -9.133 12.867 18.281 1 63.09 144 GLU B CA 1
ATOM 3499 C C . GLU B 1 144 ? -9.273 13.844 19.453 1 63.09 144 GLU B C 1
ATOM 3501 O O . GLU B 1 144 ? -9.344 15.055 19.234 1 63.09 144 GLU B O 1
ATOM 3506 N N . PRO B 1 145 ? -9.453 13.234 20.656 1 59.59 145 PRO B N 1
ATOM 3507 C CA . PRO B 1 145 ? -9.531 14.18 21.781 1 59.59 145 PRO B CA 1
ATOM 3508 C C . PRO B 1 145 ? -8.195 14.852 22.078 1 59.59 145 PRO B C 1
ATOM 3510 O O . PRO B 1 145 ? -8.164 15.938 22.656 1 59.59 145 PRO B O 1
ATOM 3513 N N . LYS B 1 146 ? -7.031 14.055 21.766 1 62.75 146 LYS B N 1
ATOM 3514 C CA . LYS B 1 146 ? -5.707 14.555 22.109 1 62.75 146 LYS B CA 1
ATOM 3515 C C . LYS B 1 146 ? -4.758 14.484 20.922 1 62.75 146 LYS B C 1
ATOM 3517 O O . LYS B 1 146 ? -5.027 13.773 19.953 1 62.75 146 LYS B O 1
ATOM 3522 N N . LYS B 1 147 ? -3.824 15.32 21.016 1 63.78 147 LYS B N 1
ATOM 3523 C CA . LYS B 1 147 ? -2.734 15.297 20.047 1 63.78 147 LYS B CA 1
ATOM 3524 C C . LYS B 1 147 ? -1.999 13.961 20.078 1 63.78 147 LYS B C 1
ATOM 3526 O O . LYS B 1 147 ? -1.585 13.492 21.141 1 63.78 147 LYS B O 1
ATOM 3531 N N . GLU B 1 148 ? -2.062 13.172 19.016 1 67.25 148 GLU B N 1
ATOM 3532 C CA . GLU B 1 148 ? -1.388 11.875 18.906 1 67.25 148 GLU B CA 1
ATOM 3533 C C . GLU B 1 148 ? -0.328 11.891 17.812 1 67.25 148 GLU B C 1
ATOM 3535 O O . GLU B 1 148 ? -0.44 12.648 16.844 1 67.25 148 GLU B O 1
ATOM 3540 N N . PRO B 1 149 ? 0.714 11.078 18.125 1 69.31 149 PRO B N 1
ATOM 3541 C CA . PRO B 1 149 ? 1.709 10.953 17.062 1 69.31 149 PRO B CA 1
ATOM 3542 C C . PRO B 1 149 ? 1.124 10.367 15.781 1 69.31 149 PRO B C 1
ATOM 3544 O O . PRO B 1 149 ? 0.119 9.656 15.82 1 69.31 149 PRO B O 1
ATOM 3547 N N . TRP B 1 150 ? 1.776 10.695 14.672 1 70.81 150 TRP B N 1
ATOM 3548 C CA . TRP B 1 150 ? 1.338 10.195 13.375 1 70.81 150 TRP B CA 1
ATOM 3549 C C . TRP B 1 150 ? 1.654 8.711 13.219 1 70.81 150 TRP B C 1
ATOM 3551 O O . TRP B 1 150 ? 2.805 8.336 12.984 1 70.81 150 TRP B O 1
ATOM 3561 N N . ARG B 1 151 ? 0.677 7.918 13.328 1 78.44 151 ARG B N 1
ATOM 3562 C CA . ARG B 1 151 ? 0.882 6.477 13.32 1 78.44 151 ARG B CA 1
ATOM 3563 C C . ARG B 1 151 ? 0.174 5.824 12.141 1 78.44 151 ARG B C 1
ATOM 3565 O O . ARG B 1 151 ? 0.343 4.629 11.891 1 78.44 151 ARG B O 1
ATOM 3572 N N . ARG B 1 152 ? -0.5 6.602 11.352 1 80.25 152 ARG B N 1
ATOM 3573 C CA . ARG B 1 152 ? -1.395 6.02 10.359 1 80.25 152 ARG B CA 1
ATOM 3574 C C . ARG B 1 152 ? -0.959 6.395 8.945 1 80.25 152 ARG B C 1
ATOM 3576 O O . ARG B 1 152 ? -0.22 7.363 8.758 1 80.25 152 ARG B O 1
ATOM 3583 N N . ILE B 1 153 ? -1.331 5.539 8.062 1 78.75 153 ILE B N 1
ATOM 3584 C CA . ILE B 1 153 ? -1.159 5.812 6.641 1 78.75 153 ILE B CA 1
ATOM 3585 C C . ILE B 1 153 ? -2.375 6.566 6.109 1 78.75 153 ILE B C 1
ATOM 3587 O O . ILE B 1 153 ? -3.514 6.125 6.289 1 78.75 153 ILE B O 1
ATOM 3591 N N . TYR B 1 154 ? -2.02 7.711 5.504 1 77.12 154 TYR B N 1
ATOM 3592 C CA . TYR B 1 154 ? -3.08 8.523 4.922 1 77.12 154 TYR B CA 1
ATOM 3593 C C . TYR B 1 154 ? -2.982 8.539 3.398 1 77.12 154 TYR B C 1
ATOM 3595 O O . TYR B 1 154 ? -1.941 8.898 2.842 1 77.12 154 TYR B O 1
ATOM 3603 N N . GLY B 1 155 ? -4.004 8.094 2.787 1 76.56 155 GLY B N 1
ATOM 3604 C CA . GLY B 1 155 ? -4.051 8.078 1.333 1 76.56 155 GLY B CA 1
ATOM 3605 C C . GLY B 1 155 ? -4.531 9.383 0.736 1 76.56 155 GLY B C 1
ATOM 3606 O O . GLY B 1 155 ? -4.91 10.305 1.466 1 76.56 155 GLY B O 1
ATOM 3607 N N . PRO B 1 156 ? -4.469 9.516 -0.517 1 73.44 156 PRO B N 1
ATOM 3608 C CA . PRO B 1 156 ? -4.812 10.781 -1.17 1 73.44 156 PRO B CA 1
ATOM 3609 C C . PRO B 1 156 ? -6.32 11.016 -1.247 1 73.44 156 PRO B C 1
ATOM 3611 O O . PRO B 1 156 ? -6.762 12.141 -1.479 1 73.44 156 PRO B O 1
ATOM 3614 N N . PHE B 1 157 ? -7.062 9.961 -1.096 1 76.69 157 PHE B N 1
ATOM 3615 C CA . PHE B 1 157 ? -8.5 10.102 -1.278 1 76.69 157 PHE B CA 1
ATOM 3616 C C . PHE B 1 157 ? -9.211 10.211 0.066 1 76.69 157 PHE B C 1
ATOM 3618 O O . PHE B 1 157 ? -9.539 9.195 0.685 1 76.69 157 PHE B O 1
ATOM 3625 N N . LYS B 1 158 ? -9.312 11.391 0.467 1 63.16 158 LYS B N 1
ATOM 3626 C CA . LYS B 1 158 ? -9.914 11.648 1.773 1 63.16 158 LYS B CA 1
ATOM 3627 C C . LYS B 1 158 ? -11.438 11.648 1.686 1 63.16 158 LYS B C 1
ATOM 3629 O O . LYS B 1 158 ? -12.031 12.586 1.159 1 63.16 158 LYS B O 1
ATOM 3634 N N . ASN B 1 159 ? -12.008 10.648 2.285 1 57.75 159 ASN B N 1
ATOM 3635 C CA . ASN B 1 159 ? -13.445 10.422 2.33 1 57.75 159 ASN B CA 1
ATOM 3636 C C . ASN B 1 159 ? -14.078 10.531 0.944 1 57.75 159 ASN B C 1
ATOM 3638 O O . ASN B 1 159 ? -15.102 11.188 0.773 1 57.75 159 ASN B O 1
ATOM 3642 N N . SER B 1 160 ? -13.445 10.078 0.099 1 68 160 SER B N 1
ATOM 3643 C CA . SER B 1 160 ? -13.93 10.297 -1.262 1 68 160 SER B CA 1
ATOM 3644 C C . SER B 1 160 ? -15.023 9.305 -1.631 1 68 160 SER B C 1
ATOM 3646 O O . SER B 1 160 ? -14.75 8.117 -1.823 1 68 160 SER B O 1
ATOM 3648 N N . MET B 1 161 ? -16.203 9.812 -1.579 1 79.25 161 MET B N 1
ATOM 3649 C CA . MET B 1 161 ? -17.344 9.055 -2.055 1 79.25 161 MET B CA 1
ATOM 3650 C C . MET B 1 161 ? -17.156 8.633 -3.508 1 79.25 161 MET B C 1
ATOM 3652 O O . MET B 1 161 ? -17.594 7.555 -3.908 1 79.25 161 MET B O 1
ATOM 3656 N N . LEU B 1 162 ? -16.484 9.461 -4.121 1 83.88 162 LEU B N 1
ATOM 3657 C CA . LEU B 1 162 ? -16.266 9.148 -5.531 1 83.88 162 LEU B CA 1
ATOM 3658 C C . LEU B 1 162 ? -15.438 7.875 -5.684 1 83.88 162 LEU B C 1
ATOM 3660 O O . LEU B 1 162 ? -15.789 6.996 -6.469 1 83.88 162 LEU B O 1
ATOM 3664 N N . VAL B 1 163 ? -14.336 7.828 -4.953 1 85.62 163 VAL B N 1
ATOM 3665 C CA . VAL B 1 163 ? -13.461 6.668 -5.066 1 85.62 163 VAL B CA 1
ATOM 3666 C C . VAL B 1 163 ? -14.195 5.418 -4.578 1 85.62 163 VAL B C 1
ATOM 3668 O O . VAL B 1 163 ? -14.086 4.352 -5.188 1 85.62 163 VAL B O 1
ATOM 3671 N N . ASP B 1 164 ? -14.867 5.531 -3.564 1 88.44 164 ASP B N 1
ATOM 3672 C CA . ASP B 1 164 ? -15.641 4.418 -3.021 1 88.44 164 ASP B CA 1
ATOM 3673 C C . ASP B 1 164 ? -16.625 3.875 -4.059 1 88.44 164 ASP B C 1
ATOM 3675 O O . ASP B 1 164 ? -16.594 2.686 -4.379 1 88.44 164 ASP B O 1
ATOM 3679 N N . TRP B 1 165 ? -17.375 4.746 -4.613 1 91.44 165 TRP B N 1
ATOM 3680 C CA . TRP B 1 165 ? -18.391 4.34 -5.59 1 91.44 165 TRP B CA 1
ATOM 3681 C C . TRP B 1 165 ? -17.734 3.912 -6.898 1 91.44 165 TRP B C 1
ATOM 3683 O O . TRP B 1 165 ? -18.234 3.021 -7.59 1 91.44 165 TRP B O 1
ATOM 3693 N N . ALA B 1 166 ? -16.672 4.551 -7.25 1 91.75 166 ALA B N 1
ATOM 3694 C CA . ALA B 1 166 ? -15.953 4.129 -8.445 1 91.75 166 ALA B CA 1
ATOM 3695 C C . ALA B 1 166 ? -15.484 2.684 -8.32 1 91.75 166 ALA B C 1
ATOM 3697 O O . ALA B 1 166 ? -15.617 1.896 -9.258 1 91.75 166 ALA B O 1
ATOM 3698 N N . VAL B 1 167 ? -14.93 2.369 -7.16 1 92.5 167 VAL B N 1
ATOM 3699 C CA . VAL B 1 167 ? -14.469 1.006 -6.918 1 92.5 167 VAL B CA 1
ATOM 3700 C C . VAL B 1 167 ? -15.656 0.047 -6.938 1 92.5 167 VAL B C 1
ATOM 3702 O O . VAL B 1 167 ? -15.578 -1.037 -7.523 1 92.5 167 VAL B O 1
ATOM 3705 N N . PHE B 1 168 ? -16.734 0.424 -6.363 1 95.56 168 PHE B N 1
ATOM 3706 C CA . PHE B 1 168 ? -17.938 -0.396 -6.332 1 95.56 168 PHE B CA 1
ATOM 3707 C C . PHE B 1 168 ? -18.422 -0.704 -7.742 1 95.56 168 PHE B C 1
ATOM 3709 O O . PHE B 1 168 ? -18.547 -1.87 -8.117 1 95.56 168 PHE B O 1
ATOM 3716 N N . TYR B 1 169 ? -18.578 0.312 -8.508 1 96.81 169 TYR B N 1
ATOM 3717 C CA . TYR B 1 169 ? -19.125 0.143 -9.852 1 96.81 169 TYR B CA 1
ATOM 3718 C C . TYR B 1 169 ? -18.125 -0.557 -10.758 1 96.81 169 TYR B C 1
ATOM 3720 O O . TYR B 1 169 ? -18.484 -1.447 -11.531 1 96.81 169 TYR B O 1
ATOM 3728 N N . ALA B 1 170 ? -16.906 -0.158 -10.703 1 95.62 170 ALA B N 1
ATOM 3729 C CA . ALA B 1 170 ? -15.891 -0.778 -11.547 1 95.62 170 ALA B CA 1
ATOM 3730 C C . ALA B 1 170 ? -15.781 -2.273 -11.266 1 95.62 170 ALA B C 1
ATOM 3732 O O . ALA B 1 170 ? -15.672 -3.078 -12.195 1 95.62 170 ALA B O 1
ATOM 3733 N N . SER B 1 171 ? -15.781 -2.615 -10.016 1 96.5 171 SER B N 1
ATOM 3734 C CA . SER B 1 171 ? -15.703 -4.023 -9.648 1 96.5 171 SER B CA 1
ATOM 3735 C C . SER B 1 171 ? -16.906 -4.801 -10.172 1 96.5 171 SER B C 1
ATOM 3737 O O . SER B 1 171 ? -16.766 -5.906 -10.695 1 96.5 171 SER B O 1
ATOM 3739 N N . GLY B 1 172 ? -18.094 -4.188 -9.984 1 97.25 172 GLY B N 1
ATOM 3740 C CA . GLY B 1 172 ? -19.297 -4.828 -10.508 1 97.25 172 GLY B CA 1
ATOM 3741 C C . GLY B 1 172 ? -19.25 -5.035 -12.008 1 97.25 172 GLY B C 1
ATOM 3742 O O . GLY B 1 172 ? -19.562 -6.121 -12.5 1 97.25 172 GLY B O 1
ATOM 3743 N N . ILE B 1 173 ? -18.828 -4.066 -12.703 1 96.5 173 ILE B N 1
ATOM 3744 C CA . ILE B 1 173 ? -18.75 -4.129 -14.156 1 96.5 173 ILE B CA 1
ATOM 3745 C C . ILE B 1 173 ? -17.703 -5.164 -14.57 1 96.5 173 ILE B C 1
ATOM 3747 O O . ILE B 1 173 ? -17.922 -5.938 -15.508 1 96.5 173 ILE B O 1
ATOM 3751 N N . TYR B 1 174 ? -16.578 -5.145 -13.914 1 95.31 174 TYR B N 1
ATOM 3752 C CA . TYR B 1 174 ? -15.547 -6.133 -14.219 1 95.31 174 TYR B CA 1
ATOM 3753 C C . TYR B 1 174 ? -16.094 -7.551 -14.078 1 95.31 174 TYR B C 1
ATOM 3755 O O . TYR B 1 174 ? -15.852 -8.398 -14.938 1 95.31 174 TYR B O 1
ATOM 3763 N N . ILE B 1 175 ? -16.75 -7.797 -12.992 1 96.06 175 ILE B N 1
ATOM 3764 C CA . ILE B 1 175 ? -17.297 -9.125 -12.742 1 96.06 175 ILE B CA 1
ATOM 3765 C C . ILE B 1 175 ? -18.266 -9.5 -13.859 1 96.06 175 ILE B C 1
ATOM 3767 O O . ILE B 1 175 ? -18.172 -10.602 -14.414 1 96.06 175 ILE B O 1
ATOM 3771 N N . ILE B 1 176 ? -19.109 -8.617 -14.219 1 96.38 176 ILE B N 1
ATOM 3772 C CA . ILE B 1 176 ? -20.094 -8.875 -15.266 1 96.38 176 ILE B CA 1
ATOM 3773 C C . ILE B 1 176 ? -19.391 -9.188 -16.578 1 96.38 176 ILE B C 1
ATOM 3775 O O . ILE B 1 176 ? -19.672 -10.203 -17.219 1 96.38 176 ILE B O 1
ATOM 3779 N N . LEU B 1 177 ? -18.438 -8.422 -16.984 1 94.06 177 LEU B N 1
ATOM 3780 C CA . LEU B 1 177 ? -17.75 -8.57 -18.266 1 94.06 177 LEU B CA 1
ATOM 3781 C C . LEU B 1 177 ? -16.891 -9.828 -18.266 1 94.06 177 LEU B C 1
ATOM 3783 O O . LEU B 1 177 ? -16.922 -10.609 -19.219 1 94.06 177 LEU B O 1
ATOM 3787 N N . ASN B 1 178 ? -16.125 -9.961 -17.172 1 91.75 178 ASN B N 1
ATOM 3788 C CA . ASN B 1 178 ? -15.227 -11.109 -17.078 1 91.75 178 ASN B CA 1
ATOM 3789 C C . ASN B 1 178 ? -16 -12.422 -17.109 1 91.75 178 ASN B C 1
ATOM 3791 O O . ASN B 1 178 ? -15.617 -13.352 -17.828 1 91.75 178 ASN B O 1
ATOM 3795 N N . GLU B 1 179 ? -17.016 -12.477 -16.391 1 93.69 179 GLU B N 1
ATOM 3796 C CA . GLU B 1 179 ? -17.734 -13.734 -16.266 1 93.69 179 GLU B CA 1
ATOM 3797 C C . GLU B 1 179 ? -18.625 -13.977 -17.484 1 93.69 179 GLU B C 1
ATOM 3799 O O . GLU B 1 179 ? -18.859 -15.125 -17.875 1 93.69 179 GLU B O 1
ATOM 3804 N N . GLN B 1 180 ? -19.062 -12.938 -18.109 1 93.38 180 GLN B N 1
ATOM 3805 C CA . GLN B 1 180 ? -19.781 -13.102 -19.375 1 93.38 180 GLN B CA 1
ATOM 3806 C C . GLN B 1 180 ? -18.891 -13.758 -20.422 1 93.38 180 GLN B C 1
ATOM 3808 O O . GLN B 1 180 ? -19.359 -14.57 -21.219 1 93.38 180 GLN B O 1
ATOM 3813 N N . LEU B 1 181 ? -17.641 -13.492 -20.391 1 89.56 181 LEU B N 1
ATOM 3814 C CA . LEU B 1 181 ? -16.688 -14.008 -21.375 1 89.56 181 LEU B CA 1
ATOM 3815 C C . LEU B 1 181 ? -16.219 -15.406 -20.984 1 89.56 181 LEU B C 1
ATOM 3817 O O . LEU B 1 181 ? -15.703 -16.156 -21.828 1 89.56 181 LEU B O 1
ATOM 3821 N N . THR B 1 182 ? -16.406 -15.727 -19.75 1 88.94 182 THR B N 1
ATOM 3822 C CA . THR B 1 182 ? -15.875 -17 -19.297 1 88.94 182 THR B CA 1
ATOM 3823 C C . THR B 1 182 ? -16.984 -18.047 -19.203 1 88.94 182 THR B C 1
ATOM 3825 O O . THR B 1 182 ? -17.125 -18.891 -20.094 1 88.94 182 THR B O 1
ATOM 3828 N N . ILE B 1 183 ? -17.953 -17.984 -18.328 1 93.25 183 ILE B N 1
ATOM 3829 C CA . ILE B 1 183 ? -18.953 -19.031 -18.094 1 93.25 183 ILE B CA 1
ATOM 3830 C C . ILE B 1 183 ? -20.359 -18.469 -18.312 1 93.25 183 ILE B C 1
ATOM 3832 O O . ILE B 1 183 ? -21.344 -19.203 -18.234 1 93.25 183 ILE B O 1
ATOM 3836 N N . GLY B 1 184 ? -20.438 -17.219 -18.734 1 95.38 184 GLY B N 1
ATOM 3837 C CA . GLY B 1 184 ? -21.734 -16.562 -18.766 1 95.38 184 GLY B CA 1
ATOM 3838 C C . GLY B 1 184 ? -22.125 -15.969 -17.422 1 95.38 184 GLY B C 1
ATOM 3839 O O . GLY B 1 184 ? -22.047 -16.641 -16.391 1 95.38 184 GLY B O 1
ATOM 3840 N N . PHE B 1 185 ? -22.578 -14.789 -17.406 1 95.88 185 PHE B N 1
ATOM 3841 C CA . PHE B 1 185 ? -22.828 -14.055 -16.172 1 95.88 185 PHE B CA 1
ATOM 3842 C C . PHE B 1 185 ? -23.938 -14.742 -15.352 1 95.88 185 PHE B C 1
ATOM 3844 O O . PHE B 1 185 ? -23.844 -14.82 -14.125 1 95.88 185 PHE B O 1
ATOM 3851 N N . LEU B 1 186 ? -24.984 -15.219 -16.016 1 96.75 186 LEU B N 1
ATOM 3852 C CA . LEU B 1 186 ? -26.062 -15.867 -15.305 1 96.75 186 LEU B CA 1
ATOM 3853 C C . LEU B 1 186 ? -25.578 -17.141 -14.609 1 96.75 186 LEU B C 1
ATOM 3855 O O . LEU B 1 186 ? -25.969 -17.422 -13.477 1 96.75 186 LEU B O 1
ATOM 3859 N N . ASN B 1 187 ? -24.781 -17.875 -15.273 1 96.94 187 ASN B N 1
ATOM 3860 C CA . ASN B 1 187 ? -24.203 -19.078 -14.672 1 96.94 187 ASN B CA 1
ATOM 3861 C C . ASN B 1 187 ? -23.312 -18.734 -13.484 1 96.94 187 ASN B C 1
ATOM 3863 O O . ASN B 1 187 ? -23.328 -19.406 -12.461 1 96.94 187 ASN B O 1
ATOM 3867 N N . TRP B 1 188 ? -22.547 -17.688 -13.617 1 96.31 188 TRP B N 1
ATOM 3868 C CA . TRP B 1 188 ? -21.719 -17.219 -12.516 1 96.31 188 TRP B CA 1
ATOM 3869 C C . TRP B 1 188 ? -22.578 -16.828 -11.312 1 96.31 188 TRP B C 1
ATOM 3871 O O . TRP B 1 188 ? -22.25 -17.172 -10.172 1 96.31 188 TRP B O 1
ATOM 3881 N N . LEU B 1 189 ? -23.672 -16.109 -11.648 1 97.19 189 LEU B N 1
ATOM 3882 C CA . LEU B 1 189 ? -24.562 -15.648 -10.578 1 97.19 189 LEU B CA 1
ATOM 3883 C C . LEU B 1 189 ? -25.141 -16.828 -9.812 1 97.19 189 LEU B C 1
ATOM 3885 O O . LEU B 1 189 ? -25.234 -16.781 -8.578 1 97.19 189 LEU B O 1
ATOM 3889 N N . ILE B 1 190 ? -25.531 -17.859 -10.492 1 97.38 190 ILE B N 1
ATOM 3890 C CA . ILE B 1 190 ? -26.094 -19.047 -9.875 1 97.38 190 ILE B CA 1
ATOM 3891 C C . ILE B 1 190 ? -25.031 -19.703 -8.992 1 97.38 190 ILE B C 1
ATOM 3893 O O . ILE B 1 190 ? -25.312 -20.062 -7.84 1 97.38 190 ILE B O 1
ATOM 3897 N N . GLN B 1 191 ? -23.859 -19.828 -9.492 1 97.69 191 GLN B N 1
ATOM 3898 C CA . GLN B 1 191 ? -22.766 -20.422 -8.727 1 97.69 191 GLN B CA 1
ATOM 3899 C C . GLN B 1 191 ? -22.422 -19.562 -7.512 1 97.69 191 GLN B C 1
ATOM 3901 O O . GLN B 1 191 ? -22.188 -20.094 -6.422 1 97.69 191 GLN B O 1
ATOM 3906 N N . PHE B 1 192 ? -22.359 -18.344 -7.793 1 97.44 192 PHE B N 1
ATOM 3907 C CA . PHE B 1 192 ? -22.062 -17.406 -6.719 1 97.44 192 PHE B CA 1
ATOM 3908 C C . PHE B 1 192 ? -23.062 -17.531 -5.582 1 97.44 192 PHE B C 1
ATOM 3910 O O . PHE B 1 192 ? -22.688 -17.641 -4.414 1 97.44 192 PHE B O 1
ATOM 3917 N N . LEU B 1 193 ? -24.328 -17.516 -5.914 1 97.5 193 LEU B N 1
ATOM 3918 C CA . LEU B 1 193 ? -25.391 -17.641 -4.918 1 97.5 193 LEU B CA 1
ATOM 3919 C C . LEU B 1 193 ? -25.328 -18.984 -4.203 1 97.5 193 LEU B C 1
ATOM 3921 O O . LEU B 1 193 ? -25.531 -19.062 -2.99 1 97.5 193 LEU B O 1
ATOM 3925 N N . TYR B 1 194 ? -25 -20.016 -4.891 1 97.81 194 TYR B N 1
ATOM 3926 C CA . TYR B 1 194 ? -24.844 -21.328 -4.289 1 97.81 194 TYR B CA 1
ATOM 3927 C C . TYR B 1 194 ? -23.719 -21.344 -3.273 1 97.81 194 TYR B C 1
ATOM 3929 O O . TYR B 1 194 ? -23.875 -21.844 -2.162 1 97.81 194 TYR B O 1
ATOM 3937 N N . VAL B 1 195 ? -22.625 -20.75 -3.643 1 97.62 195 VAL B N 1
ATOM 3938 C CA . VAL B 1 195 ? -21.453 -20.766 -2.775 1 97.62 195 VAL B CA 1
ATOM 3939 C C . VAL B 1 195 ? -21.719 -19.938 -1.521 1 97.62 195 VAL B C 1
ATOM 3941 O O . VAL B 1 195 ? -21.438 -20.375 -0.405 1 97.62 195 VAL B O 1
ATOM 3944 N N . VAL B 1 196 ? -22.344 -18.812 -1.679 1 96.81 196 VAL B N 1
ATOM 3945 C CA . VAL B 1 196 ? -22.578 -17.891 -0.565 1 96.81 196 VAL B CA 1
ATOM 3946 C C . VAL B 1 196 ? -23.672 -18.438 0.335 1 96.81 196 VAL B C 1
ATOM 3948 O O . VAL B 1 196 ? -23.562 -18.406 1.562 1 96.81 196 VAL B O 1
ATOM 3951 N N . PHE B 1 197 ? -24.75 -19.047 -0.285 1 96.19 197 PHE B N 1
ATOM 3952 C CA . PHE B 1 197 ? -25.953 -19.312 0.492 1 96.19 197 PHE B CA 1
ATOM 3953 C C . PHE B 1 197 ? -26.094 -20.797 0.77 1 96.19 197 PHE B C 1
ATOM 3955 O O . PHE B 1 197 ? -27.016 -21.219 1.486 1 96.19 197 PHE B O 1
ATOM 3962 N N . VAL B 1 198 ? -25.234 -21.609 0.268 1 96.5 198 VAL B N 1
ATOM 3963 C CA . VAL B 1 198 ? -25.281 -23.047 0.557 1 96.5 198 VAL B CA 1
ATOM 3964 C C . VAL B 1 198 ? -23.938 -23.516 1.104 1 96.5 198 VAL B C 1
ATOM 3966 O O . VAL B 1 198 ? -23.844 -23.969 2.246 1 96.5 198 VAL B O 1
ATOM 3969 N N . LYS B 1 199 ? -22.922 -23.312 0.384 1 96.56 199 LYS B N 1
ATOM 3970 C CA . LYS B 1 199 ? -21.609 -23.812 0.783 1 96.56 199 LYS B CA 1
ATOM 3971 C C . LYS B 1 199 ? -21.078 -23.062 2.008 1 96.56 199 LYS B C 1
ATOM 3973 O O . LYS B 1 199 ? -20.547 -23.688 2.934 1 96.56 199 LYS B O 1
ATOM 3978 N N . TYR B 1 200 ? -21.25 -21.719 1.986 1 96.88 200 TYR B N 1
ATOM 3979 C CA . TYR B 1 200 ? -20.703 -20.891 3.064 1 96.88 200 TYR B CA 1
ATOM 3980 C C . TYR B 1 200 ? -21.812 -20.156 3.799 1 96.88 200 TYR B C 1
ATOM 3982 O O . TYR B 1 200 ? -21.625 -19 4.223 1 96.88 200 TYR B O 1
ATOM 3990 N N . ILE B 1 201 ? -22.953 -20.75 3.943 1 96.44 201 ILE B N 1
ATOM 3991 C CA . ILE B 1 201 ? -24.141 -20.109 4.465 1 96.44 201 ILE B CA 1
ATOM 3992 C C . ILE B 1 201 ? -23.922 -19.703 5.922 1 96.44 201 ILE B C 1
ATOM 3994 O O . ILE B 1 201 ? -24.359 -18.625 6.352 1 96.44 201 ILE B O 1
ATOM 3998 N N . ILE B 1 202 ? -23.297 -20.469 6.699 1 97.31 202 ILE B N 1
ATOM 3999 C CA . ILE B 1 202 ? -23.156 -20.234 8.133 1 97.31 202 ILE B CA 1
ATOM 4000 C C . ILE B 1 202 ? -22.297 -19 8.375 1 97.31 202 ILE B C 1
ATOM 4002 O O . ILE B 1 202 ? -22.688 -18.094 9.117 1 97.31 202 ILE B O 1
ATOM 4006 N N . ILE B 1 203 ? -21.203 -18.922 7.723 1 96.56 203 ILE B N 1
ATOM 4007 C CA . ILE B 1 203 ? -20.328 -17.766 7.902 1 96.56 203 ILE B CA 1
ATOM 4008 C C . ILE B 1 203 ? -20.969 -16.516 7.293 1 96.56 203 ILE B C 1
ATOM 4010 O O . ILE B 1 203 ? -20.828 -15.422 7.82 1 96.56 203 ILE B O 1
ATOM 4014 N N . SER B 1 204 ? -21.703 -16.688 6.18 1 96.38 204 SER B N 1
ATOM 4015 C CA . SER B 1 204 ? -22.391 -15.555 5.551 1 96.38 204 SER B CA 1
ATOM 4016 C C . SER B 1 204 ? -23.453 -14.969 6.473 1 96.38 204 SER B C 1
ATOM 4018 O O . SER B 1 204 ? -23.531 -13.75 6.645 1 96.38 204 SER B O 1
ATOM 4020 N N . ILE B 1 205 ? -24.203 -15.797 7.078 1 96.62 205 ILE B N 1
ATOM 4021 C CA . ILE B 1 205 ? -25.203 -15.344 8.031 1 96.62 205 ILE B CA 1
ATOM 4022 C C . ILE B 1 205 ? -24.516 -14.648 9.211 1 96.62 205 ILE B C 1
ATOM 4024 O O . ILE B 1 205 ? -24.984 -13.609 9.68 1 96.62 205 ILE B O 1
ATOM 4028 N N . GLY B 1 206 ? -23.469 -15.242 9.664 1 96 206 GLY B N 1
ATOM 4029 C CA . GLY B 1 206 ? -22.734 -14.648 10.758 1 96 206 GLY B CA 1
ATOM 4030 C C . GLY B 1 206 ? -22.25 -13.234 10.461 1 96 206 GLY B C 1
ATOM 4031 O O . GLY B 1 206 ? -22.406 -12.336 11.289 1 96 206 GLY B O 1
ATOM 4032 N N . ILE B 1 207 ? -21.703 -13.062 9.305 1 93.81 207 ILE B N 1
ATOM 4033 C CA . ILE B 1 207 ? -21.203 -11.766 8.875 1 93.81 207 ILE B CA 1
ATOM 4034 C C . ILE B 1 207 ? -22.344 -10.758 8.805 1 93.81 207 ILE B C 1
ATOM 4036 O O . ILE B 1 207 ? -22.25 -9.656 9.344 1 93.81 207 ILE B O 1
ATOM 4040 N N . VAL B 1 208 ? -23.422 -11.156 8.195 1 94 208 VAL B N 1
ATOM 4041 C CA . VAL B 1 208 ? -24.562 -10.266 8.031 1 94 208 VAL B CA 1
ATOM 4042 C C . VAL B 1 208 ? -25.125 -9.898 9.406 1 94 208 VAL B C 1
ATOM 4044 O O . VAL B 1 208 ? -25.406 -8.734 9.68 1 94 208 VAL B O 1
ATOM 4047 N N . MET B 1 209 ? -25.281 -10.836 10.266 1 94.62 209 MET B N 1
ATOM 4048 C CA . MET B 1 209 ? -25.797 -10.602 11.609 1 94.62 209 MET B CA 1
ATOM 4049 C C . MET B 1 209 ? -24.891 -9.633 12.375 1 94.62 209 MET B C 1
ATOM 4051 O O . MET B 1 209 ? -25.391 -8.695 13.008 1 94.62 209 MET B O 1
ATOM 4055 N N . PHE B 1 210 ? -23.688 -9.891 12.312 1 92.69 210 PHE B N 1
ATOM 4056 C CA . PHE B 1 210 ? -22.719 -9.078 13.047 1 92.69 210 PHE B CA 1
ATOM 4057 C C . PHE B 1 210 ? -22.766 -7.629 12.578 1 92.69 210 PHE B C 1
ATOM 4059 O O . PHE B 1 210 ? -22.922 -6.715 13.391 1 92.69 210 PHE B O 1
ATOM 4066 N N . TYR B 1 211 ? -22.734 -7.391 11.281 1 91.44 211 TYR B N 1
ATOM 4067 C CA . TYR B 1 211 ? -22.688 -6.039 10.742 1 91.44 211 TYR B CA 1
ATOM 4068 C C . TYR B 1 211 ? -24.047 -5.363 10.852 1 91.44 211 TYR B C 1
ATOM 4070 O O . TYR B 1 211 ? -24.125 -4.156 11.094 1 91.44 211 TYR B O 1
ATOM 4078 N N . ALA B 1 212 ? -25.109 -6.109 10.633 1 91.12 212 ALA B N 1
ATOM 4079 C CA . ALA B 1 212 ? -26.453 -5.535 10.773 1 91.12 212 ALA B CA 1
ATOM 4080 C C . ALA B 1 212 ? -26.688 -5.051 12.203 1 91.12 212 ALA B C 1
ATOM 4082 O O . ALA B 1 212 ? -27.234 -3.963 12.414 1 91.12 212 ALA B O 1
ATOM 4083 N N . ALA B 1 213 ? -26.281 -5.844 13.156 1 90.38 213 ALA B N 1
ATOM 4084 C CA . ALA B 1 213 ? -26.406 -5.453 14.555 1 90.38 213 ALA B CA 1
ATOM 4085 C C . ALA B 1 213 ? -25.594 -4.195 14.852 1 90.38 213 ALA B C 1
ATOM 4087 O O . ALA B 1 213 ? -26.062 -3.301 15.562 1 90.38 213 ALA B O 1
ATOM 4088 N N . GLY B 1 214 ? -24.406 -4.16 14.344 1 85 214 GLY B N 1
ATOM 4089 C CA . GLY B 1 214 ? -23.578 -2.979 14.516 1 85 214 GLY B CA 1
ATOM 4090 C C . GLY B 1 214 ? -24.203 -1.723 13.938 1 85 214 GLY B C 1
ATOM 4091 O O . GLY B 1 214 ? -24.141 -0.656 14.555 1 85 214 GLY B O 1
ATOM 4092 N N . GLU B 1 215 ? -24.781 -1.857 12.805 1 84 215 GLU B N 1
ATOM 4093 C CA . GLU B 1 215 ? -25.438 -0.726 12.156 1 84 215 GLU B CA 1
ATOM 4094 C C . GLU B 1 215 ? -26.641 -0.245 12.977 1 84 215 GLU B C 1
ATOM 4096 O O . GLU B 1 215 ? -26.844 0.96 13.133 1 84 215 GLU B O 1
ATOM 4101 N N . VAL B 1 216 ? -27.375 -1.179 13.461 1 85.06 216 VAL B N 1
ATOM 4102 C CA . VAL B 1 216 ? -28.516 -0.837 14.297 1 85.06 216 VAL B CA 1
ATOM 4103 C C . VAL B 1 216 ? -28.047 -0.112 15.555 1 85.06 216 VAL B C 1
ATOM 4105 O O . VAL B 1 216 ? -28.656 0.878 15.969 1 85.06 216 VAL B O 1
ATOM 4108 N N . TRP B 1 217 ? -26.984 -0.562 16.109 1 81.69 217 TRP B N 1
ATOM 4109 C CA . TRP B 1 217 ? -26.422 0.046 17.312 1 81.69 217 TRP B CA 1
ATOM 4110 C C . TRP B 1 217 ? -26 1.49 17.047 1 81.69 217 TRP B C 1
ATOM 4112 O O . TRP B 1 217 ? -26.234 2.371 17.875 1 81.69 217 TRP B O 1
ATOM 4122 N N . ARG B 1 218 ? -25.469 1.813 15.938 1 77 218 ARG B N 1
ATOM 4123 C CA . ARG B 1 218 ? -24.938 3.139 15.617 1 77 218 ARG B CA 1
ATOM 4124 C C . ARG B 1 218 ? -26.062 4.09 15.227 1 77 218 ARG B C 1
ATOM 4126 O O . ARG B 1 218 ? -25.984 5.297 15.477 1 77 218 ARG B O 1
ATOM 4133 N N . ARG B 1 219 ? -27.062 3.529 14.727 1 77.81 219 ARG B N 1
ATOM 4134 C CA . ARG B 1 219 ? -28.094 4.406 14.172 1 77.81 219 ARG B CA 1
ATOM 4135 C C . ARG B 1 219 ? -29.281 4.531 15.117 1 77.81 219 ARG B C 1
ATOM 4137 O O . ARG B 1 219 ? -30 5.535 15.086 1 77.81 219 ARG B O 1
ATOM 4144 N N . ARG B 1 220 ? -29.422 3.373 15.789 1 76 220 ARG B N 1
ATOM 4145 C CA . ARG B 1 220 ? -30.672 3.365 16.562 1 76 220 ARG B CA 1
ATOM 4146 C C . ARG B 1 220 ? -30.391 3.328 18.062 1 76 220 ARG B C 1
ATOM 4148 O O . ARG B 1 220 ? -29.281 3 18.484 1 76 220 ARG B O 1
ATOM 4155 N N . ASN B 1 221 ? -31.266 3.869 18.797 1 73.94 221 ASN B N 1
ATOM 4156 C CA . ASN B 1 221 ? -31.188 3.832 20.25 1 73.94 221 ASN B CA 1
ATOM 4157 C C . ASN B 1 221 ? -31.734 2.529 20.812 1 73.94 221 ASN B C 1
ATOM 4159 O O . ASN B 1 221 ? -32.781 2.523 21.453 1 73.94 221 ASN B O 1
ATOM 4163 N N . VAL B 1 222 ? -31.156 1.495 20.422 1 79.06 222 VAL B N 1
ATOM 4164 C CA . VAL B 1 222 ? -31.562 0.188 20.938 1 79.06 222 VAL B CA 1
ATOM 4165 C C . VAL B 1 222 ? -30.688 -0.196 22.125 1 79.06 222 VAL B C 1
ATOM 4167 O O . VAL B 1 222 ? -29.562 0.294 22.266 1 79.06 222 VAL B O 1
ATOM 4170 N N . GLY B 1 223 ? -31.281 -1.018 23.031 1 80.25 223 GLY B N 1
ATOM 4171 C CA . GLY B 1 223 ? -30.531 -1.479 24.188 1 80.25 223 GLY B CA 1
ATOM 4172 C C . GLY B 1 223 ? -29.266 -2.234 23.812 1 80.25 223 GLY B C 1
ATOM 4173 O O . GLY B 1 223 ? -29.25 -2.975 22.828 1 80.25 223 GLY B O 1
ATOM 4174 N N . ARG B 1 224 ? -28.375 -2.189 24.531 1 83.19 224 ARG B N 1
ATOM 4175 C CA . ARG B 1 224 ? -27.047 -2.742 24.266 1 83.19 224 ARG B CA 1
ATOM 4176 C C . ARG B 1 224 ? -27.062 -4.266 24.344 1 83.19 224 ARG B C 1
ATOM 4178 O O . ARG B 1 224 ? -26.344 -4.938 23.609 1 83.19 224 ARG B O 1
ATOM 4185 N N . ARG B 1 225 ? -27.891 -4.766 25.188 1 87.81 225 ARG B N 1
ATOM 4186 C CA . ARG B 1 225 ? -27.844 -6.199 25.453 1 87.81 225 ARG B CA 1
ATOM 4187 C C . ARG B 1 225 ? -28.25 -7.008 24.234 1 87.81 225 ARG B C 1
ATOM 4189 O O . ARG B 1 225 ? -27.516 -7.898 23.797 1 87.81 225 ARG B O 1
ATOM 4196 N N . PRO B 1 226 ? -29.344 -6.723 23.578 1 89.56 226 PRO B N 1
ATOM 4197 C CA . PRO B 1 226 ? -29.703 -7.48 22.375 1 89.56 226 PRO B CA 1
ATOM 4198 C C . PRO B 1 226 ? -28.656 -7.355 21.266 1 89.56 226 PRO B C 1
ATOM 4200 O O . PRO B 1 226 ? -28.453 -8.297 20.5 1 89.56 226 PRO B O 1
ATOM 4203 N N . ILE B 1 227 ? -28.047 -6.324 21.188 1 89.75 227 ILE B N 1
ATOM 4204 C CA . ILE B 1 227 ? -27.031 -6.082 20.172 1 89.75 227 ILE B CA 1
ATOM 4205 C C . ILE B 1 227 ? -25.828 -6.973 20.422 1 89.75 227 ILE B C 1
ATOM 4207 O O . ILE B 1 227 ? -25.328 -7.645 19.516 1 89.75 227 ILE B O 1
ATOM 4211 N N . ILE B 1 228 ? -25.438 -7.031 21.625 1 89.31 228 ILE B N 1
ATOM 4212 C CA . ILE B 1 228 ? -24.281 -7.828 22 1 89.31 228 ILE B CA 1
ATOM 4213 C C . ILE B 1 228 ? -24.562 -9.305 21.734 1 89.31 228 ILE B C 1
ATOM 4215 O O . ILE B 1 228 ? -23.703 -10.023 21.219 1 89.31 228 ILE B O 1
ATOM 4219 N N . VAL B 1 229 ? -25.719 -9.664 22.109 1 92.75 229 VAL B N 1
ATOM 4220 C CA . VAL B 1 229 ? -26.078 -11.062 21.938 1 92.75 229 VAL B CA 1
ATOM 4221 C C . VAL B 1 229 ? -26.094 -11.406 20.453 1 92.75 229 VAL B C 1
ATOM 4223 O O . VAL B 1 229 ? -25.547 -12.43 20.031 1 92.75 229 VAL B O 1
ATOM 4226 N N . THR B 1 230 ? -26.672 -10.562 19.656 1 92.94 230 THR B N 1
ATOM 4227 C CA . THR B 1 230 ? -26.734 -10.797 18.219 1 92.94 230 THR B CA 1
ATOM 4228 C C . THR B 1 230 ? -25.344 -10.812 17.609 1 92.94 230 THR B C 1
ATOM 4230 O O . THR B 1 230 ? -25.031 -11.672 16.797 1 92.94 230 THR B O 1
ATOM 4233 N N . MET B 1 231 ? -24.531 -9.969 17.969 1 91.75 231 MET B N 1
ATOM 4234 C CA . MET B 1 231 ? -23.172 -9.898 17.469 1 91.75 231 MET B CA 1
ATOM 4235 C C . MET B 1 231 ? -22.375 -11.133 17.891 1 91.75 231 MET B C 1
ATOM 4237 O O . MET B 1 231 ? -21.578 -11.664 17.109 1 91.75 231 MET B O 1
ATOM 4241 N N . ALA B 1 232 ? -22.594 -11.547 19.141 1 92.81 232 ALA B N 1
ATOM 4242 C CA . ALA B 1 232 ? -21.906 -12.734 19.625 1 92.81 232 ALA B CA 1
ATOM 4243 C C . ALA B 1 232 ? -22.312 -13.977 18.828 1 92.81 232 ALA B C 1
ATOM 4245 O O . ALA B 1 232 ? -21.453 -14.789 18.469 1 92.81 232 ALA B O 1
ATOM 4246 N N . ILE B 1 233 ? -23.594 -14.102 18.609 1 95.38 233 ILE B N 1
ATOM 4247 C CA . ILE B 1 233 ? -24.078 -15.219 17.797 1 95.38 233 ILE B CA 1
ATOM 4248 C C . ILE B 1 233 ? -23.453 -15.164 16.406 1 95.38 233 ILE B C 1
ATOM 4250 O O . ILE B 1 233 ? -22.953 -16.172 15.898 1 95.38 233 ILE B O 1
ATOM 4254 N N . GLY B 1 234 ? -23.469 -13.977 15.82 1 94.31 234 GLY B N 1
ATOM 4255 C CA . GLY B 1 234 ? -22.828 -13.805 14.523 1 94.31 234 GLY B CA 1
ATOM 4256 C C . GLY B 1 234 ? -21.359 -14.195 14.531 1 94.31 234 GLY B C 1
ATOM 4257 O O . GLY B 1 234 ? -20.906 -14.898 13.633 1 94.31 234 GLY B O 1
ATOM 4258 N N . PHE B 1 235 ? -20.719 -13.828 15.5 1 93.19 235 PHE B N 1
ATOM 4259 C CA . PHE B 1 235 ? -19.297 -14.109 15.625 1 93.19 235 PHE B CA 1
ATOM 4260 C C . PHE B 1 235 ? -19.047 -15.602 15.789 1 93.19 235 PHE B C 1
ATOM 4262 O O . PHE B 1 235 ? -18.125 -16.156 15.203 1 93.19 235 PHE B O 1
ATOM 4269 N N . ILE B 1 236 ? -19.844 -16.234 16.562 1 95.19 236 ILE B N 1
ATOM 4270 C CA . ILE B 1 236 ? -19.734 -17.672 16.766 1 95.19 236 ILE B CA 1
ATOM 4271 C C . ILE B 1 236 ? -19.938 -18.406 15.453 1 95.19 236 ILE B C 1
ATOM 4273 O O . ILE B 1 236 ? -19.219 -19.359 15.148 1 95.19 236 ILE B O 1
ATOM 4277 N N . LEU B 1 237 ? -20.844 -17.953 14.648 1 95.94 237 LEU B N 1
ATOM 4278 C CA . LEU B 1 237 ? -21.094 -18.562 13.344 1 95.94 237 LEU B CA 1
ATOM 4279 C C . LEU B 1 237 ? -19.891 -18.359 12.422 1 95.94 237 LEU B C 1
ATOM 4281 O O . LEU B 1 237 ? -19.5 -19.281 11.695 1 95.94 237 LEU B O 1
ATOM 4285 N N . ILE B 1 238 ? -19.312 -17.234 12.461 1 93.88 238 ILE B N 1
ATOM 4286 C CA . ILE B 1 238 ? -18.109 -16.953 11.68 1 93.88 238 ILE B CA 1
ATOM 4287 C C . ILE B 1 238 ? -16.984 -17.891 12.094 1 93.88 238 ILE B C 1
ATOM 4289 O O . ILE B 1 238 ? -16.328 -18.484 11.25 1 93.88 238 ILE B O 1
ATOM 4293 N N . LEU B 1 239 ? -16.828 -18.047 13.375 1 93.81 239 LEU B N 1
ATOM 4294 C CA . LEU B 1 239 ? -15.75 -18.891 13.883 1 93.81 239 LEU B CA 1
ATOM 4295 C C . LEU B 1 239 ? -16 -20.359 13.555 1 93.81 239 LEU B C 1
ATOM 4297 O O . LEU B 1 239 ? -15.078 -21.094 13.203 1 93.81 239 LEU B O 1
ATOM 4301 N N . TYR B 1 240 ? -17.234 -20.734 13.695 1 94.75 240 TYR B N 1
ATOM 4302 C CA . TYR B 1 240 ? -17.609 -22.125 13.445 1 94.75 240 TYR B CA 1
ATOM 4303 C C . TYR B 1 240 ? -17.281 -22.531 12.016 1 94.75 240 TYR B C 1
ATOM 4305 O O . TYR B 1 240 ? -16.484 -23.453 11.781 1 94.75 240 TYR B O 1
ATOM 4313 N N . GLN B 1 241 ? -17.781 -21.875 11.047 1 95.56 241 GLN B N 1
ATOM 4314 C CA . GLN B 1 241 ? -17.516 -22.25 9.664 1 95.56 241 GLN B CA 1
ATOM 4315 C C . GLN B 1 241 ? -16.094 -21.812 9.25 1 95.56 241 GLN B C 1
ATOM 4317 O O . GLN B 1 241 ? -15.469 -22.453 8.414 1 95.56 241 GLN B O 1
ATOM 4322 N N . GLY B 1 242 ? -15.602 -20.734 9.812 1 93 242 GLY B N 1
ATOM 4323 C CA . GLY B 1 242 ? -14.227 -20.312 9.578 1 93 242 GLY B CA 1
ATOM 4324 C C . GLY B 1 242 ? -13.211 -21.375 9.938 1 93 242 GLY B C 1
ATOM 4325 O O . GLY B 1 242 ? -12.219 -21.562 9.227 1 93 242 GLY B O 1
ATOM 4326 N N . SER B 1 243 ? -13.508 -22.078 11.016 1 92.81 243 SER B N 1
ATOM 4327 C CA . SER B 1 243 ? -12.578 -23.109 11.445 1 92.81 243 SER B CA 1
ATOM 4328 C C . SER B 1 243 ? -12.484 -24.234 10.414 1 92.81 243 SER B C 1
ATOM 4330 O O . SER B 1 243 ? -11.453 -24.906 10.305 1 92.81 243 SER B O 1
ATOM 4332 N N . GLN B 1 244 ? -13.492 -24.391 9.617 1 93.94 244 GLN B N 1
ATOM 4333 C CA . GLN B 1 244 ? -13.523 -25.438 8.594 1 93.94 244 GLN B CA 1
ATOM 4334 C C . GLN B 1 244 ? -12.773 -25 7.34 1 93.94 244 GLN B C 1
ATOM 4336 O O . GLN B 1 244 ? -12.508 -25.812 6.457 1 93.94 244 GLN B O 1
ATOM 4341 N N . LEU B 1 245 ? -12.453 -23.766 7.336 1 93.44 245 LEU B N 1
ATOM 4342 C CA . LEU B 1 245 ? -11.789 -23.219 6.16 1 93.44 245 LEU B CA 1
ATOM 4343 C C . LEU B 1 245 ? -10.281 -23.125 6.383 1 93.44 245 LEU B C 1
ATOM 4345 O O . LEU B 1 245 ? -9.562 -22.531 5.578 1 93.44 245 LEU B O 1
ATOM 4349 N N . PHE B 1 246 ? -9.812 -23.688 7.484 1 90.88 246 PHE B N 1
ATOM 4350 C CA . PHE B 1 246 ? -8.391 -23.672 7.805 1 90.88 246 PHE B CA 1
ATOM 4351 C C . PHE B 1 246 ? -7.59 -24.406 6.73 1 90.88 246 PHE B C 1
ATOM 4353 O O . PHE B 1 246 ? -7.82 -25.594 6.48 1 90.88 246 PHE B O 1
ATOM 4360 N N . SER B 1 247 ? -6.793 -23.719 5.988 1 88.88 247 SER B N 1
ATOM 4361 C CA . SER B 1 247 ? -5.906 -24.219 4.945 1 88.88 247 SER B CA 1
ATOM 4362 C C . SER B 1 247 ? -4.594 -23.453 4.914 1 88.88 247 SER B C 1
ATOM 4364 O O . SER B 1 247 ? -4.41 -22.562 4.074 1 88.88 247 SER B O 1
ATOM 4366 N N . PRO B 1 248 ? -3.744 -23.891 5.812 1 80.12 248 PRO B N 1
ATOM 4367 C CA . PRO B 1 248 ? -2.516 -23.109 5.965 1 80.12 248 PRO B CA 1
ATOM 4368 C C . PRO B 1 248 ? -1.591 -23.219 4.754 1 80.12 248 PRO B C 1
ATOM 4370 O O . PRO B 1 248 ? -1.658 -24.203 4.008 1 80.12 248 PRO B O 1
ATOM 4373 N N . LEU B 1 249 ? -0.941 -22.156 4.457 1 71.94 249 LEU B N 1
ATOM 4374 C CA . LEU B 1 249 ? 0.09 -22.156 3.426 1 71.94 249 LEU B CA 1
ATOM 4375 C C . LEU B 1 249 ? 1.102 -23.266 3.668 1 71.94 249 LEU B C 1
ATOM 4377 O O . LEU B 1 249 ? 1.427 -23.578 4.816 1 71.94 249 LEU B O 1
ATOM 4381 N N . SER B 1 250 ? 1.392 -24.062 2.627 1 64.25 250 SER B N 1
ATOM 4382 C CA . SER B 1 250 ? 2.367 -25.141 2.766 1 64.25 250 SER B CA 1
ATOM 4383 C C . SER B 1 250 ? 3.701 -24.609 3.285 1 64.25 250 SER B C 1
ATOM 4385 O O . SER B 1 250 ? 4.09 -23.484 2.982 1 64.25 250 SER B O 1
ATOM 4387 N N . ILE B 1 251 ? 4.316 -25.297 4.25 1 53.5 251 ILE B N 1
ATOM 4388 C CA . ILE B 1 251 ? 5.527 -25.031 5.016 1 53.5 251 ILE B CA 1
ATOM 4389 C C . ILE B 1 251 ? 6.645 -24.594 4.07 1 53.5 251 ILE B C 1
ATOM 4391 O O . ILE B 1 251 ? 7.43 -23.703 4.398 1 53.5 251 ILE B O 1
ATOM 4395 N N . GLY B 1 252 ? 7 -25.375 3.012 1 53.69 252 GLY B N 1
ATOM 4396 C CA . GLY B 1 252 ? 8.094 -24.953 2.146 1 53.69 252 GLY B CA 1
ATOM 4397 C C . GLY B 1 252 ? 8.062 -23.484 1.814 1 53.69 252 GLY B C 1
ATOM 4398 O O . GLY B 1 252 ? 9.117 -22.844 1.738 1 53.69 252 GLY B O 1
ATOM 4399 N N . SER B 1 253 ? 6.934 -22.969 1.793 1 57.44 253 SER B N 1
ATOM 4400 C CA . SER B 1 253 ? 6.691 -21.562 1.49 1 57.44 253 SER B CA 1
ATOM 4401 C C . SER B 1 253 ? 6.82 -20.688 2.74 1 57.44 253 SER B C 1
ATOM 4403 O O . SER B 1 253 ? 7.152 -19.516 2.652 1 57.44 253 SER B O 1
ATOM 4405 N N . LEU B 1 254 ? 6.805 -21.484 3.873 1 58.03 254 LEU B N 1
ATOM 4406 C CA . LEU B 1 254 ? 6.812 -20.844 5.184 1 58.03 254 LEU B CA 1
ATOM 4407 C C . LEU B 1 254 ? 8.242 -20.578 5.645 1 58.03 254 LEU B C 1
ATOM 4409 O O . LEU B 1 254 ? 8.469 -19.719 6.496 1 58.03 254 LEU B O 1
ATOM 4413 N N . GLU B 1 255 ? 9.125 -21.422 5.086 1 64 255 GLU B N 1
ATOM 4414 C CA . GLU B 1 255 ? 10.508 -21.188 5.512 1 64 255 GLU B CA 1
ATOM 4415 C C . GLU B 1 255 ? 10.922 -19.75 5.266 1 64 255 GLU B C 1
ATOM 4417 O O . GLU B 1 255 ? 11.57 -19.125 6.113 1 64 255 GLU B O 1
ATOM 4422 N N . ALA B 1 256 ? 10.43 -19.312 4.168 1 66.19 256 ALA B N 1
ATOM 4423 C CA . ALA B 1 256 ? 10.742 -17.922 3.861 1 66.19 256 ALA B CA 1
ATOM 4424 C C . ALA B 1 256 ? 10.125 -16.984 4.891 1 66.19 256 ALA B C 1
ATOM 4426 O O . ALA B 1 256 ? 10.758 -16.016 5.32 1 66.19 256 ALA B O 1
ATOM 4427 N N . VAL B 1 257 ? 9.055 -17.391 5.41 1 68 257 VAL B N 1
ATOM 4428 C CA . VAL B 1 257 ? 8.336 -16.547 6.355 1 68 257 VAL B CA 1
ATOM 4429 C C . VAL B 1 257 ? 9 -16.625 7.73 1 68 257 VAL B C 1
ATOM 4431 O O . VAL B 1 257 ? 9.117 -15.625 8.438 1 68 257 VAL B O 1
ATOM 4434 N N . TYR B 1 258 ? 9.547 -17.781 8.008 1 77.94 258 TYR B N 1
ATOM 4435 C CA . TYR B 1 258 ? 10.172 -17.969 9.312 1 77.94 258 TYR B CA 1
ATOM 4436 C C . TYR B 1 258 ? 11.461 -17.156 9.422 1 77.94 258 TYR B C 1
ATOM 4438 O O . TYR B 1 258 ? 11.828 -16.703 10.508 1 77.94 258 TYR B O 1
ATOM 4446 N N . LEU B 1 259 ? 12.086 -16.984 8.344 1 87.44 259 LEU B N 1
ATOM 4447 C CA . LEU B 1 259 ? 13.352 -16.266 8.359 1 87.44 259 LEU B CA 1
ATOM 4448 C C . LEU B 1 259 ? 13.125 -14.758 8.391 1 87.44 259 LEU B C 1
ATOM 4450 O O . LEU B 1 259 ? 14.023 -13.992 8.766 1 87.44 259 LEU B O 1
ATOM 4454 N N . VAL B 1 260 ? 11.93 -14.344 8.055 1 84.94 260 VAL B N 1
ATOM 4455 C CA . VAL B 1 260 ? 11.633 -12.922 7.992 1 84.94 260 VAL B CA 1
ATOM 4456 C C . VAL B 1 260 ? 11.617 -12.336 9.398 1 84.94 260 VAL B C 1
ATOM 4458 O O . VAL B 1 260 ? 12.156 -11.25 9.633 1 84.94 260 VAL B O 1
ATOM 4461 N N . ILE B 1 261 ? 11.125 -13.102 10.344 1 83.19 261 ILE B N 1
ATOM 4462 C CA . ILE B 1 261 ? 10.93 -12.594 11.703 1 83.19 261 ILE B CA 1
ATOM 4463 C C . ILE B 1 261 ? 12.281 -12.344 12.359 1 83.19 261 ILE B C 1
ATOM 4465 O O . ILE B 1 261 ? 12.578 -11.219 12.789 1 83.19 261 ILE B O 1
ATOM 4469 N N . PRO B 1 262 ? 13.133 -13.328 12.391 1 89.06 262 PRO B N 1
ATOM 4470 C CA . PRO B 1 262 ? 14.438 -13.047 12.984 1 89.06 262 PRO B CA 1
ATOM 4471 C C . PRO B 1 262 ? 15.227 -12.008 12.195 1 89.06 262 PRO B C 1
ATOM 4473 O O . PRO B 1 262 ? 15.984 -11.219 12.781 1 89.06 262 PRO B O 1
ATOM 4476 N N . SER B 1 263 ? 15.117 -11.961 10.891 1 92.94 263 SER B N 1
ATOM 4477 C CA . SER B 1 263 ? 15.812 -10.969 10.086 1 92.94 263 SER B CA 1
ATOM 4478 C C . SER B 1 263 ? 15.344 -9.555 10.422 1 92.94 263 SER B C 1
ATOM 4480 O O . SER B 1 263 ? 16.156 -8.633 10.531 1 92.94 263 SER B O 1
ATOM 4482 N N . LEU B 1 264 ? 14.078 -9.43 10.641 1 90.44 264 LEU B N 1
ATOM 4483 C CA . LEU B 1 264 ? 13.523 -8.125 11.008 1 90.44 264 LEU B CA 1
ATOM 4484 C C . LEU B 1 264 ? 13.984 -7.719 12.398 1 90.44 264 LEU B C 1
ATOM 4486 O O . LEU B 1 264 ? 14.359 -6.566 12.625 1 90.44 264 LEU B O 1
ATOM 4490 N N . ALA B 1 265 ? 13.93 -8.641 13.297 1 90.12 265 ALA B N 1
ATOM 4491 C CA . ALA B 1 265 ? 14.328 -8.359 14.672 1 90.12 265 ALA B CA 1
ATOM 4492 C C . ALA B 1 265 ? 15.781 -7.898 14.742 1 90.12 265 ALA B C 1
ATOM 4494 O O . ALA B 1 265 ? 16.078 -6.832 15.289 1 90.12 265 ALA B O 1
ATOM 4495 N N . VAL B 1 266 ? 16.641 -8.68 14.117 1 94.69 266 VAL B N 1
ATOM 4496 C CA . VAL B 1 266 ? 18.062 -8.344 14.133 1 94.69 266 VAL B CA 1
ATOM 4497 C C . VAL B 1 266 ? 18.297 -7.059 13.344 1 94.69 266 VAL B C 1
ATOM 4499 O O . VAL B 1 266 ? 19.078 -6.199 13.766 1 94.69 266 VAL B O 1
ATOM 4502 N N . GLY B 1 267 ? 17.609 -6.934 12.234 1 94.56 267 GLY B N 1
ATOM 4503 C CA . GLY B 1 267 ? 17.734 -5.734 11.422 1 94.56 267 GLY B CA 1
ATOM 4504 C C . GLY B 1 267 ? 17.328 -4.469 12.156 1 94.56 267 GLY B C 1
ATOM 4505 O O . GLY B 1 267 ? 18.016 -3.447 12.07 1 94.56 267 GLY B O 1
ATOM 4506 N N . ILE B 1 268 ? 16.297 -4.508 12.883 1 90.75 268 ILE B N 1
ATOM 4507 C CA . ILE B 1 268 ? 15.805 -3.354 13.633 1 90.75 268 ILE B CA 1
ATOM 4508 C C . ILE B 1 268 ? 16.781 -3.006 14.75 1 90.75 268 ILE B C 1
ATOM 4510 O O . ILE B 1 268 ? 17.062 -1.831 15 1 90.75 268 ILE B O 1
ATOM 4514 N N . ILE B 1 269 ? 17.312 -3.988 15.406 1 93.75 269 ILE B N 1
ATOM 4515 C CA . ILE B 1 269 ? 18.266 -3.766 16.484 1 93.75 269 ILE B CA 1
ATOM 4516 C C . ILE B 1 269 ? 19.531 -3.1 15.93 1 93.75 269 ILE B C 1
ATOM 4518 O O . ILE B 1 269 ? 20 -2.098 16.469 1 93.75 269 ILE B O 1
ATOM 4522 N N . LEU B 1 270 ? 20.031 -3.602 14.828 1 96.06 270 LEU B N 1
ATOM 4523 C CA . LEU B 1 270 ? 21.219 -3.025 14.203 1 96.06 270 LEU B CA 1
ATOM 4524 C C . LEU B 1 270 ? 20.953 -1.602 13.734 1 96.06 270 LEU B C 1
ATOM 4526 O O . LEU B 1 270 ? 21.781 -0.717 13.891 1 96.06 270 LEU B O 1
ATOM 4530 N N . ALA B 1 271 ? 19.797 -1.418 13.188 1 93.56 271 ALA B N 1
ATOM 4531 C CA . ALA B 1 271 ? 19.422 -0.086 12.719 1 93.56 271 ALA B CA 1
ATOM 4532 C C . ALA B 1 271 ? 19.328 0.898 13.883 1 93.56 271 ALA B C 1
ATOM 4534 O O . ALA B 1 271 ? 19.797 2.037 13.773 1 93.56 271 ALA B O 1
ATOM 4535 N N . TYR B 1 272 ? 18.75 0.431 14.922 1 90 272 TYR B N 1
ATOM 4536 C CA . TYR B 1 272 ? 18.609 1.283 16.094 1 90 272 TYR B CA 1
ATOM 4537 C C . TYR B 1 272 ? 19.984 1.712 16.625 1 90 272 TYR B C 1
ATOM 4539 O O . TYR B 1 272 ? 20.203 2.895 16.891 1 90 272 TYR B O 1
ATOM 4547 N N . LEU B 1 273 ? 20.844 0.759 16.781 1 93.69 273 LEU B N 1
ATOM 4548 C CA . LEU B 1 273 ? 22.188 1.05 17.25 1 93.69 273 LEU B CA 1
ATOM 4549 C C . LEU B 1 273 ? 22.922 1.981 16.281 1 93.69 273 LEU B C 1
ATOM 4551 O O . LEU B 1 273 ? 23.547 2.955 16.703 1 93.69 273 LEU B O 1
ATOM 4555 N N . HIS B 1 274 ? 22.75 1.716 15.039 1 94 274 HIS B N 1
ATOM 4556 C CA . HIS B 1 274 ? 23.375 2.514 13.992 1 94 274 HIS B CA 1
ATOM 4557 C C . HIS B 1 274 ? 22.891 3.957 14.031 1 94 274 HIS B C 1
ATOM 4559 O O . HIS B 1 274 ? 23.688 4.891 14.031 1 94 274 HIS B O 1
ATOM 4565 N N . VAL B 1 275 ? 21.594 4.141 14.094 1 89 275 VAL B N 1
ATOM 4566 C CA . VAL B 1 275 ? 21 5.473 14.062 1 89 275 VAL B CA 1
ATOM 4567 C C . VAL B 1 275 ? 21.297 6.207 15.367 1 89 275 VAL B C 1
ATOM 4569 O O . VAL B 1 275 ? 21.625 7.395 15.359 1 89 275 VAL B O 1
ATOM 4572 N N . LYS B 1 276 ? 21.25 5.488 16.406 1 87.81 276 LYS B N 1
ATOM 4573 C CA . LYS B 1 276 ? 21.547 6.102 17.703 1 87.81 276 LYS B CA 1
ATOM 4574 C C . LYS B 1 276 ? 23 6.562 17.766 1 87.81 276 LYS B C 1
ATOM 4576 O O . LYS B 1 276 ? 23.297 7.629 18.312 1 87.81 276 LYS B O 1
ATOM 4581 N N . MET B 1 277 ? 23.828 5.84 17.281 1 91.25 277 MET B N 1
ATOM 4582 C CA . MET B 1 277 ? 25.25 6.18 17.281 1 91.25 277 MET B CA 1
ATOM 4583 C C . MET B 1 277 ? 25.531 7.371 16.375 1 91.25 277 MET B C 1
ATOM 4585 O O . MET B 1 277 ? 26.328 8.242 16.719 1 91.25 277 MET B O 1
ATOM 4589 N N . ARG B 1 278 ? 24.828 7.504 15.297 1 88.31 278 ARG B N 1
ATOM 4590 C CA . ARG B 1 278 ? 25.125 8.531 14.305 1 88.31 278 ARG B CA 1
ATOM 4591 C C . ARG B 1 278 ? 24.359 9.812 14.602 1 88.31 278 ARG B C 1
ATOM 4593 O O . ARG B 1 278 ? 24.875 10.914 14.422 1 88.31 278 ARG B O 1
ATOM 4600 N N . LYS B 1 279 ? 23.109 9.727 14.984 1 83.12 279 LYS B N 1
ATOM 4601 C CA . LYS B 1 279 ? 22.266 10.906 15.102 1 83.12 279 LYS B CA 1
ATOM 4602 C C . LYS B 1 279 ? 21.922 11.188 16.562 1 83.12 279 LYS B C 1
ATOM 4604 O O . LYS B 1 279 ? 21.375 12.242 16.891 1 83.12 279 LYS B O 1
ATOM 4609 N N . LYS B 1 280 ? 22.141 10.242 17.438 1 81 280 LYS B N 1
ATOM 4610 C CA . LYS B 1 280 ? 21.906 10.367 18.859 1 81 280 LYS B CA 1
ATOM 4611 C C . LYS B 1 280 ? 20.422 10.328 19.188 1 81 280 LYS B C 1
ATOM 4613 O O . LYS B 1 280 ? 20.031 10.164 20.344 1 81 280 LYS B O 1
ATOM 4618 N N . GLU B 1 281 ? 19.609 10.617 18.094 1 81.44 281 GLU B N 1
ATOM 4619 C CA . GLU B 1 281 ? 18.172 10.516 18.266 1 81.44 281 GLU B CA 1
ATOM 4620 C C . GLU B 1 281 ? 17.562 9.602 17.203 1 81.44 281 GLU B C 1
ATOM 4622 O O . GLU B 1 281 ? 18.062 9.523 16.078 1 81.44 281 GLU B O 1
ATOM 4627 N N . VAL B 1 282 ? 16.516 8.961 17.719 1 82.88 282 VAL B N 1
ATOM 4628 C CA . VAL B 1 282 ? 15.781 8.086 16.812 1 82.88 282 VAL B CA 1
ATOM 4629 C C . VAL B 1 282 ? 14.383 8.641 16.562 1 82.88 282 VAL B C 1
ATOM 4631 O O . VAL B 1 282 ? 13.547 8.664 17.484 1 82.88 282 VAL B O 1
ATOM 4634 N N . VAL B 1 283 ? 14.195 9.07 15.352 1 77.25 283 VAL B N 1
ATOM 4635 C CA . VAL B 1 283 ? 12.898 9.625 14.969 1 77.25 283 VAL B CA 1
ATOM 4636 C C . VAL B 1 283 ? 12.297 8.789 13.836 1 77.25 283 VAL B C 1
ATOM 4638 O O . VAL B 1 283 ? 13 8.406 12.898 1 77.25 283 VAL B O 1
ATOM 4641 N N . LEU B 1 284 ? 11.008 8.562 14.016 1 77.81 284 LEU B N 1
ATOM 4642 C CA . LEU B 1 284 ? 10.289 7.777 13.023 1 77.81 284 LEU B CA 1
ATOM 4643 C C . LEU B 1 284 ? 9.297 8.648 12.25 1 77.81 284 LEU B C 1
ATOM 4645 O O . LEU B 1 284 ? 8.633 9.5 12.836 1 77.81 284 LEU B O 1
#

Radius of gyration: 24.15 Å; Cα contacts (8 Å, |Δi|>4): 1071; chains: 2; bounding box: 62×54×50 Å

Organism: Sulfolobus acidocaldarius (strain ATCC 33909 / DSM 639 / JCM 8929 / NBRC 15157 / NCIMB 11770) (NCBI:txid330779)

pLDDT: mean 83.78, std 12.76, range [49.84, 97.94]

Sequence (568 aa):
MNLNSHILLALALGLALFHRVDLAVLVGIGAAIPDLDREYTLLKRDIFRRMQLHRALFHNIFFIIALFLFNKYIGIGALTHVIFDAFTSPSDRGVELFFPLTRLIKEYKLNYEGKESGRGRRPAWYLEDPTRLVERTADKDLREPKKEPWRRIYGPFKNSMLVDWAVFYASGIYIILNEQLTIGFLNWLIQFLYVVFVKYIIISIGIVMFYAAGEVWRRRNVGRRPIIVTMAIGFILILYQGSQLFSPLSIGSLEAVYLVIPSLAVGIILAYLHVKMRKKEVVLMNLNSHILLALALGLALFHRVDLAVLVGIGAAIPDLDREYTLLKRDIFRRMQLHRALFHNIFFIIALFLFNKYIGIGALTHVIFDAFTSPSDRGVELFFPLTRLIKEYKLNYEGKESGRGRRPAWYLEDPTRLVERTADKDLREPKKEPWRRIYGPFKNSMLVDWAVFYASGIYIILNEQLTIGFLNWLIQFLYVVFVKYIIISIGIVMFYAAGEVWRRRNVGRRPIIVTMAIGFILILYQGSQLFSPLSIGSLEAVYLVIPSLAVGIILAYLHVKMRKKEVVL

Solvent-accessible surface area (backbone atoms only — not comparable to full-atom values): 26967 Å² total; per-residue (Å²): 126,58,66,65,28,34,24,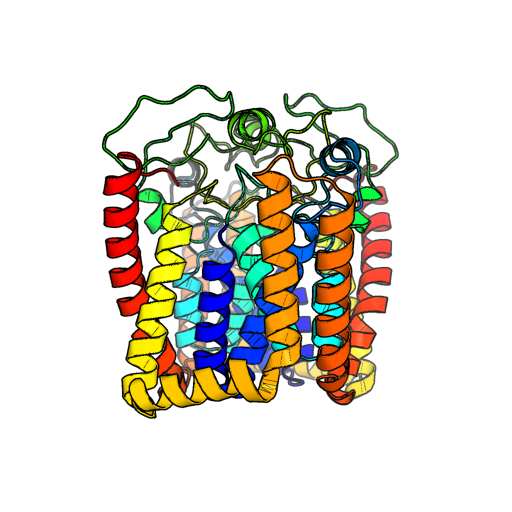41,36,20,28,34,48,24,38,64,74,64,73,34,67,66,56,6,47,37,8,18,54,18,19,56,52,34,61,56,43,64,54,47,80,89,42,56,64,64,56,43,21,70,64,49,36,46,43,18,72,44,28,15,54,62,52,30,50,51,35,26,50,36,19,52,45,30,13,50,6,28,44,51,30,42,54,54,44,25,38,32,12,35,32,65,42,26,22,19,44,53,44,69,62,55,66,74,48,72,39,36,37,23,38,70,82,58,46,69,38,72,95,55,96,55,55,19,22,43,8,68,41,61,50,49,36,29,59,71,50,18,42,81,71,58,31,68,85,61,95,57,52,30,57,35,23,34,23,38,30,33,61,18,59,40,59,43,38,15,44,33,41,12,21,51,45,32,43,47,56,54,29,46,72,67,73,30,40,69,56,46,50,52,50,46,49,43,37,47,64,58,76,39,28,55,32,47,50,10,51,50,39,28,52,52,33,40,49,44,54,76,74,38,95,61,68,66,64,67,37,49,52,43,29,50,53,10,47,51,30,31,50,58,49,48,61,73,53,62,46,54,63,63,57,86,68,36,54,54,55,61,44,46,55,59,17,44,54,53,9,41,54,53,14,47,53,51,37,36,70,73,65,67,46,51,49,35,128,58,66,66,29,33,24,39,36,20,28,34,49,23,38,64,74,63,73,35,65,68,55,6,48,38,7,19,53,18,19,56,53,36,60,54,43,64,55,46,81,90,42,55,64,63,55,44,23,70,64,49,36,46,42,18,72,43,29,13,54,64,50,32,48,52,35,26,50,36,18,52,46,32,13,50,5,30,45,52,31,42,55,54,42,26,37,32,14,36,32,65,42,27,22,19,44,54,44,68,63,55,68,75,49,75,40,36,36,22,34,50,81,50,47,69,38,70,96,54,95,53,55,19,22,38,28,32,45,68,48,67,50,30,58,73,48,17,41,80,70,56,30,67,88,60,91,39,52,30,57,35,24,33,21,40,29,33,59,18,58,40,59,43,38,15,44,32,41,12,22,51,45,32,42,47,55,54,30,46,72,68,71,29,41,68,54,48,50,53,50,46,49,44,40,47,64,58,76,38,29,56,31,46,50,9,52,50,39,29,52,52,32,40,50,45,54,75,73,39,95,61,67,63,64,67,38,50,52,42,28,50,54,11,48,50,30,31,49,57,49,47,62,73,54,62,43,54,64,63,57,86,67,36,54,53,55,60,45,46,54,58,15,43,54,53,8,41,52,52,15,46,54,51,36,37,72,73,64,67,46,49,48,35